Protein AF-0000000070297446 (afdb_homodimer)

Foldseek 3Di:
DDPVVVVVQQQPFDPQPPPPVPPPPPPPVPPPDPPPDDDDDCPDDDPPPPPPVVVQVVLLVQLLVLLVCLLPPDDDVCNLVSLVSNLVSLVVHDLVSLVVSLVCLLPVQFFDVVQLVVLVVVLVPQDPDDPDDDPPDPVSVVSVVVNVVSVVVNVVRNGTSCVSVLVSLLVHQVSLVSLLVSLLSLVVVCVVPPDPSSVVVNVVSLVVNLVCPPPVQKDKDKDAPPDDPLLLSLCQNFFDPDHQTGNVLSNVCRDAQKIKIFIDGPSHPSDGQKMWIKGFALDDDPDVCCRSVVPPHDHNVNGAEIETEGMTGRGSSNPPSLPLVVNVVVVVVVCCVVPVRHHYYYDVVSCVSNVVPDDPD/DDPVVVVVQQQPFDPQPPPPVPPPPPPPVDDPDDDDDDDDDPDDDDPPPPVVVVVQVVLLVQLLVLLVCLLPPDDDVCNLVSLVSNLVSLVVHDLVSLVVSLVCLLPVQFFDVVQLVVLVVVLVPQDPDDPDDDPVDPVSVVSVVVNVVSVVVNVVRNGTSCVSSLVSLLVHQVSLVSLLVSLLSLVVVCVVPPDPSSVVVNVVSLVVNLVCPPPVQKDKDKDAPPDDPLLLSLCQNFFDPDHQTGSVLSNQQRDFQKIKIFIDGPSGPSDGQKMWIKGFALDDDPDVCCRSVVPPHDHNVNGAEIETEGMTGRGSSNPPSLPVVVNVVVVVVVCCVVPVRHHYYYDVVSCVSNVVPDDPD

Organism: Medicago truncatula (NCBI:txid3880)

Sequence (722 aa):
MNKKALSILLRARMNKPNLSLSPLPLTNAASKMHQQNSQKSPEEGNSASNNHSGNSESEFKRVHASMQSAISLNKTEVLDDVLNNFSEGYFTLSHENRRKLLLVLARDYDLNRSQVRELIKQYLGLELPDDKAQVSGSKEEGLFSSFYRIEWNLRHAIQPVYEVLFDRLNTHPGGLRFLSILRANILDILAEENIASLRALDSYLKEKLSTWLSPAALELHQITWDDPASLLEKIVAYEAVHPISNLLDLKRRLGIGRRCFGYLHPAIPGEPLIFIEVALMKNVAHTIQEVLWDSPPIPESEATSALFYSISSTQPGLAGINLGKFLIKRVVKLVKREMPHISVSILPILLSSLNLKGGTKMNKKALSILLRARMNKPNLSLSPLPLTNAASKMHQQNSQKSPEEGNSASNNHSGNSESEFKRVHASMQSAISLNKTEVLDDVLNNFSEGYFTLSHENRRKLLLVLARDYDLNRSQVRELIKQYLGLELPDDKAQVSGSKEEGLFSSFYRIEWNLRHAIQPVYEVLFDRLNTHPGGLRFLSILRANILDILAEENIASLRALDSYLKEKLSTWLSPAALELHQITWDDPASLLEKIVAYEAVHPISNLLDLKRRLGIGRRCFGYLHPAIPGEPLIFIEVALMKNVAHTIQEVLWDSPPIPESEATSALFYSISSTQPGLAGINLGKFLIKRVVKLVKREMPHISVSILPILLSSLNLKGGTK

Nearest PDB structures (foldseek):
  4f0x-assembly1_C  TM=8.625E-01  e=1.040E-22  Homo sapiens
  4f0x-assembly2_H  TM=8.608E-01  e=1.415E-22  Homo sapiens
  4f0x-assembly1_A  TM=8.317E-01  e=4.572E-23  Homo sapiens
  2ygw-assembly1_B  TM=8.351E-01  e=1.415E-22  Homo sapiens
  2ygw-assembly1_A  TM=8.156E-01  e=7.640E-23  Homo sapiens

Structure (mmCIF, N/CA/C/O backbone):
data_AF-0000000070297446-model_v1
#
loop_
_entity.id
_entity.type
_entity.pdbx_description
1 polymer 'Malonyl-CoA decarboxylase'
#
loop_
_atom_site.group_PDB
_atom_site.id
_atom_site.type_symbol
_atom_site.label_atom_id
_atom_site.label_alt_id
_atom_site.label_comp_id
_atom_site.label_asym_id
_atom_site.label_entity_id
_atom_site.label_seq_id
_atom_site.pdbx_PDB_ins_code
_atom_site.Cartn_x
_atom_site.Cartn_y
_atom_site.Cartn_z
_atom_site.occupancy
_atom_site.B_iso_or_equiv
_atom_site.auth_seq_id
_atom_site.auth_comp_id
_atom_site.auth_asym_id
_atom_site.auth_atom_id
_atom_site.pdbx_PDB_model_num
ATOM 1 N N . MET A 1 1 ? 33.344 -31.25 -16.047 1 35.88 1 MET A N 1
ATOM 2 C CA . MET A 1 1 ? 33.938 -30.109 -15.344 1 35.88 1 MET A CA 1
ATOM 3 C C . MET A 1 1 ? 34.406 -30.531 -13.953 1 35.88 1 MET A C 1
ATOM 5 O O . MET A 1 1 ? 33.656 -31.141 -13.195 1 35.88 1 MET A O 1
ATOM 9 N N . ASN A 1 2 ? 35.656 -30.625 -13.68 1 40.19 2 ASN A N 1
ATOM 10 C CA . ASN A 1 2 ? 36.406 -31.25 -12.602 1 40.19 2 ASN A CA 1
ATOM 11 C C . ASN A 1 2 ? 36 -30.719 -11.242 1 40.19 2 ASN A C 1
ATOM 13 O O . ASN A 1 2 ? 35.875 -29.5 -11.047 1 40.19 2 ASN A O 1
ATOM 17 N N . LYS A 1 3 ? 35.438 -31.656 -10.477 1 51.94 3 LYS A N 1
ATOM 18 C CA . LYS A 1 3 ? 35.031 -31.453 -9.094 1 51.94 3 LYS A CA 1
ATOM 19 C C . LYS A 1 3 ? 36.031 -30.609 -8.328 1 51.94 3 LYS A C 1
ATOM 21 O O . LYS A 1 3 ? 35.656 -29.766 -7.512 1 51.94 3 LYS A O 1
ATOM 26 N N . LYS A 1 4 ? 37.25 -30.891 -8.586 1 50.28 4 LYS A N 1
ATOM 27 C CA . LYS A 1 4 ? 38.312 -30.203 -7.859 1 50.28 4 LYS A CA 1
ATOM 28 C C . LYS A 1 4 ? 38.344 -28.734 -8.234 1 50.28 4 LYS A C 1
ATOM 30 O O . LYS A 1 4 ? 38.5 -27.859 -7.359 1 50.28 4 LYS A O 1
ATOM 35 N N . ALA A 1 5 ? 38.25 -28.531 -9.484 1 46.72 5 ALA A N 1
ATOM 36 C CA . ALA A 1 5 ? 38.312 -27.156 -9.969 1 46.72 5 ALA A CA 1
ATOM 37 C C . ALA A 1 5 ? 37.094 -26.359 -9.477 1 46.72 5 ALA A C 1
ATOM 39 O O . ALA A 1 5 ? 37.219 -25.188 -9.102 1 46.72 5 ALA A O 1
ATOM 40 N N . LEU A 1 6 ? 36.031 -27.062 -9.375 1 50.22 6 LEU A N 1
ATOM 41 C CA . LEU A 1 6 ? 34.812 -26.422 -8.844 1 50.22 6 LEU A CA 1
ATOM 42 C C . LEU A 1 6 ? 35 -26.062 -7.371 1 50.22 6 LEU A C 1
ATOM 44 O O . LEU A 1 6 ? 34.562 -25 -6.926 1 50.22 6 LEU A O 1
ATOM 48 N N . SER A 1 7 ? 35.75 -26.906 -6.676 1 48.84 7 SER A N 1
ATOM 49 C CA . SER A 1 7 ? 36 -26.688 -5.254 1 48.84 7 SER A CA 1
ATOM 50 C C . SER A 1 7 ? 36.875 -25.469 -5.035 1 48.84 7 SER A C 1
ATOM 52 O O . SER A 1 7 ? 36.656 -24.688 -4.098 1 48.84 7 SER A O 1
ATOM 54 N N . ILE A 1 8 ? 37.906 -25.328 -5.77 1 50.03 8 ILE A N 1
ATOM 55 C CA . ILE A 1 8 ? 38.844 -24.203 -5.66 1 50.03 8 ILE A CA 1
ATOM 56 C C . ILE A 1 8 ? 38.094 -22.906 -5.988 1 50.03 8 ILE A C 1
ATOM 58 O O . ILE A 1 8 ? 38.281 -21.891 -5.309 1 50.03 8 ILE A O 1
ATOM 62 N N . LEU A 1 9 ? 37.219 -23.016 -6.973 1 48.44 9 LEU A N 1
ATOM 63 C CA . LEU A 1 9 ? 36.438 -21.844 -7.387 1 48.44 9 LEU A CA 1
ATOM 64 C C . LEU A 1 9 ? 35.469 -21.422 -6.293 1 48.44 9 LEU A C 1
ATOM 66 O O . LEU A 1 9 ? 35.281 -20.219 -6.047 1 48.44 9 LEU A O 1
ATOM 70 N N . LEU A 1 10 ? 35.094 -22.375 -5.664 1 53.91 10 LEU A N 1
ATOM 71 C CA . LEU A 1 10 ? 34.094 -22.094 -4.652 1 53.91 10 LEU A CA 1
ATOM 72 C C . LEU A 1 10 ? 34.719 -21.547 -3.385 1 53.91 10 LEU A C 1
ATOM 74 O O . LEU A 1 10 ? 34.062 -20.875 -2.59 1 53.91 10 LEU A O 1
ATOM 78 N N . ARG A 1 11 ? 36.062 -21.703 -3.189 1 51.28 11 ARG A N 1
ATOM 79 C CA . ARG A 1 11 ? 36.781 -21.297 -1.974 1 51.28 11 ARG A CA 1
ATOM 80 C C . ARG A 1 11 ? 37.438 -19.938 -2.154 1 51.28 11 ARG A C 1
ATOM 82 O O . ARG A 1 11 ? 38 -19.391 -1.203 1 51.28 11 ARG A O 1
ATOM 89 N N . ALA A 1 12 ? 37.406 -19.453 -3.332 1 52.97 12 ALA A N 1
ATOM 90 C CA . ALA A 1 12 ? 38.062 -18.172 -3.574 1 52.97 12 ALA A CA 1
ATOM 91 C C . ALA A 1 12 ? 37.406 -17.062 -2.775 1 52.97 12 ALA A C 1
ATOM 93 O O . ALA A 1 12 ? 36.156 -16.984 -2.693 1 52.97 12 ALA A O 1
ATOM 94 N N . ARG A 1 13 ? 38.25 -16.312 -2.064 1 55.22 13 ARG A N 1
ATOM 95 C CA . ARG A 1 13 ? 37.781 -15.219 -1.221 1 55.22 13 ARG A CA 1
ATOM 96 C C . ARG A 1 13 ? 36.906 -14.25 -2.016 1 55.22 13 ARG A C 1
ATOM 98 O O . ARG A 1 13 ? 37.281 -13.828 -3.109 1 55.22 13 ARG A O 1
ATOM 105 N N . MET A 1 14 ? 35.75 -14.25 -1.691 1 50.81 14 MET A N 1
ATOM 106 C CA . MET A 1 14 ? 34.844 -13.312 -2.354 1 50.81 14 MET A CA 1
ATOM 107 C C . MET A 1 14 ? 35.031 -11.906 -1.801 1 50.81 14 MET A C 1
ATOM 109 O O . MET A 1 14 ? 34.906 -11.688 -0.595 1 50.81 14 MET A O 1
ATOM 113 N N . ASN A 1 15 ? 35.969 -11.094 -2.336 1 48.81 15 ASN A N 1
ATOM 114 C CA . ASN A 1 15 ? 36.031 -9.688 -1.954 1 48.81 15 ASN A CA 1
ATOM 115 C C . ASN A 1 15 ? 34.688 -8.977 -2.16 1 48.81 15 ASN A C 1
ATOM 117 O O . ASN A 1 15 ? 33.938 -9.328 -3.059 1 48.81 15 ASN A O 1
ATOM 121 N N . LYS A 1 16 ? 34.375 -8.367 -1.185 1 49.81 16 LYS A N 1
ATOM 122 C CA . LYS A 1 16 ? 33.156 -7.586 -1.326 1 49.81 16 LYS A CA 1
ATOM 123 C C . LYS A 1 16 ? 33.156 -6.812 -2.641 1 49.81 16 LYS A C 1
ATOM 125 O O . LYS A 1 16 ? 34.031 -6.004 -2.898 1 49.81 16 LYS A O 1
ATOM 130 N N . PRO A 1 17 ? 32.531 -7.309 -3.709 1 41.22 17 PRO A N 1
ATOM 131 C CA . PRO A 1 17 ? 32.5 -6.438 -4.887 1 41.22 17 PRO A CA 1
ATOM 132 C C . PRO A 1 17 ? 32.062 -5.008 -4.551 1 41.22 17 PRO A C 1
ATOM 134 O O . PRO A 1 17 ? 31.266 -4.793 -3.641 1 41.22 17 PRO A O 1
ATOM 137 N N . ASN A 1 18 ? 33.031 -4.098 -4.578 1 36.56 18 ASN A N 1
ATOM 138 C CA . ASN A 1 18 ? 32.594 -2.715 -4.535 1 36.56 18 ASN A CA 1
ATOM 139 C C . ASN A 1 18 ? 31.344 -2.51 -5.402 1 36.56 18 ASN A C 1
ATOM 141 O O . ASN A 1 18 ? 31.438 -2.465 -6.633 1 36.56 18 ASN A O 1
ATOM 145 N N . LEU A 1 19 ? 30.344 -3.096 -4.988 1 41.12 19 LEU A N 1
ATOM 146 C CA . LEU A 1 19 ? 29.109 -2.861 -5.738 1 41.12 19 LEU A CA 1
ATOM 147 C C . LEU A 1 19 ? 28.906 -1.372 -5.992 1 41.12 19 LEU A C 1
ATOM 149 O O . LEU A 1 19 ? 28.375 -0.659 -5.137 1 41.12 19 LEU A O 1
ATOM 153 N N . SER A 1 20 ? 29.969 -0.614 -6.512 1 34.41 20 SER A N 1
ATOM 154 C CA . SER A 1 20 ? 29.641 0.701 -7.047 1 34.41 20 SER A CA 1
ATOM 155 C C . SER A 1 20 ? 28.312 0.667 -7.797 1 34.41 20 SER A C 1
ATOM 157 O O . SER A 1 20 ? 28.016 -0.295 -8.508 1 34.41 20 SER A O 1
ATOM 159 N N . LEU A 1 21 ? 27.375 1.22 -7.211 1 36.12 21 LEU A N 1
ATOM 160 C CA . LEU A 1 21 ? 26.094 1.444 -7.871 1 36.12 21 LEU A CA 1
ATOM 161 C C . LEU A 1 21 ? 26.297 1.66 -9.367 1 36.12 21 LEU A C 1
ATOM 163 O O . LEU A 1 21 ? 26.688 2.744 -9.797 1 36.12 21 LEU A O 1
ATOM 167 N N . SER A 1 22 ? 26.953 0.787 -10.086 1 32.56 22 SER A N 1
ATOM 168 C CA . SER A 1 22 ? 26.984 0.975 -11.531 1 32.56 22 SER A CA 1
ATOM 169 C C . SER A 1 22 ? 25.609 1.317 -12.078 1 32.56 22 SER A C 1
ATOM 171 O O . SER A 1 22 ? 24.594 0.778 -11.617 1 32.56 22 SER A O 1
ATOM 173 N N . PRO A 1 23 ? 25.453 2.436 -12.742 1 33.94 23 PRO A N 1
ATOM 174 C CA . PRO A 1 23 ? 24.203 2.846 -13.383 1 33.94 23 PRO A CA 1
ATOM 175 C C . PRO A 1 23 ? 23.578 1.729 -14.203 1 33.94 23 PRO A C 1
ATOM 177 O O . PRO A 1 23 ? 24.281 0.924 -14.812 1 33.94 23 PRO A O 1
ATOM 180 N N . LEU A 1 24 ? 22.609 1.133 -13.727 1 33.16 24 LEU A N 1
ATOM 181 C CA . LEU A 1 24 ? 21.875 0.175 -14.555 1 33.16 24 LEU A CA 1
ATOM 182 C C . LEU A 1 24 ? 21.938 0.568 -16.031 1 33.16 24 LEU A C 1
ATOM 184 O O . LEU A 1 24 ? 21.719 1.731 -16.375 1 33.16 24 LEU A O 1
ATOM 188 N N . PRO A 1 25 ? 22.719 -0.117 -16.906 1 31.55 25 PRO A N 1
ATOM 189 C CA . PRO A 1 25 ? 22.766 0.175 -18.344 1 31.55 25 PRO A CA 1
ATOM 190 C C . PRO A 1 25 ? 21.391 0.411 -18.938 1 31.55 25 PRO A C 1
ATOM 192 O O . PRO A 1 25 ? 20.469 -0.384 -18.719 1 31.55 25 PRO A O 1
ATOM 195 N N . LEU A 1 26 ? 20.906 1.622 -18.906 1 29.05 26 LEU A N 1
ATOM 196 C CA . LEU A 1 26 ? 19.828 1.85 -19.859 1 29.05 26 LEU A CA 1
ATOM 197 C C . LEU A 1 26 ? 20.172 1.259 -21.219 1 29.05 26 LEU A C 1
ATOM 199 O O . LEU A 1 26 ? 21.188 1.627 -21.828 1 29.05 26 LEU A O 1
ATOM 203 N N . THR A 1 27 ? 19.984 -0.002 -21.5 1 2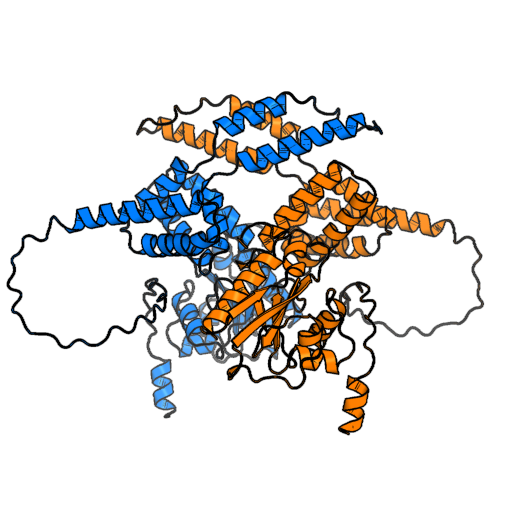6.08 27 THR A N 1
ATOM 204 C CA . THR A 1 27 ? 20.188 -0.713 -22.75 1 26.08 27 THR A CA 1
ATOM 205 C C . THR A 1 27 ? 19.797 0.156 -23.938 1 26.08 27 THR A C 1
ATOM 207 O O . THR A 1 27 ? 18.609 0.309 -24.234 1 26.08 27 THR A O 1
ATOM 210 N N . ASN A 1 28 ? 20.297 1.434 -24.062 1 22.25 28 ASN A N 1
ATOM 211 C CA . ASN A 1 28 ? 20.156 2.053 -25.375 1 22.25 28 ASN A CA 1
ATOM 212 C C . ASN A 1 28 ? 20.875 1.256 -26.453 1 22.25 28 ASN A C 1
ATOM 214 O O . ASN A 1 28 ? 22.094 1.062 -26.391 1 22.25 28 ASN A O 1
ATOM 218 N N . ALA A 1 29 ? 20.234 0.328 -27.156 1 21.08 29 ALA A N 1
ATOM 219 C CA . ALA A 1 29 ? 20.688 -0.44 -28.312 1 21.08 29 ALA A CA 1
ATOM 220 C C . ALA A 1 29 ? 21.234 0.479 -29.406 1 21.08 29 ALA A C 1
ATOM 222 O O . ALA A 1 29 ? 20.672 0.558 -30.5 1 21.08 29 ALA A O 1
ATOM 223 N N . ALA A 1 30 ? 21.609 1.776 -29.281 1 19.77 30 ALA A N 1
ATOM 224 C CA . ALA A 1 30 ? 22.031 2.389 -30.531 1 19.77 30 ALA A CA 1
ATOM 225 C C . ALA A 1 30 ? 23.297 1.74 -31.062 1 19.77 30 ALA A C 1
ATOM 227 O O . ALA A 1 30 ? 24.266 1.557 -30.328 1 19.77 30 ALA A O 1
ATOM 228 N N . SER A 1 31 ? 23.25 1.053 -32.219 1 18.77 31 SER A N 1
ATOM 229 C CA . SER A 1 31 ? 24.188 0.367 -33.125 1 18.77 31 SER A CA 1
ATOM 230 C C . SER A 1 31 ? 25.328 1.283 -33.531 1 18.77 31 SER A C 1
ATOM 232 O O . SER A 1 31 ? 25.125 2.229 -34.312 1 18.77 31 SER A O 1
ATOM 234 N N . LYS A 1 32 ? 26.219 1.728 -32.656 1 20.34 32 LYS A N 1
ATOM 235 C CA . LYS A 1 32 ? 27.375 2.484 -33.125 1 20.34 32 LYS A CA 1
ATOM 236 C C . LYS A 1 32 ? 28.203 1.668 -34.125 1 20.34 32 LYS A C 1
ATOM 238 O O . LYS A 1 32 ? 28.703 0.595 -33.781 1 20.34 32 LYS A O 1
ATOM 243 N N . MET A 1 33 ? 27.875 1.894 -35.438 1 19.41 33 MET A N 1
ATOM 244 C CA . MET A 1 33 ? 28.719 1.491 -36.562 1 19.41 33 MET A CA 1
ATOM 245 C C . MET A 1 33 ? 30.156 1.922 -36.344 1 19.41 33 MET A C 1
ATOM 247 O O . MET A 1 33 ? 30.422 3.014 -35.844 1 19.41 33 MET A O 1
ATOM 251 N N . HIS A 1 34 ? 31.141 1.018 -36.531 1 20.58 34 HIS A N 1
ATOM 252 C CA . HIS A 1 34 ? 32.562 0.853 -36.312 1 20.58 34 HIS A CA 1
ATOM 253 C C . HIS A 1 34 ? 33.375 1.807 -37.188 1 20.58 34 HIS A C 1
ATOM 255 O O . HIS A 1 34 ? 33.906 1.402 -38.219 1 20.58 34 HIS A O 1
ATOM 261 N N . GLN A 1 35 ? 32.844 3.127 -37.375 1 19.08 35 GLN A N 1
ATOM 262 C CA . GLN A 1 35 ? 33.719 3.713 -38.406 1 19.08 35 GLN A CA 1
ATOM 263 C C . GLN A 1 35 ? 35.156 3.775 -37.938 1 19.08 35 GLN A C 1
ATOM 265 O O . GLN A 1 35 ? 35.438 4.086 -36.781 1 19.08 35 GLN A O 1
ATOM 270 N N . GLN A 1 36 ? 36.156 3.289 -38.75 1 20.27 36 GLN A N 1
ATOM 271 C CA . GLN A 1 36 ? 37.562 2.947 -38.75 1 20.27 36 GLN A CA 1
ATOM 272 C C . GLN A 1 36 ? 38.438 4.191 -38.594 1 20.27 36 GLN A C 1
ATOM 274 O O . GLN A 1 36 ? 39.656 4.094 -38.5 1 20.27 36 GLN A O 1
ATOM 279 N N . ASN A 1 37 ? 37.812 5.473 -38.531 1 18.86 37 ASN A N 1
ATOM 280 C CA . ASN A 1 37 ? 38.75 6.363 -39.188 1 18.86 37 ASN A CA 1
ATOM 281 C C . ASN A 1 37 ? 40.031 6.52 -38.375 1 18.86 37 ASN A C 1
ATOM 283 O O . ASN A 1 37 ? 40.062 6.211 -37.188 1 18.86 37 ASN A O 1
ATOM 287 N N . SER A 1 38 ? 41 7.484 -38.812 1 21.53 38 SER A N 1
ATOM 288 C CA . SER A 1 38 ? 42.406 7.797 -39.031 1 21.53 38 SER A CA 1
ATOM 289 C C . SER A 1 38 ? 43.031 8.352 -37.75 1 21.53 38 SER A C 1
ATOM 291 O O . SER A 1 38 ? 42.344 8.844 -36.875 1 21.53 38 SER A O 1
ATOM 293 N N . GLN A 1 39 ? 44.406 8.219 -37.562 1 21.02 39 GLN A N 1
ATOM 294 C CA . GLN A 1 39 ? 45.5 8.195 -36.625 1 21.02 39 GLN A CA 1
ATOM 295 C C . GLN A 1 39 ? 45.781 9.594 -36.062 1 21.02 39 GLN A C 1
ATOM 297 O O . GLN A 1 39 ? 46.688 9.773 -35.281 1 21.02 39 GLN A O 1
ATOM 302 N N . LYS A 1 40 ? 44.938 10.664 -36.344 1 21.55 40 LYS A N 1
ATOM 303 C CA . LYS A 1 40 ? 45.812 11.828 -36.312 1 21.55 40 LYS A CA 1
ATOM 304 C C . LYS A 1 40 ? 46.281 12.109 -34.875 1 21.55 40 LYS A C 1
ATOM 306 O O . LYS A 1 40 ? 45.625 11.758 -33.906 1 21.55 40 LYS A O 1
ATOM 311 N N . SER A 1 41 ? 47.5 12.555 -34.75 1 24.42 41 SER A N 1
ATOM 312 C CA . SER A 1 41 ? 48.531 12.781 -33.75 1 24.42 41 SER A CA 1
ATOM 313 C C . SER A 1 41 ? 48.125 13.891 -32.781 1 24.42 41 SER A C 1
ATOM 315 O O . SER A 1 41 ? 48 15.047 -33.188 1 24.42 41 SER A O 1
ATOM 317 N N . PRO A 1 42 ? 47.062 13.656 -31.844 1 23.72 42 PRO A N 1
ATOM 318 C CA . PRO A 1 42 ? 46.5 14.844 -31.188 1 23.72 42 PRO A CA 1
ATOM 319 C C . PRO A 1 42 ? 47.5 15.539 -30.266 1 23.72 42 PRO A C 1
ATOM 321 O O . PRO A 1 42 ? 47.969 14.953 -29.297 1 23.72 42 PRO A O 1
ATOM 324 N N . GLU A 1 43 ? 48.406 16.297 -30.812 1 24.08 43 GLU A N 1
ATOM 325 C CA . GLU A 1 43 ? 49.375 16.938 -29.938 1 24.08 43 GLU A CA 1
ATOM 326 C C . GLU A 1 43 ? 48.688 17.859 -28.922 1 24.08 43 GLU A C 1
ATOM 328 O O . GLU A 1 43 ? 49.375 18.453 -28.078 1 24.08 43 GLU A O 1
ATOM 333 N N . GLU A 1 44 ? 47.281 18.156 -29.141 1 26.52 44 GLU A N 1
ATOM 334 C CA . GLU A 1 44 ? 47.062 19.531 -28.688 1 26.52 44 GLU A CA 1
ATOM 335 C C . GLU A 1 44 ? 47.219 19.641 -27.172 1 26.52 44 GLU A C 1
ATOM 337 O O . GLU A 1 44 ? 46.906 18.672 -26.453 1 26.52 44 GLU A O 1
ATOM 342 N N . GLY A 1 45 ? 47.75 20.766 -26.672 1 27.5 45 GLY A N 1
ATOM 343 C CA . GLY A 1 45 ? 48.312 21.375 -25.469 1 27.5 45 GLY A CA 1
ATOM 344 C C . GLY A 1 45 ? 47.312 21.406 -24.328 1 27.5 45 GLY A C 1
ATOM 345 O O . GLY A 1 45 ? 46.094 21.203 -24.531 1 27.5 45 GLY A O 1
ATOM 346 N N . ASN A 1 46 ? 47.719 21.75 -23.047 1 30.86 46 ASN A N 1
ATOM 347 C CA . ASN A 1 46 ? 47.5 21.641 -21.609 1 30.86 46 ASN A CA 1
ATOM 348 C C . ASN A 1 46 ? 46.25 22.438 -21.172 1 30.86 46 ASN A C 1
ATOM 350 O O . ASN A 1 46 ? 46.062 22.656 -19.969 1 30.86 46 ASN A O 1
ATOM 354 N N . SER A 1 47 ? 45.656 23.344 -22.062 1 34.22 47 SER A N 1
ATOM 355 C CA . SER A 1 47 ? 44.906 24.391 -21.375 1 34.22 47 SER A CA 1
ATOM 356 C C . SER A 1 47 ? 43.594 23.859 -20.812 1 34.22 47 SER A C 1
ATOM 358 O O . SER A 1 47 ? 42.594 24.547 -20.812 1 34.22 47 SER A O 1
ATOM 360 N N . ALA A 1 48 ? 43.375 22.609 -20.547 1 33.41 48 ALA A N 1
ATOM 361 C CA . ALA A 1 48 ? 42.031 22.062 -20.438 1 33.41 48 ALA A CA 1
ATOM 362 C C . ALA A 1 48 ? 41.406 22.422 -19.078 1 33.41 48 ALA A C 1
ATOM 364 O O . ALA A 1 48 ? 40.375 21.859 -18.703 1 33.41 48 ALA A O 1
ATOM 365 N N . SER A 1 49 ? 42.031 23.094 -18.219 1 38.97 49 SER A N 1
ATOM 366 C CA . SER A 1 49 ? 41.5 23.078 -16.859 1 38.97 49 SER A CA 1
ATOM 367 C C . SER A 1 49 ? 40.156 23.781 -16.812 1 38.97 49 SER A C 1
ATOM 369 O O . SER A 1 49 ? 39.344 23.547 -15.883 1 38.97 49 SER A O 1
ATOM 371 N N . ASN A 1 50 ? 39.844 24.922 -17.484 1 41.94 50 ASN A N 1
ATOM 372 C CA . ASN A 1 50 ? 38.719 25.828 -17.312 1 41.94 50 ASN A CA 1
ATOM 373 C C . ASN A 1 50 ? 37.438 25.234 -17.844 1 41.94 50 ASN A C 1
ATOM 375 O O . ASN A 1 50 ? 36.375 25.859 -17.781 1 41.94 50 ASN A O 1
ATOM 379 N N . ASN A 1 51 ? 37.281 24.172 -18.703 1 45.5 51 ASN A N 1
ATOM 380 C CA . ASN A 1 51 ? 36.156 23.625 -19.469 1 45.5 51 ASN A CA 1
ATOM 381 C C . ASN A 1 51 ? 35.312 22.672 -18.609 1 45.5 51 ASN A C 1
ATOM 383 O O . ASN A 1 51 ? 34.25 22.219 -19.047 1 45.5 51 ASN A O 1
ATOM 387 N N . HIS A 1 52 ? 35.781 22.172 -17.547 1 50.5 52 HIS A N 1
ATOM 388 C CA . HIS A 1 52 ? 35.094 21.188 -16.734 1 50.5 52 HIS A CA 1
ATOM 389 C C . HIS A 1 52 ? 34 21.828 -15.883 1 50.5 52 HIS A C 1
ATOM 391 O O . HIS A 1 52 ? 32.938 21.25 -15.664 1 50.5 52 HIS A O 1
ATOM 397 N N . SER A 1 53 ? 34.281 23.062 -15.336 1 53.47 53 SER A N 1
ATOM 398 C CA . SER A 1 53 ? 33.312 23.75 -14.492 1 53.47 53 SER A CA 1
ATOM 399 C C . SER A 1 53 ? 32.094 24.156 -15.289 1 53.47 53 SER A C 1
ATOM 401 O O . SER A 1 53 ? 30.969 24.047 -14.797 1 53.47 53 SER A O 1
ATOM 403 N N . GLY A 1 54 ? 32.219 24.672 -16.484 1 55.78 54 GLY A N 1
ATOM 404 C CA . GLY A 1 54 ? 31.125 25.062 -17.344 1 55.78 54 GLY A CA 1
ATOM 405 C C . GLY A 1 54 ? 30.203 23.906 -17.688 1 55.78 54 GLY A C 1
ATOM 406 O O . GLY A 1 54 ? 28.984 24.062 -17.719 1 55.78 54 GLY A O 1
ATOM 407 N N . ASN A 1 55 ? 30.797 22.781 -17.859 1 72.19 55 ASN A N 1
ATOM 408 C CA . ASN A 1 55 ? 30.047 21.578 -18.203 1 72.19 55 ASN A CA 1
ATOM 409 C C . ASN A 1 55 ? 29.219 21.078 -17.031 1 72.19 55 ASN A C 1
ATOM 411 O O . ASN A 1 55 ? 28.078 20.641 -17.203 1 72.19 55 ASN A O 1
ATOM 415 N N . SER A 1 56 ? 29.875 21.469 -15.906 1 82.81 56 SER A N 1
ATOM 416 C CA . SER A 1 56 ? 29.172 21.031 -14.703 1 82.81 56 SER A CA 1
ATOM 417 C C . SER A 1 56 ? 27.922 21.875 -14.445 1 82.81 56 SER A C 1
ATOM 419 O O . SER A 1 56 ? 26.875 21.344 -14.094 1 82.81 56 SER A O 1
ATOM 421 N N . GLU A 1 57 ? 28.094 23.203 -14.734 1 87.19 57 GLU A N 1
ATOM 422 C CA . GLU A 1 57 ? 26.953 24.094 -14.531 1 87.19 57 GLU A CA 1
ATOM 423 C C . GLU A 1 57 ? 25.859 23.844 -15.562 1 87.19 57 GLU A C 1
ATOM 425 O O . GLU A 1 57 ? 24.672 23.922 -15.242 1 87.19 57 GLU A O 1
ATOM 430 N N . SER A 1 58 ? 26.328 23.609 -16.703 1 89.31 58 SER A N 1
ATOM 431 C CA . SER A 1 58 ? 25.375 23.312 -17.75 1 89.31 58 SER A CA 1
ATOM 432 C C . SER A 1 58 ? 24.609 22.016 -17.469 1 89.31 58 SER A C 1
ATOM 434 O O . SER A 1 58 ? 23.406 21.938 -17.719 1 89.31 58 SER A O 1
ATOM 436 N N . GLU A 1 59 ? 25.344 21.109 -16.969 1 92.38 59 GLU A N 1
ATOM 437 C CA . GLU A 1 59 ? 24.703 19.844 -16.594 1 92.38 59 GLU A CA 1
ATOM 438 C C . GLU A 1 59 ? 23.688 20.047 -15.477 1 92.38 59 GLU A C 1
ATOM 440 O O . GLU A 1 59 ? 22.594 19.469 -15.516 1 92.38 59 GLU A O 1
ATOM 445 N N . PHE A 1 60 ? 24.078 20.859 -14.57 1 95.94 60 PHE A N 1
ATOM 446 C CA . PHE A 1 60 ? 23.172 21.156 -13.469 1 95.94 60 PHE A CA 1
ATOM 447 C C . PHE A 1 60 ? 21.891 21.797 -13.977 1 95.94 60 PHE A C 1
ATOM 449 O O . PHE A 1 60 ? 20.797 21.406 -13.562 1 95.94 60 PHE A O 1
ATOM 456 N N . LYS A 1 61 ? 22.031 22.766 -14.797 1 96 61 LYS A N 1
ATOM 457 C CA . LYS A 1 61 ? 20.875 23.5 -15.32 1 96 61 LYS A CA 1
ATOM 458 C C . LYS A 1 61 ? 19.938 22.562 -16.078 1 96 61 LYS A C 1
ATOM 460 O O . LYS A 1 61 ? 18.719 22.703 -16 1 96 61 LYS A O 1
ATOM 465 N N . ARG A 1 62 ? 20.531 21.672 -16.734 1 95.56 62 ARG A N 1
ATOM 466 C CA . ARG A 1 62 ? 19.734 20.703 -17.484 1 95.56 62 ARG A CA 1
ATOM 467 C C . ARG A 1 62 ? 18.938 19.797 -16.562 1 95.56 62 ARG A C 1
ATOM 469 O O . ARG A 1 62 ? 17.75 19.578 -16.781 1 95.56 62 ARG A O 1
ATOM 476 N N . VAL A 1 63 ? 19.578 19.25 -15.578 1 97.19 63 VAL A N 1
ATOM 477 C CA . VAL A 1 63 ? 18.922 18.344 -14.633 1 97.19 63 VAL A CA 1
ATOM 478 C C . VAL A 1 63 ? 17.875 19.125 -13.836 1 97.19 63 VAL A C 1
ATOM 480 O O . VAL A 1 63 ? 16.781 18.609 -13.57 1 97.19 63 VAL A O 1
ATOM 483 N N . HIS A 1 64 ? 18.25 20.359 -13.508 1 97.44 64 HIS A N 1
ATOM 484 C CA . HIS A 1 64 ? 17.297 21.219 -12.805 1 97.44 64 HIS A CA 1
ATOM 485 C C . HIS A 1 64 ? 16.047 21.469 -13.648 1 97.44 64 HIS A C 1
ATOM 487 O O . HIS A 1 64 ? 14.938 21.453 -13.125 1 97.44 64 HIS A O 1
ATOM 493 N N . ALA A 1 65 ? 16.266 21.719 -14.891 1 96.31 65 ALA A N 1
ATOM 494 C CA . ALA A 1 65 ? 15.148 21.953 -15.805 1 96.31 65 ALA A CA 1
ATOM 495 C C . ALA A 1 65 ? 14.266 20.719 -15.922 1 96.31 65 ALA A C 1
ATOM 497 O O . ALA A 1 65 ? 13.039 20.828 -15.984 1 96.31 65 ALA A O 1
ATOM 498 N N . SER A 1 66 ? 14.891 19.578 -15.992 1 96 66 SER A N 1
ATOM 499 C CA . SER A 1 66 ? 14.141 18.328 -16.062 1 96 66 SER A CA 1
ATOM 500 C C . SER A 1 66 ? 13.344 18.094 -14.781 1 96 66 SER A C 1
ATOM 502 O O . SER A 1 66 ? 12.219 17.578 -14.828 1 96 66 SER A O 1
ATOM 504 N N . MET A 1 67 ? 13.93 18.406 -13.648 1 96.88 67 MET A N 1
ATOM 505 C CA . MET A 1 67 ? 13.227 18.281 -12.367 1 96.88 67 MET A CA 1
ATOM 506 C C . MET A 1 67 ? 11.992 19.188 -12.344 1 96.88 67 MET A C 1
ATOM 508 O O . MET A 1 67 ? 10.914 18.75 -11.953 1 96.88 67 MET A O 1
ATOM 512 N N . GLN A 1 68 ? 12.188 20.422 -12.781 1 96.25 68 GLN A N 1
ATOM 513 C CA . GLN A 1 68 ? 11.086 21.375 -12.836 1 96.25 68 GLN A CA 1
ATOM 514 C C . GLN A 1 68 ? 9.969 20.891 -13.758 1 96.25 68 GLN A C 1
ATOM 516 O O . GLN A 1 68 ? 8.789 20.969 -13.414 1 96.25 68 GLN A O 1
ATOM 521 N N . SER A 1 69 ? 10.383 20.391 -14.875 1 95.12 69 SER A N 1
ATOM 522 C CA . SER A 1 69 ? 9.406 19.875 -15.828 1 95.12 69 SER A CA 1
ATOM 523 C C . SER A 1 69 ? 8.664 18.656 -15.266 1 95.12 69 SER A C 1
ATOM 525 O O . SER A 1 69 ? 7.457 18.516 -15.477 1 95.12 69 SER A O 1
ATOM 527 N N . ALA A 1 70 ? 9.383 17.781 -14.594 1 95.38 70 ALA A N 1
ATOM 528 C CA . ALA A 1 70 ? 8.781 16.578 -14.016 1 95.38 70 ALA A CA 1
ATOM 529 C C . ALA A 1 70 ? 7.707 16.953 -12.992 1 95.38 70 ALA A C 1
ATOM 531 O O . ALA A 1 70 ? 6.715 16.234 -12.836 1 95.38 70 ALA A O 1
ATOM 532 N N . ILE A 1 71 ? 7.871 18.078 -12.344 1 95.56 71 ILE A N 1
ATOM 533 C CA . ILE A 1 71 ? 6.953 18.5 -11.289 1 95.56 71 ILE A CA 1
ATOM 534 C C . ILE A 1 71 ? 5.793 19.281 -11.906 1 95.56 71 ILE A C 1
ATOM 536 O O . ILE A 1 71 ? 4.633 19.078 -11.523 1 95.56 71 ILE A O 1
ATOM 540 N N . SER A 1 72 ? 6.035 20.047 -12.93 1 92.25 72 SER A N 1
ATOM 541 C CA . SER A 1 72 ? 5.059 21.031 -13.391 1 92.25 72 SER A CA 1
ATOM 542 C C . SER A 1 72 ? 4.254 20.5 -14.562 1 92.25 72 SER A C 1
ATOM 544 O O . SER A 1 72 ? 3.137 20.953 -14.82 1 92.25 72 SER A O 1
ATOM 546 N N . LEU A 1 73 ? 4.797 19.578 -15.297 1 83.81 73 LEU A N 1
ATOM 547 C CA . LEU A 1 73 ? 4.156 19.156 -16.531 1 83.81 73 LEU A CA 1
ATOM 548 C C . LEU A 1 73 ? 2.873 18.375 -16.25 1 83.81 73 LEU A C 1
ATOM 550 O O . LEU A 1 73 ? 2.818 17.594 -15.305 1 83.81 73 LEU A O 1
ATOM 554 N N . ASN A 1 74 ? 1.948 18.656 -17 1 77.5 74 ASN A N 1
ATOM 555 C CA . ASN A 1 74 ? 0.679 17.953 -16.875 1 77.5 74 ASN A CA 1
ATOM 556 C C . ASN A 1 74 ? 0.515 16.906 -17.969 1 77.5 74 ASN A C 1
ATOM 558 O O . ASN A 1 74 ? -0.285 15.977 -17.828 1 77.5 74 ASN A O 1
ATOM 562 N N . LYS A 1 75 ? 1.283 17.078 -19.016 1 69.44 75 LYS A N 1
ATOM 563 C CA . LYS A 1 75 ? 1.106 16.125 -20.109 1 69.44 75 LYS A CA 1
ATOM 564 C C . LYS A 1 75 ? 1.853 14.82 -19.828 1 69.44 75 LYS A C 1
ATOM 566 O O . LYS A 1 75 ? 3.076 14.82 -19.688 1 69.44 75 LYS A O 1
ATOM 571 N N . THR A 1 76 ? 1.173 13.75 -19.938 1 65.19 76 THR A N 1
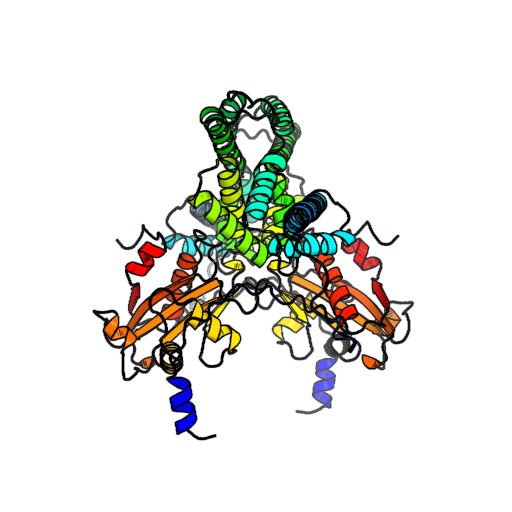ATOM 572 C CA . THR A 1 76 ? 1.655 12.438 -19.516 1 65.19 76 THR A CA 1
ATOM 573 C C . THR A 1 76 ? 2.646 11.883 -20.547 1 65.19 76 THR A C 1
ATOM 575 O O . THR A 1 76 ? 3.645 11.258 -20.172 1 65.19 76 THR A O 1
ATOM 578 N N . GLU A 1 77 ? 2.447 12.18 -21.781 1 66.81 77 GLU A N 1
ATOM 579 C CA . GLU A 1 77 ? 3.248 11.539 -22.828 1 66.81 77 GLU A CA 1
ATOM 580 C C . GLU A 1 77 ? 4.707 11.984 -22.75 1 66.81 77 GLU A C 1
ATOM 582 O O . GLU A 1 77 ? 5.617 11.164 -22.922 1 66.81 77 GLU A O 1
ATOM 587 N N . VAL A 1 78 ? 4.82 13.07 -22.344 1 83 78 VAL A N 1
ATOM 588 C CA . VAL A 1 78 ? 6.176 13.617 -22.312 1 83 78 VAL A CA 1
ATOM 589 C C . VAL A 1 78 ? 6.801 13.375 -20.953 1 83 78 VAL A C 1
ATOM 591 O O . VAL A 1 78 ? 8.023 13.43 -20.797 1 83 78 VAL A O 1
ATOM 594 N N . LEU A 1 79 ? 5.992 12.938 -20.125 1 88.25 79 LEU A N 1
ATOM 595 C CA . LEU A 1 79 ? 6.43 12.836 -18.734 1 88.25 79 LEU A CA 1
ATOM 596 C C . LEU A 1 79 ? 7.449 11.719 -18.562 1 88.25 79 LEU A C 1
ATOM 598 O O . LEU A 1 79 ? 8.422 11.867 -17.828 1 88.25 79 LEU A O 1
ATOM 602 N N . ASP A 1 80 ? 7.309 10.648 -19.25 1 88.56 80 ASP A N 1
ATOM 603 C CA . ASP A 1 80 ? 8.227 9.523 -19.125 1 88.56 80 ASP A CA 1
ATOM 604 C C . ASP A 1 80 ? 9.648 9.922 -19.516 1 88.56 80 ASP A C 1
ATOM 606 O O . ASP A 1 80 ? 10.609 9.609 -18.812 1 88.56 80 ASP A O 1
ATOM 610 N N . ASP A 1 81 ? 9.633 10.625 -20.609 1 92.12 81 ASP A N 1
ATOM 611 C CA . ASP A 1 81 ? 10.938 11.062 -21.094 1 92.12 81 ASP A CA 1
ATOM 612 C C . ASP A 1 81 ? 11.578 12.047 -20.125 1 92.12 81 ASP A C 1
ATOM 614 O O . ASP A 1 81 ? 12.789 11.992 -19.875 1 92.12 81 ASP A O 1
ATOM 618 N N . VAL A 1 82 ? 10.812 12.883 -19.609 1 95.25 82 VAL A N 1
ATOM 619 C CA . VAL A 1 82 ? 11.297 13.891 -18.672 1 95.25 82 VAL A CA 1
ATOM 620 C C . VAL A 1 82 ? 11.82 13.211 -17.406 1 95.25 82 VAL A C 1
ATOM 622 O O . VAL A 1 82 ? 12.875 13.586 -16.891 1 95.25 82 VAL A O 1
ATOM 625 N N . LEU A 1 83 ? 11.094 12.219 -16.969 1 95.94 83 LEU A N 1
ATOM 626 C CA . LEU A 1 83 ? 11.492 11.5 -15.758 1 95.94 83 LEU A CA 1
ATOM 627 C C . LEU A 1 83 ? 12.766 10.695 -16 1 95.94 83 LEU A C 1
ATOM 629 O O . LEU A 1 83 ? 13.641 10.625 -15.133 1 95.94 83 LEU A O 1
ATOM 633 N N . ASN A 1 84 ? 12.883 10.148 -17.172 1 95.38 84 ASN A N 1
ATOM 634 C CA . ASN A 1 84 ? 14.125 9.469 -17.547 1 95.38 84 ASN A CA 1
ATOM 635 C C . ASN A 1 84 ? 15.305 10.43 -17.562 1 95.38 84 ASN A C 1
ATOM 637 O O . ASN A 1 84 ? 16.375 10.117 -17.016 1 95.38 84 ASN A O 1
ATOM 641 N N . ASN A 1 85 ? 15.078 11.508 -18.188 1 95.31 85 ASN A N 1
ATOM 642 C CA . ASN A 1 85 ? 16.125 12.516 -18.281 1 95.31 85 ASN A CA 1
ATOM 643 C C . ASN A 1 85 ? 16.547 13.008 -16.891 1 95.31 85 ASN A C 1
ATOM 645 O O . ASN A 1 85 ? 17.734 13.211 -16.641 1 95.31 85 ASN A O 1
ATOM 649 N N . PHE A 1 86 ? 15.664 13.242 -16.047 1 97.44 86 PHE A N 1
ATOM 650 C CA . PHE A 1 86 ? 15.969 13.711 -14.703 1 97.44 86 PHE A CA 1
ATOM 651 C C . PHE A 1 86 ? 16.797 12.68 -13.953 1 97.44 86 PHE A C 1
ATOM 653 O O . PHE A 1 86 ? 17.844 13.008 -13.398 1 97.44 86 PHE A O 1
ATOM 660 N N . SER A 1 87 ? 16.281 11.383 -13.977 1 97.06 87 SER A N 1
ATOM 661 C CA . SER A 1 87 ? 16.953 10.328 -13.227 1 97.06 87 SER A CA 1
ATOM 662 C C . SER A 1 87 ? 18.359 10.078 -13.758 1 97.06 87 SER A C 1
ATOM 664 O O . SER A 1 87 ? 19.312 9.992 -12.984 1 97.06 87 SER A O 1
ATOM 666 N N . GLU A 1 88 ? 18.484 10.008 -15.055 1 96.56 88 GLU A N 1
ATOM 667 C CA . GLU A 1 88 ? 19.797 9.797 -15.672 1 96.56 88 GLU A CA 1
ATOM 668 C C . GLU A 1 88 ? 20.719 10.984 -15.422 1 96.56 88 GLU A C 1
ATOM 670 O O . GLU A 1 88 ? 21.891 10.805 -15.117 1 96.56 88 GLU A O 1
ATOM 675 N N . GLY A 1 89 ? 20.141 12.102 -15.57 1 97.06 89 GLY A N 1
ATOM 676 C CA . GLY A 1 89 ? 20.922 13.305 -15.328 1 97.06 89 GLY A CA 1
ATOM 677 C C . GLY A 1 89 ? 21.391 13.43 -13.891 1 97.06 89 GLY A C 1
ATOM 678 O O . GLY A 1 89 ? 22.531 13.859 -13.648 1 97.06 89 GLY A O 1
ATOM 679 N N . TYR A 1 90 ? 20.578 13.156 -12.953 1 97.75 90 TYR A N 1
ATOM 680 C CA . TYR A 1 90 ? 20.938 13.234 -11.547 1 97.75 90 TYR A CA 1
ATOM 681 C C . TYR A 1 90 ? 22.188 12.422 -11.258 1 97.75 90 TYR A C 1
ATOM 683 O O . TYR A 1 90 ? 23.062 12.859 -10.508 1 97.75 90 TYR A O 1
ATOM 691 N N . PHE A 1 91 ? 22.344 11.266 -11.898 1 95.69 91 PHE A N 1
ATOM 692 C CA . PHE A 1 91 ? 23.453 10.359 -11.633 1 95.69 91 PHE A CA 1
ATOM 693 C C . PHE A 1 91 ? 24.75 10.898 -12.227 1 95.69 91 PHE A C 1
ATOM 695 O O . PHE A 1 91 ? 25.828 10.508 -11.805 1 95.69 91 PHE A O 1
ATOM 702 N N . THR A 1 92 ? 24.625 11.75 -13.148 1 95.5 92 THR A N 1
ATOM 703 C CA . THR A 1 92 ? 25.812 12.305 -13.781 1 95.5 92 THR A CA 1
ATOM 704 C C . THR A 1 92 ? 26.312 13.531 -13.031 1 95.5 92 THR A C 1
ATOM 706 O O . THR A 1 92 ? 27.438 13.992 -13.25 1 95.5 92 THR A O 1
ATOM 709 N N . LEU A 1 93 ? 25.516 13.984 -12.109 1 96.62 93 LEU A N 1
ATOM 710 C CA . LEU A 1 93 ? 25.891 15.188 -11.367 1 96.62 93 LEU A CA 1
ATOM 711 C C . LEU A 1 93 ? 27 14.891 -10.367 1 96.62 93 LEU A C 1
ATOM 713 O O . LEU A 1 93 ? 27.062 13.789 -9.82 1 96.62 93 LEU A O 1
ATOM 717 N N . SER A 1 94 ? 27.797 15.922 -10.18 1 95.5 94 SER A N 1
ATOM 718 C CA . SER A 1 94 ? 28.766 15.852 -9.094 1 95.5 94 SER A CA 1
ATOM 719 C C . SER A 1 94 ? 28.078 15.859 -7.73 1 95.5 94 SER A C 1
ATOM 721 O O . SER A 1 94 ? 26.906 16.203 -7.625 1 95.5 94 SER A O 1
ATOM 723 N N . HIS A 1 95 ? 28.812 15.516 -6.711 1 94.88 95 HIS A N 1
ATOM 724 C CA . HIS A 1 95 ? 28.297 15.516 -5.348 1 94.88 95 HIS A CA 1
ATOM 725 C C . HIS A 1 95 ? 27.797 16.906 -4.949 1 94.88 95 HIS A C 1
ATOM 727 O O . HIS A 1 95 ? 26.75 17.031 -4.309 1 94.88 95 HIS A O 1
ATOM 733 N N . GLU A 1 96 ? 28.547 17.828 -5.336 1 95.69 96 GLU A N 1
ATOM 734 C CA . GLU A 1 96 ? 28.188 19.203 -5.004 1 95.69 96 GLU A CA 1
ATOM 735 C C . GLU A 1 96 ? 26.906 19.625 -5.699 1 95.69 96 GLU A C 1
ATOM 737 O O . GLU A 1 96 ? 26.047 20.281 -5.098 1 95.69 96 GLU A O 1
ATOM 742 N N . ASN A 1 97 ? 26.812 19.234 -6.918 1 96.81 97 ASN A N 1
ATOM 743 C CA . ASN A 1 97 ? 25.625 19.609 -7.684 1 96.81 97 ASN A CA 1
ATOM 744 C C . ASN A 1 97 ? 24.391 18.828 -7.23 1 96.81 97 ASN A C 1
ATOM 746 O O . ASN A 1 97 ? 23.266 19.344 -7.281 1 96.81 97 ASN A O 1
ATOM 750 N N . ARG A 1 98 ? 24.531 17.609 -6.805 1 97.75 98 ARG A N 1
ATOM 751 C CA . ARG A 1 98 ? 23.438 16.859 -6.215 1 97.75 98 ARG A CA 1
ATOM 752 C C . ARG A 1 98 ? 22.922 17.547 -4.949 1 97.75 98 ARG A C 1
ATOM 754 O O . ARG A 1 98 ? 21.719 17.672 -4.75 1 97.75 98 ARG A O 1
ATOM 761 N N . ARG A 1 99 ? 23.906 17.906 -4.16 1 97.62 99 ARG A N 1
ATOM 762 C CA . ARG A 1 99 ? 23.531 18.625 -2.943 1 97.62 99 ARG A CA 1
ATOM 763 C C . ARG A 1 99 ? 22.75 19.891 -3.27 1 97.62 99 ARG A C 1
ATOM 765 O O . ARG A 1 99 ? 21.703 20.156 -2.658 1 97.62 99 ARG A O 1
ATOM 772 N N . LYS A 1 100 ? 23.25 20.656 -4.203 1 97.56 100 LYS A N 1
ATOM 773 C CA . LYS A 1 100 ? 22.578 21.875 -4.621 1 97.56 100 LYS A CA 1
ATOM 774 C C . LYS A 1 100 ? 21.172 21.578 -5.117 1 97.56 100 LYS A C 1
ATOM 776 O O . LYS A 1 100 ? 20.219 22.297 -4.77 1 97.56 100 LYS A O 1
ATOM 781 N N . LEU A 1 101 ? 21.031 20.594 -5.918 1 98.38 101 LEU A N 1
ATOM 782 C CA . LEU A 1 101 ? 19.734 20.234 -6.496 1 98.38 101 LEU A CA 1
ATOM 783 C C . LEU A 1 101 ? 18.75 19.844 -5.406 1 98.38 101 LEU A C 1
ATOM 785 O O . LEU A 1 101 ? 17.578 20.234 -5.449 1 98.38 101 LEU A O 1
ATOM 789 N N . LEU A 1 102 ? 19.188 19.031 -4.488 1 98.56 102 LEU A N 1
ATOM 790 C CA . LEU A 1 102 ? 18.328 18.562 -3.408 1 98.56 102 LEU A CA 1
ATOM 791 C C . LEU A 1 102 ? 17.891 19.703 -2.508 1 98.56 102 LEU A C 1
ATOM 793 O O . LEU A 1 102 ? 16.781 19.719 -1.99 1 98.56 102 LEU A O 1
ATOM 797 N N . LEU A 1 103 ? 18.75 20.688 -2.314 1 97.62 103 LEU A N 1
ATOM 798 C CA . LEU A 1 103 ? 18.391 21.875 -1.548 1 97.62 103 LEU A CA 1
ATOM 799 C C . LEU A 1 103 ? 17.328 22.703 -2.281 1 97.62 103 LEU A C 1
ATOM 801 O O . LEU A 1 103 ? 16.391 23.203 -1.663 1 97.62 103 LEU A O 1
ATOM 805 N N . VAL A 1 104 ? 17.547 22.797 -3.586 1 97.75 104 VAL A N 1
ATOM 806 C CA . VAL A 1 104 ? 16.562 23.484 -4.395 1 97.75 104 VAL A CA 1
ATOM 807 C C . VAL A 1 104 ? 15.211 22.766 -4.285 1 97.75 104 VAL A C 1
ATOM 809 O O . VAL A 1 104 ? 14.172 23.406 -4.113 1 97.75 104 VAL A O 1
ATOM 812 N N . LEU A 1 105 ? 15.242 21.438 -4.406 1 98.19 105 LEU A N 1
ATOM 813 C CA . LEU A 1 105 ? 14.023 20.641 -4.289 1 98.19 105 LEU A CA 1
ATOM 814 C C . LEU A 1 105 ? 13.344 20.891 -2.943 1 98.19 105 LEU A C 1
ATOM 816 O O . LEU A 1 105 ? 12.133 21.094 -2.887 1 98.19 105 LEU A O 1
ATOM 820 N N . ALA A 1 106 ? 14.133 20.906 -1.877 1 97.5 106 ALA A N 1
ATOM 821 C CA . ALA A 1 106 ? 13.625 21.031 -0.514 1 97.5 106 ALA A CA 1
ATOM 822 C C . ALA A 1 106 ? 13.047 22.422 -0.271 1 97.5 106 ALA A C 1
ATOM 824 O O . ALA A 1 106 ? 12.039 22.578 0.413 1 97.5 106 ALA A O 1
ATOM 825 N N . ARG A 1 107 ? 13.641 23.422 -0.836 1 94.81 107 ARG A N 1
ATOM 826 C CA . ARG A 1 107 ? 13.312 24.797 -0.496 1 94.81 107 ARG A CA 1
ATOM 827 C C . ARG A 1 107 ? 12.32 25.391 -1.493 1 94.81 107 ARG A C 1
ATOM 829 O O . ARG A 1 107 ? 11.336 26.016 -1.101 1 94.81 107 ARG A O 1
ATOM 836 N N . ASP A 1 108 ? 12.562 25.125 -2.762 1 95.5 108 ASP A N 1
ATOM 837 C CA . ASP A 1 108 ? 11.797 25.812 -3.793 1 95.5 108 ASP A CA 1
ATOM 838 C C . ASP A 1 108 ? 10.508 25.047 -4.109 1 95.5 108 ASP A C 1
ATOM 840 O O . ASP A 1 108 ? 9.57 25.625 -4.68 1 95.5 108 ASP A O 1
ATOM 844 N N . TYR A 1 109 ? 10.461 23.828 -3.809 1 96.81 109 TYR A N 1
ATOM 845 C CA . TYR A 1 109 ? 9.273 23.031 -4.125 1 96.81 109 TYR A CA 1
ATOM 846 C C . TYR A 1 109 ? 8.578 22.562 -2.857 1 96.81 109 TYR A C 1
ATOM 848 O O . TYR A 1 109 ? 8.055 21.453 -2.805 1 96.81 109 TYR A O 1
ATOM 856 N N . ASP A 1 110 ? 8.695 23.375 -1.891 1 93.31 110 ASP A N 1
ATOM 857 C CA . ASP A 1 110 ? 7.973 23.188 -0.634 1 93.31 110 ASP A CA 1
ATOM 858 C C . ASP A 1 110 ? 6.504 23.578 -0.783 1 93.31 110 ASP A C 1
ATOM 860 O O . ASP A 1 110 ? 6.039 23.859 -1.889 1 93.31 110 ASP A O 1
ATOM 864 N N . LEU A 1 111 ? 5.734 23.5 0.307 1 92.62 111 LEU A N 1
ATOM 865 C CA . LEU A 1 111 ? 4.305 23.781 0.222 1 92.62 111 LEU A CA 1
ATOM 866 C C . LEU A 1 111 ? 4.062 25.281 0.058 1 92.62 111 LEU A C 1
ATOM 868 O O . LEU A 1 111 ? 4.934 26.094 0.373 1 92.62 111 LEU A O 1
ATOM 872 N N . ASN A 1 112 ? 2.969 25.641 -0.584 1 92.06 112 ASN A N 1
ATOM 873 C CA . ASN A 1 112 ? 2.523 27.016 -0.743 1 92.06 112 ASN A CA 1
ATOM 874 C C . ASN A 1 112 ? 1.838 27.531 0.519 1 92.06 112 ASN A C 1
ATOM 876 O O . ASN A 1 112 ? 0.622 27.406 0.668 1 92.06 112 ASN A O 1
ATOM 880 N N . ARG A 1 113 ? 2.57 28.203 1.33 1 92 113 ARG A N 1
ATOM 881 C CA . ARG A 1 113 ? 2.086 28.609 2.646 1 92 113 ARG A CA 1
ATOM 882 C C . ARG A 1 113 ? 0.988 29.656 2.529 1 92 113 ARG A C 1
ATOM 884 O O . ARG A 1 113 ? 0.088 29.719 3.369 1 92 113 ARG A O 1
ATOM 891 N N . SER A 1 114 ? 1.036 30.438 1.45 1 92.31 114 SER A N 1
ATOM 892 C CA . SER A 1 114 ? -0.032 31.406 1.232 1 92.31 114 SER A CA 1
ATOM 893 C C . SER A 1 114 ? -1.369 30.719 0.994 1 92.31 114 SER A C 1
ATOM 895 O O . SER A 1 114 ? -2.395 31.125 1.538 1 92.31 114 SER A O 1
ATOM 897 N N . GLN A 1 115 ? -1.312 29.719 0.234 1 95.19 115 GLN A N 1
ATOM 898 C CA . GLN A 1 115 ? -2.52 28.938 -0.034 1 95.19 115 GLN A CA 1
ATOM 899 C C . GLN A 1 115 ? -3.023 28.25 1.229 1 95.19 115 GLN A C 1
ATOM 901 O O . GLN A 1 115 ? -4.227 28.219 1.484 1 95.19 115 GLN A O 1
ATOM 906 N N . VAL A 1 116 ? -2.141 27.703 2.014 1 95.31 116 VAL A N 1
ATOM 907 C CA . VAL A 1 116 ? -2.492 27.031 3.256 1 95.31 116 VAL A CA 1
ATOM 908 C C . VAL A 1 116 ? -3.166 28.016 4.211 1 95.31 116 VAL A C 1
ATOM 910 O O . VAL A 1 116 ? -4.199 27.688 4.805 1 95.31 116 VAL A O 1
ATOM 913 N N . ARG A 1 117 ? -2.668 29.219 4.332 1 94.12 117 ARG A N 1
ATOM 914 C CA . ARG A 1 117 ? -3.221 30.219 5.234 1 94.12 117 ARG A CA 1
ATOM 915 C C . ARG A 1 117 ? -4.613 30.656 4.785 1 94.12 117 ARG A C 1
ATOM 917 O O . ARG A 1 117 ? -5.492 30.891 5.617 1 94.12 117 ARG A O 1
ATOM 924 N N . GLU A 1 118 ? -4.762 30.75 3.461 1 95.88 118 GLU A N 1
ATOM 925 C CA . GLU A 1 118 ? -6.078 31.109 2.938 1 95.88 118 GLU A CA 1
ATOM 926 C C . GLU A 1 118 ? -7.109 30.031 3.289 1 95.88 118 GLU A C 1
ATOM 928 O O . GLU A 1 118 ? -8.227 30.359 3.689 1 95.88 118 GLU A O 1
ATOM 933 N N . LEU A 1 119 ? -6.734 28.812 3.152 1 96.38 119 LEU A N 1
ATOM 934 C CA . LEU A 1 119 ? -7.645 27.719 3.453 1 96.38 119 LEU A CA 1
ATOM 935 C C . LEU A 1 119 ? -7.91 27.625 4.953 1 96.38 119 LEU A C 1
ATOM 937 O O . LEU A 1 119 ? -9.016 27.281 5.367 1 96.38 119 LEU A O 1
ATOM 941 N N . ILE A 1 120 ? -6.918 27.938 5.734 1 95.5 120 ILE A N 1
ATOM 942 C CA . ILE A 1 120 ? -7.062 27.938 7.184 1 95.5 120 ILE A CA 1
ATOM 943 C C . ILE A 1 120 ? -8.094 28.984 7.594 1 95.5 120 ILE A C 1
ATOM 945 O O . ILE A 1 120 ? -8.945 28.734 8.445 1 95.5 120 ILE A O 1
ATOM 949 N N . LYS A 1 121 ? -8.008 30.125 6.996 1 94.19 121 LYS A N 1
ATOM 950 C CA . LYS A 1 121 ? -8.977 31.188 7.289 1 94.19 121 LYS A CA 1
ATOM 951 C C . LYS A 1 121 ? -10.391 30.75 6.949 1 94.19 121 LYS A C 1
ATOM 953 O O . LYS A 1 121 ? -11.328 30.984 7.715 1 94.19 121 LYS A O 1
ATOM 958 N N . GLN A 1 122 ? -10.492 30.125 5.828 1 94.38 122 GLN A N 1
ATOM 959 C CA . GLN A 1 122 ? -11.797 29.609 5.441 1 94.38 122 GLN A CA 1
ATOM 960 C C . GLN A 1 122 ? -12.289 28.562 6.441 1 94.38 122 GLN A C 1
ATOM 962 O O . GLN A 1 122 ? -13.469 28.547 6.801 1 94.38 122 GLN A O 1
ATOM 967 N N . TYR A 1 123 ? -11.398 27.734 6.852 1 94.25 123 TYR A N 1
ATOM 968 C CA . TYR A 1 123 ? -11.719 26.672 7.781 1 94.25 123 TYR A CA 1
ATOM 969 C C . TYR A 1 123 ? -12.188 27.234 9.117 1 94.25 123 TYR A C 1
ATOM 971 O O . TYR A 1 123 ? -13.18 26.766 9.68 1 94.25 123 TYR A O 1
ATOM 979 N N . LEU A 1 124 ? -11.492 28.203 9.617 1 92.19 124 LEU A N 1
ATOM 980 C CA . LEU A 1 124 ? -11.812 28.812 10.906 1 92.19 124 LEU A CA 1
ATOM 981 C C . LEU A 1 124 ? -13.117 29.594 10.828 1 92.19 124 LEU A C 1
ATOM 983 O O . LEU A 1 124 ? -13.766 29.828 11.852 1 92.19 124 LEU A O 1
ATOM 987 N N . GLY A 1 125 ? -13.461 29.922 9.633 1 89.5 125 GLY A N 1
ATOM 988 C CA . GLY A 1 125 ? -14.695 30.672 9.445 1 89.5 125 GLY A CA 1
ATOM 989 C C . GLY A 1 125 ? -15.93 29.781 9.477 1 89.5 125 GLY A C 1
ATOM 990 O O . GLY A 1 125 ? -17.047 30.281 9.625 1 89.5 125 GLY A O 1
ATOM 991 N N . LEU A 1 126 ? -15.68 28.531 9.32 1 86.31 126 LEU A N 1
ATOM 992 C CA . LEU A 1 126 ? -16.797 27.609 9.359 1 86.31 126 LEU A CA 1
ATOM 993 C C . LEU A 1 126 ? -17.25 27.359 10.797 1 86.31 126 LEU A C 1
ATOM 995 O O . LEU A 1 126 ? -16.422 27.266 11.703 1 86.31 126 LEU A O 1
ATOM 999 N N . GLU A 1 127 ? -18.531 27.438 11.039 1 77.12 127 GLU A N 1
ATOM 1000 C CA . GLU A 1 127 ? -19.094 27.156 12.359 1 77.12 127 GLU A CA 1
ATOM 1001 C C . GLU A 1 127 ? -19.031 25.656 12.664 1 77.12 127 GLU A C 1
ATOM 1003 O O . GLU A 1 127 ? -19.406 24.828 11.828 1 77.12 127 GLU A O 1
ATOM 1008 N N . LEU A 1 128 ? -18.25 25.297 13.703 1 69.44 128 LEU A N 1
ATOM 1009 C CA . LEU A 1 128 ? -18.172 23.891 14.109 1 69.44 128 LEU A CA 1
ATOM 1010 C C . LEU A 1 128 ? -19.562 23.328 14.367 1 69.44 128 LEU A C 1
ATOM 1012 O O . LEU A 1 128 ? -20.391 23.969 15.031 1 69.44 128 LEU A O 1
ATOM 1016 N N . PRO A 1 129 ? -19.812 22.359 13.469 1 59.22 129 PRO A N 1
ATOM 1017 C CA . PRO A 1 129 ? -21.109 21.766 13.805 1 59.22 129 PRO A CA 1
ATOM 1018 C C . PRO A 1 129 ? -21.203 21.344 15.273 1 59.22 129 PRO A C 1
ATOM 1020 O O . PRO A 1 129 ? -20.203 20.953 15.867 1 59.22 129 PRO A O 1
ATOM 1023 N N . ASP A 1 130 ? -21.891 21.797 16.156 1 53.72 130 ASP A N 1
ATOM 1024 C CA . ASP A 1 130 ? -22.125 21.328 17.516 1 53.72 130 ASP A CA 1
ATOM 1025 C C . ASP A 1 130 ? -21.953 19.812 17.609 1 53.72 130 ASP A C 1
ATOM 1027 O O . ASP A 1 130 ? -22.25 19.094 16.656 1 53.72 130 ASP A O 1
ATOM 1031 N N . ASP A 1 131 ? -20.938 19.281 18.438 1 49.81 131 ASP A N 1
ATOM 1032 C CA . ASP A 1 131 ? -20.531 17.891 18.594 1 49.81 131 ASP A CA 1
ATOM 1033 C C . ASP A 1 131 ? -21.578 16.938 18.047 1 49.81 131 ASP A C 1
ATOM 1035 O O . ASP A 1 131 ? -21.312 16.188 17.109 1 49.81 131 ASP A O 1
ATOM 1039 N N . LYS A 1 132 ? -22.172 16.125 19.172 1 43.22 132 LYS A N 1
ATOM 1040 C CA . LYS A 1 132 ? -22.859 14.852 19.109 1 43.22 132 LYS A CA 1
ATOM 1041 C C . LYS A 1 132 ? -24.047 14.922 18.156 1 43.22 132 LYS A C 1
ATOM 1043 O O . LYS A 1 132 ? -24.625 13.891 17.797 1 43.22 132 LYS A O 1
ATOM 1048 N N . ALA A 1 133 ? -25.172 15.609 18.75 1 37.03 133 ALA A N 1
ATOM 1049 C CA . ALA A 1 133 ? -26.578 15.211 18.688 1 37.03 133 ALA A CA 1
ATOM 1050 C C . ALA A 1 133 ? -27.078 15.211 17.25 1 37.03 133 ALA A C 1
ATOM 1052 O O . ALA A 1 133 ? -26.484 15.852 16.375 1 37.03 133 ALA A O 1
ATOM 1053 N N . GLN A 1 134 ? -28.359 14.82 17.078 1 39.78 134 GLN A N 1
ATOM 1054 C CA . GLN A 1 134 ? -29.469 14.32 16.281 1 39.78 134 GLN A CA 1
ATOM 1055 C C . GLN A 1 134 ? -29.781 15.273 15.125 1 39.78 134 GLN A C 1
ATOM 1057 O O . GLN A 1 134 ? -30.938 15.391 14.711 1 39.78 134 GLN A O 1
ATOM 1062 N N . VAL A 1 135 ? -29.078 16.391 14.945 1 39.72 135 VAL A N 1
ATOM 1063 C CA . VAL A 1 135 ? -29.953 17.125 14.031 1 39.72 135 VAL A CA 1
ATOM 1064 C C . VAL A 1 135 ? -30.047 16.375 12.703 1 39.72 135 VAL A C 1
ATOM 1066 O O . VAL A 1 1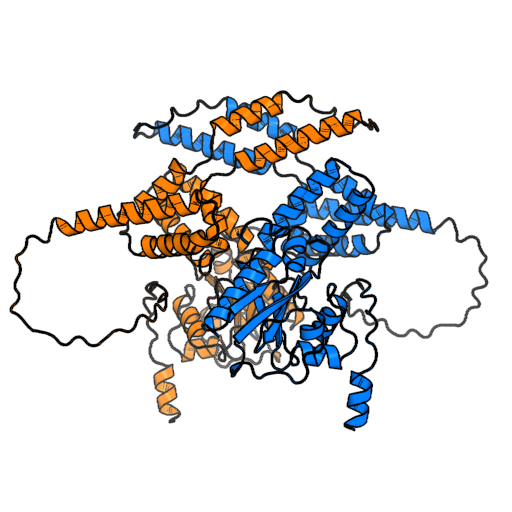35 ? -29.047 16.234 11.984 1 39.72 135 VAL A O 1
ATOM 1069 N N . SER A 1 136 ? -30.641 15.469 12.57 1 45.09 136 SER A N 1
ATOM 1070 C CA . SER A 1 136 ? -31.438 14.742 11.586 1 45.09 136 SER A CA 1
ATOM 1071 C C . SER A 1 136 ? -32.094 15.695 10.586 1 45.09 136 SER A C 1
ATOM 1073 O O . SER A 1 136 ? -33 16.438 10.938 1 45.09 136 SER A O 1
ATOM 1075 N N . GLY A 1 137 ? -31.219 16.594 9.797 1 55.25 137 GLY A N 1
ATOM 1076 C CA . GLY A 1 137 ? -31.875 17.312 8.711 1 55.25 137 GLY A CA 1
ATOM 1077 C C . GLY A 1 137 ? -30.906 17.766 7.633 1 55.25 137 GLY A C 1
ATOM 1078 O O . GLY A 1 137 ? -29.703 17.531 7.742 1 55.25 137 GLY A O 1
ATOM 1079 N N . SER A 1 138 ? -31.359 18.156 6.543 1 61.44 138 SER A N 1
ATOM 1080 C CA . SER A 1 138 ? -30.75 18.609 5.293 1 61.44 138 SER A CA 1
ATOM 1081 C C . SER A 1 138 ? -29.703 19.688 5.547 1 61.44 138 SER A C 1
ATOM 1083 O O . SER A 1 138 ? -28.641 19.688 4.91 1 61.44 138 SER A O 1
ATOM 1085 N N . LYS A 1 139 ? -29.906 20.438 6.648 1 61.31 139 LYS A N 1
ATOM 1086 C CA . LYS A 1 139 ? -28.984 21.562 6.871 1 61.31 139 LYS A CA 1
ATOM 1087 C C . LYS A 1 139 ? -27.688 21.078 7.508 1 61.31 139 LYS A C 1
ATOM 1089 O O . LYS A 1 139 ? -26.594 21.547 7.148 1 61.31 139 LYS A O 1
ATOM 1094 N N . GLU A 1 140 ? -27.703 20.156 8.391 1 65.25 140 GLU A N 1
ATOM 1095 C CA . GLU A 1 140 ? -26.531 19.625 9.062 1 65.25 140 GLU A CA 1
ATOM 1096 C C . GLU A 1 140 ? -25.641 18.859 8.078 1 65.25 140 GLU A C 1
ATOM 1098 O O . GLU A 1 140 ? -24.406 18.969 8.133 1 65.25 140 GLU A O 1
ATOM 1103 N N . GLU A 1 141 ? -26.312 18.281 7.168 1 75.44 141 GLU A N 1
ATOM 1104 C CA . GLU A 1 141 ? -25.562 17.562 6.133 1 75.44 141 GLU A CA 1
ATOM 1105 C C . GLU A 1 141 ? -24.75 18.531 5.273 1 75.44 141 GLU A C 1
ATOM 1107 O O . GLU A 1 141 ? -23.625 18.234 4.883 1 75.44 141 GLU A O 1
ATOM 1112 N N . GLY A 1 142 ? -25.359 19.688 5.105 1 75.25 142 GLY A N 1
ATOM 1113 C CA . GLY A 1 142 ? -24.672 20.703 4.32 1 75.25 142 GLY A CA 1
ATOM 1114 C C . GLY A 1 142 ? -23.453 21.266 5.012 1 75.25 142 GLY A C 1
ATOM 1115 O O . GLY A 1 142 ? -22.406 21.453 4.379 1 75.25 142 GLY A O 1
ATOM 1116 N N . LEU A 1 143 ? -23.641 21.5 6.301 1 76.94 143 LEU A N 1
ATOM 1117 C CA . LEU A 1 143 ? -22.531 22.031 7.082 1 76.94 143 LEU A CA 1
ATOM 1118 C C . LEU A 1 143 ? -21.391 21.031 7.129 1 76.94 143 LEU A C 1
ATOM 1120 O O . LEU A 1 143 ? -20.219 21.391 6.938 1 76.94 143 LEU A O 1
ATOM 1124 N N . PHE A 1 144 ? -21.672 19.828 7.27 1 83.31 144 PHE A N 1
ATOM 1125 C CA . PHE A 1 144 ? -20.641 18.797 7.34 1 83.31 144 PHE A CA 1
ATOM 1126 C C . PHE A 1 144 ? -19.953 18.625 5.992 1 83.31 144 PHE A C 1
ATOM 1128 O O . PHE A 1 144 ? -18.75 18.422 5.934 1 83.31 144 PHE A O 1
ATOM 1135 N N . SER A 1 145 ? -20.719 18.844 4.992 1 88.94 145 SER A N 1
ATOM 1136 C CA . SER A 1 145 ? -20.156 18.734 3.654 1 88.94 145 SER A CA 1
ATOM 1137 C C . SER A 1 145 ? -19.094 19.797 3.402 1 88.94 145 SER A C 1
ATOM 1139 O O . SER A 1 145 ? -18.062 19.531 2.77 1 88.94 145 SER A O 1
ATOM 1141 N N . SER A 1 146 ? -19.391 20.984 3.875 1 89.75 146 SER A N 1
ATOM 1142 C CA . SER A 1 146 ? -18.438 22.078 3.717 1 89.75 146 SER A CA 1
ATOM 1143 C C . SER A 1 146 ? -17.156 21.812 4.504 1 89.75 146 SER A C 1
ATOM 1145 O O . SER A 1 146 ? -16.062 22.109 4.027 1 89.75 146 SER A O 1
ATOM 1147 N N . PHE A 1 147 ? -17.312 21.234 5.73 1 90.12 147 PHE A N 1
ATOM 1148 C CA . PHE A 1 147 ? -16.156 20.875 6.551 1 90.12 147 PHE A CA 1
ATOM 1149 C C . PHE A 1 147 ? -15.305 19.828 5.844 1 90.12 147 PHE A C 1
ATOM 1151 O O . PHE A 1 147 ? -14.078 19.984 5.77 1 90.12 147 PHE A O 1
ATOM 1158 N N . TYR A 1 148 ? -15.961 18.828 5.352 1 93.56 148 TYR A N 1
ATOM 1159 C CA . TYR A 1 148 ? -15.227 17.766 4.688 1 93.56 148 TYR A CA 1
ATOM 1160 C C . TYR A 1 148 ? -14.484 18.281 3.463 1 93.56 148 TYR A C 1
ATOM 1162 O O . TYR A 1 148 ? -13.344 17.891 3.209 1 93.56 148 TYR A O 1
ATOM 1170 N N . ARG A 1 149 ? -15.078 19.203 2.801 1 94.25 149 ARG A N 1
ATOM 1171 C CA . ARG A 1 149 ? -14.477 19.75 1.59 1 94.25 149 ARG A CA 1
ATOM 1172 C C . ARG A 1 149 ? -13.242 20.578 1.921 1 94.25 149 ARG A C 1
ATOM 1174 O O . ARG A 1 149 ? -12.188 20.406 1.301 1 94.25 149 ARG A O 1
ATOM 1181 N N . ILE A 1 150 ? -13.391 21.453 2.811 1 95 150 ILE A N 1
ATOM 1182 C CA . ILE A 1 150 ? -12.273 22.328 3.15 1 95 150 ILE A CA 1
ATOM 1183 C C . ILE A 1 150 ? -11.148 21.516 3.783 1 95 150 ILE A C 1
ATOM 1185 O O . ILE A 1 150 ? -9.969 21.812 3.584 1 95 150 ILE A O 1
ATOM 1189 N N . GLU A 1 151 ? -11.547 20.531 4.617 1 95.5 151 GLU A N 1
ATOM 1190 C CA . GLU A 1 151 ? -10.547 19.641 5.219 1 95.5 151 GLU A CA 1
ATOM 1191 C C . GLU A 1 151 ? -9.797 18.859 4.148 1 95.5 151 GLU A C 1
ATOM 1193 O O . GLU A 1 151 ? -8.586 18.656 4.25 1 95.5 151 GLU A O 1
ATOM 1198 N N . TRP A 1 152 ? -10.492 18.406 3.172 1 95.94 152 TRP A N 1
ATOM 1199 C CA . TRP A 1 152 ? -9.859 17.75 2.029 1 95.94 152 TRP A CA 1
ATOM 1200 C C . TRP A 1 152 ? -8.883 18.703 1.336 1 95.94 152 TRP A C 1
ATOM 1202 O O . TRP A 1 152 ? -7.754 18.312 1.027 1 95.94 152 TRP A O 1
ATOM 1212 N N . ASN A 1 153 ? -9.305 19.906 1.103 1 96.56 153 ASN A N 1
ATOM 1213 C CA . ASN A 1 153 ? -8.461 20.906 0.455 1 96.56 153 ASN A CA 1
ATOM 1214 C C . ASN A 1 153 ? -7.215 21.203 1.283 1 96.56 153 ASN A C 1
ATOM 1216 O O . ASN A 1 153 ? -6.117 21.344 0.737 1 96.56 153 ASN A O 1
ATOM 1220 N N . LEU A 1 154 ? -7.434 21.344 2.592 1 96.38 154 LEU A N 1
ATOM 1221 C CA . LEU A 1 154 ? -6.32 21.625 3.494 1 96.38 154 LEU A CA 1
ATOM 1222 C C . LEU A 1 154 ? -5.32 20.484 3.496 1 96.38 154 LEU A C 1
ATOM 1224 O O . LEU A 1 154 ? -4.105 20.703 3.486 1 96.38 154 LEU A O 1
ATOM 1228 N N . ARG A 1 155 ? -5.766 19.234 3.498 1 96.12 155 ARG A N 1
ATOM 1229 C CA . ARG A 1 155 ? -4.906 18.047 3.482 1 96.12 155 ARG A CA 1
ATOM 1230 C C . ARG A 1 155 ? -4.02 18.031 2.242 1 96.12 155 ARG A C 1
ATOM 1232 O O . ARG A 1 155 ? -2.85 17.656 2.312 1 96.12 155 ARG A O 1
ATOM 1239 N N . HIS A 1 156 ? -4.559 18.5 1.157 1 95.94 156 HIS A N 1
ATOM 1240 C CA . HIS A 1 156 ? -3.805 18.484 -0.092 1 95.94 156 HIS A CA 1
ATOM 1241 C C . HIS A 1 156 ? -2.887 19.703 -0.199 1 95.94 156 HIS A C 1
ATOM 1243 O O . HIS A 1 156 ? -1.767 19.594 -0.705 1 95.94 156 HIS A O 1
ATOM 1249 N N . ALA A 1 157 ? -3.334 20.812 0.291 1 96.38 157 ALA A N 1
ATOM 1250 C CA . ALA A 1 157 ? -2.561 22.047 0.202 1 96.38 157 ALA A CA 1
ATOM 1251 C C . ALA A 1 157 ? -1.333 22 1.106 1 96.38 157 ALA A C 1
ATOM 1253 O O . ALA A 1 157 ? -0.312 22.625 0.815 1 96.38 157 ALA A O 1
ATOM 1254 N N . ILE A 1 158 ? -1.397 21.25 2.229 1 96.38 158 ILE A N 1
ATOM 1255 C CA . ILE A 1 158 ? -0.312 21.25 3.203 1 96.38 158 ILE A CA 1
ATOM 1256 C C . ILE A 1 158 ? 0.756 20.234 2.779 1 96.38 158 ILE A C 1
ATOM 1258 O O . ILE A 1 158 ? 1.814 20.141 3.404 1 96.38 158 ILE A O 1
ATOM 1262 N N . GLN A 1 159 ? 0.532 19.516 1.656 1 96.31 159 GLN A N 1
ATOM 1263 C CA . GLN A 1 159 ? 1.562 18.641 1.092 1 96.31 159 GLN A CA 1
ATOM 1264 C C . GLN A 1 159 ? 2.59 19.453 0.304 1 96.31 159 GLN A C 1
ATOM 1266 O O . GLN A 1 159 ? 2.232 20.406 -0.405 1 96.31 159 GLN A O 1
ATOM 1271 N N . PRO A 1 160 ? 3.854 19.094 0.52 1 97.12 160 PRO A N 1
ATOM 1272 C CA . PRO A 1 160 ? 4.859 19.797 -0.278 1 97.12 160 PRO A CA 1
ATOM 1273 C C . PRO A 1 160 ? 4.719 19.531 -1.774 1 97.12 160 PRO A C 1
ATOM 1275 O O . PRO A 1 160 ? 4.273 18.453 -2.172 1 97.12 160 PRO A O 1
ATOM 1278 N N . VAL A 1 161 ? 5.133 20.438 -2.541 1 96.94 161 VAL A N 1
ATOM 1279 C CA . VAL A 1 161 ? 5.02 20.359 -3.994 1 96.94 161 VAL A CA 1
ATOM 1280 C C . VAL A 1 161 ? 5.91 19.234 -4.52 1 96.94 161 VAL A C 1
ATOM 1282 O O . VAL A 1 161 ? 5.57 18.562 -5.504 1 96.94 161 VAL A O 1
ATOM 1285 N N . TYR A 1 162 ? 7.043 18.969 -3.865 1 97.94 162 TYR A N 1
ATOM 1286 C CA . TYR A 1 162 ? 7.965 17.938 -4.352 1 97.94 162 TYR A CA 1
ATOM 1287 C C . TYR A 1 162 ? 7.344 16.562 -4.238 1 97.94 162 TYR A C 1
ATOM 1289 O O . TYR A 1 162 ? 7.891 15.586 -4.766 1 97.94 162 TYR A O 1
ATOM 1297 N N . GLU A 1 163 ? 6.211 16.391 -3.547 1 97.62 163 GLU A N 1
ATOM 1298 C CA . GLU A 1 163 ? 5.504 15.109 -3.521 1 97.62 163 GLU A CA 1
ATOM 1299 C C . GLU A 1 163 ? 5.133 14.656 -4.93 1 97.62 163 GLU A C 1
ATOM 1301 O O . GLU A 1 163 ? 5.137 13.461 -5.223 1 97.62 163 GLU A O 1
ATOM 1306 N N . VAL A 1 164 ? 4.781 15.602 -5.773 1 96.62 164 VAL A N 1
ATOM 1307 C CA . VAL A 1 164 ? 4.41 15.305 -7.152 1 96.62 164 VAL A CA 1
ATOM 1308 C C . VAL A 1 164 ? 5.543 14.555 -7.844 1 96.62 164 VAL A C 1
ATOM 1310 O O . VAL A 1 164 ? 5.305 13.555 -8.531 1 96.62 164 VAL A O 1
ATOM 1313 N N . LEU A 1 165 ? 6.723 15.062 -7.645 1 97.75 165 LEU A N 1
ATOM 1314 C CA . LEU A 1 165 ? 7.887 14.398 -8.219 1 97.75 165 LEU A CA 1
ATOM 1315 C C . LEU A 1 165 ? 8.031 12.977 -7.676 1 97.75 165 LEU A C 1
ATOM 1317 O O . LEU A 1 165 ? 8.289 12.039 -8.438 1 97.75 165 LEU A O 1
ATOM 1321 N N . PHE A 1 166 ? 7.848 12.82 -6.359 1 98.19 166 PHE A N 1
ATOM 1322 C CA . PHE A 1 166 ? 7.984 11.516 -5.727 1 98.19 166 PHE A CA 1
ATOM 1323 C C . PHE A 1 166 ? 6.957 10.531 -6.277 1 98.19 166 PHE A C 1
ATOM 1325 O O . PHE A 1 166 ? 7.297 9.406 -6.637 1 98.19 166 PHE A O 1
ATOM 1332 N N . ASP A 1 167 ? 5.742 10.992 -6.348 1 96.12 167 ASP A N 1
ATOM 1333 C CA . ASP A 1 167 ? 4.664 10.133 -6.824 1 96.12 167 ASP A CA 1
ATOM 1334 C C . ASP A 1 167 ? 4.891 9.719 -8.281 1 96.12 167 ASP A C 1
ATOM 1336 O O . ASP A 1 167 ? 4.656 8.57 -8.641 1 96.12 167 ASP A O 1
ATOM 1340 N N . ARG A 1 168 ? 5.277 10.609 -9.07 1 95.5 168 ARG A N 1
ATOM 1341 C CA . ARG A 1 168 ? 5.527 10.328 -10.484 1 95.5 168 ARG A CA 1
ATOM 1342 C C . ARG A 1 168 ? 6.699 9.367 -10.656 1 95.5 168 ARG A C 1
ATOM 1344 O O . ARG A 1 168 ? 6.641 8.453 -11.477 1 95.5 168 ARG A O 1
ATOM 1351 N N . LEU A 1 169 ? 7.723 9.578 -9.906 1 96.81 169 LEU A N 1
ATOM 1352 C CA . LEU A 1 169 ? 8.867 8.68 -9.961 1 96.81 169 LEU A CA 1
ATOM 1353 C C . LEU A 1 169 ? 8.477 7.277 -9.5 1 96.81 169 LEU A C 1
ATOM 1355 O O . LEU A 1 169 ? 8.914 6.281 -10.078 1 96.81 169 LEU A O 1
ATOM 1359 N N . ASN A 1 170 ? 7.645 7.191 -8.469 1 95.75 170 ASN A N 1
ATOM 1360 C CA . ASN A 1 170 ? 7.211 5.895 -7.965 1 95.75 170 ASN A CA 1
ATOM 1361 C C . ASN A 1 170 ? 6.48 5.094 -9.039 1 95.75 170 ASN A C 1
ATOM 1363 O O . ASN A 1 170 ? 6.531 3.861 -9.039 1 95.75 170 ASN A O 1
ATOM 1367 N N . THR A 1 171 ? 5.797 5.762 -9.914 1 90.44 171 THR A N 1
ATOM 1368 C CA . THR A 1 171 ? 5.02 5.09 -10.953 1 90.44 171 THR A CA 1
ATOM 1369 C C . THR A 1 171 ? 5.875 4.832 -12.188 1 90.44 171 THR A C 1
ATOM 1371 O O . THR A 1 171 ? 5.473 4.086 -13.086 1 90.44 171 THR A O 1
ATOM 1374 N N . HIS A 1 172 ? 7.012 5.441 -12.234 1 92 172 HIS A N 1
ATOM 1375 C CA . HIS A 1 172 ? 7.922 5.324 -13.367 1 92 172 HIS A CA 1
ATOM 1376 C C . HIS A 1 172 ? 8.844 4.121 -13.211 1 92 172 HIS A C 1
ATOM 1378 O O . HIS A 1 172 ? 9.297 3.818 -12.102 1 92 172 HIS A O 1
ATOM 1384 N N . PRO A 1 173 ? 9.102 3.373 -14.344 1 90.06 173 PRO A N 1
ATOM 1385 C CA . PRO A 1 173 ? 10.031 2.248 -14.25 1 90.06 173 PRO A CA 1
ATOM 1386 C C . PRO A 1 173 ? 11.367 2.639 -13.617 1 90.06 173 PRO A C 1
ATOM 1388 O O . PRO A 1 173 ? 12 3.604 -14.055 1 90.06 173 PRO A O 1
ATOM 1391 N N . GLY A 1 174 ? 11.711 1.94 -12.641 1 93.69 174 GLY A N 1
ATOM 1392 C CA . GLY A 1 174 ? 12.969 2.188 -11.961 1 93.69 174 GLY A CA 1
ATOM 1393 C C . GLY A 1 174 ? 12.898 3.34 -10.977 1 93.69 174 GLY A C 1
ATOM 1394 O O . GLY A 1 174 ? 13.875 3.621 -10.273 1 93.69 174 GLY A O 1
ATOM 1395 N N . GLY A 1 175 ? 11.812 3.969 -10.914 1 96.88 175 GLY A N 1
ATOM 1396 C CA . GLY A 1 175 ? 11.68 5.188 -10.133 1 96.88 175 GLY A CA 1
ATOM 1397 C C . GLY A 1 175 ? 11.742 4.945 -8.641 1 96.88 175 GLY A C 1
ATOM 1398 O O . GLY A 1 175 ? 12.289 5.762 -7.891 1 96.88 175 GLY A O 1
ATOM 1399 N N . LEU A 1 176 ? 11.156 3.863 -8.172 1 97.12 176 LEU A N 1
ATOM 1400 C CA . LEU A 1 176 ? 11.18 3.564 -6.742 1 97.12 176 LEU A CA 1
ATOM 1401 C C . LEU A 1 176 ? 12.609 3.359 -6.254 1 97.12 176 LEU A C 1
ATOM 1403 O O . LEU A 1 176 ? 12.984 3.857 -5.188 1 97.12 176 LEU A O 1
ATOM 1407 N N . ARG A 1 177 ? 13.43 2.629 -6.969 1 96.31 177 ARG A N 1
ATOM 1408 C CA . ARG A 1 177 ? 14.836 2.455 -6.637 1 96.31 177 ARG A CA 1
ATOM 1409 C C . ARG A 1 177 ? 15.57 3.795 -6.621 1 96.31 177 ARG A C 1
ATOM 1411 O O . ARG A 1 177 ? 16.375 4.055 -5.727 1 96.31 177 ARG A O 1
ATOM 1418 N N . PHE A 1 178 ? 15.32 4.582 -7.621 1 97.88 178 PHE A N 1
ATOM 1419 C CA . PHE A 1 178 ? 15.914 5.91 -7.703 1 97.88 178 PHE A CA 1
ATOM 1420 C C . PHE A 1 178 ? 15.594 6.727 -6.453 1 97.88 178 PHE A C 1
ATOM 1422 O O . PHE A 1 178 ? 16.469 7.398 -5.906 1 97.88 178 PHE A O 1
ATOM 1429 N N . LEU A 1 179 ? 14.328 6.676 -6.027 1 98.5 179 LEU A N 1
ATOM 1430 C CA . LEU A 1 179 ? 13.906 7.41 -4.84 1 98.5 179 LEU A CA 1
ATOM 1431 C C . LEU A 1 179 ? 14.672 6.941 -3.609 1 98.5 179 LEU A C 1
ATOM 1433 O O . LEU A 1 179 ? 15.016 7.75 -2.74 1 98.5 179 LEU A O 1
ATOM 1437 N N . SER A 1 180 ? 14.914 5.66 -3.523 1 97.56 180 SER A N 1
ATOM 1438 C CA . SER A 1 180 ? 15.711 5.137 -2.422 1 97.56 180 SER A CA 1
ATOM 1439 C C . SER A 1 180 ? 17.141 5.688 -2.459 1 97.56 180 SER A C 1
ATOM 1441 O O . SER A 1 180 ? 17.703 6.035 -1.42 1 97.56 180 SER A O 1
ATOM 1443 N N . ILE A 1 181 ? 17.688 5.766 -3.607 1 97.75 181 ILE A N 1
ATOM 1444 C CA . ILE A 1 181 ? 19.031 6.309 -3.777 1 97.75 181 ILE A CA 1
ATOM 1445 C C . ILE A 1 181 ? 19.031 7.797 -3.434 1 97.75 181 ILE A C 1
ATOM 1447 O O . ILE A 1 181 ? 19.953 8.289 -2.77 1 97.75 181 ILE A O 1
ATOM 1451 N N . LEU A 1 182 ? 18.016 8.445 -3.904 1 98.44 182 LEU A N 1
ATOM 1452 C CA . LEU A 1 182 ? 17.859 9.867 -3.617 1 98.44 182 LEU A CA 1
ATOM 1453 C C . LEU A 1 182 ? 17.844 10.125 -2.115 1 98.44 182 LEU A C 1
ATOM 1455 O O . LEU A 1 182 ? 18.516 11.039 -1.63 1 98.44 182 LEU A O 1
ATOM 1459 N N . ARG A 1 183 ? 17.094 9.328 -1.395 1 98.56 183 ARG A N 1
ATOM 1460 C CA . ARG A 1 183 ? 17.016 9.516 0.051 1 98.56 183 ARG A CA 1
ATOM 1461 C C . ARG A 1 183 ? 18.359 9.234 0.712 1 98.56 183 ARG A C 1
ATOM 1463 O O . ARG A 1 183 ? 18.734 9.906 1.671 1 98.56 183 ARG A O 1
ATOM 1470 N N . ALA A 1 184 ? 19.078 8.234 0.237 1 98 184 ALA A N 1
ATOM 1471 C CA . ALA A 1 184 ? 20.406 7.961 0.763 1 98 184 ALA A CA 1
ATOM 1472 C C . ALA A 1 184 ? 21.312 9.195 0.655 1 98 184 ALA A C 1
ATOM 1474 O O . ALA A 1 184 ? 22.047 9.508 1.584 1 98 184 ALA A O 1
ATOM 1475 N N . ASN A 1 185 ? 21.234 9.836 -0.491 1 98.44 185 ASN A N 1
ATOM 1476 C CA . ASN A 1 185 ? 22.016 11.055 -0.682 1 98.44 185 ASN A CA 1
ATOM 1477 C C . ASN A 1 185 ? 21.594 12.156 0.286 1 98.44 185 ASN A C 1
ATOM 1479 O O . ASN A 1 185 ? 22.422 12.883 0.815 1 98.44 185 ASN A O 1
ATOM 1483 N N . ILE A 1 186 ? 20.312 12.273 0.495 1 98.62 186 ILE A N 1
ATOM 1484 C CA . ILE A 1 186 ? 19.797 13.25 1.446 1 98.62 186 ILE A CA 1
ATOM 1485 C C . ILE A 1 186 ? 20.359 12.969 2.836 1 98.62 186 ILE A C 1
ATOM 1487 O O . ILE A 1 186 ? 20.844 13.875 3.52 1 98.62 186 ILE A O 1
ATOM 1491 N N . LEU A 1 187 ? 20.312 11.742 3.201 1 98 187 LEU A N 1
ATOM 1492 C CA . LEU A 1 187 ? 20.812 11.344 4.512 1 98 187 LEU A CA 1
ATOM 1493 C C . LEU A 1 187 ? 22.297 11.641 4.645 1 98 187 LEU A C 1
ATOM 1495 O O . LEU A 1 187 ? 22.766 12.062 5.707 1 98 187 LEU A O 1
ATOM 1499 N N . ASP A 1 188 ? 23.031 11.43 3.613 1 97.56 188 ASP A N 1
ATOM 1500 C CA . ASP A 1 188 ? 24.469 11.727 3.617 1 97.56 188 ASP A CA 1
ATOM 1501 C C . ASP A 1 188 ? 24.719 13.211 3.869 1 97.56 188 ASP A C 1
ATOM 1503 O O . ASP A 1 188 ? 25.609 13.57 4.645 1 97.56 188 ASP A O 1
ATOM 1507 N N . ILE A 1 189 ? 24.016 14.016 3.236 1 97.75 189 ILE A N 1
ATOM 1508 C CA . ILE A 1 189 ? 24.172 15.453 3.385 1 97.75 189 ILE A CA 1
ATOM 1509 C C . ILE A 1 189 ? 23.812 15.867 4.809 1 97.75 189 ILE A C 1
ATOM 1511 O O . ILE A 1 189 ? 24.5 16.688 5.422 1 97.75 189 ILE A O 1
ATOM 1515 N N . LEU A 1 190 ? 22.766 15.289 5.309 1 97.25 190 LEU A N 1
ATOM 1516 C CA . LEU A 1 190 ? 22.297 15.625 6.648 1 97.25 190 LEU A CA 1
ATOM 1517 C C . LEU A 1 190 ? 23.297 15.195 7.703 1 97.25 190 LEU A C 1
ATOM 1519 O O . LEU A 1 190 ? 23.406 15.812 8.766 1 97.25 190 LEU A O 1
ATOM 1523 N N . ALA A 1 191 ? 23.969 14.156 7.398 1 96.5 191 ALA A N 1
ATOM 1524 C CA . ALA A 1 191 ? 25.016 13.703 8.312 1 96.5 191 ALA A CA 1
ATOM 1525 C C . ALA A 1 191 ? 26.141 14.734 8.406 1 96.5 191 ALA A C 1
ATOM 1527 O O . ALA A 1 191 ? 26.781 14.875 9.453 1 96.5 191 ALA A O 1
ATOM 1528 N N . GLU A 1 192 ? 26.312 15.445 7.363 1 96.19 192 GLU A N 1
ATOM 1529 C CA . GLU A 1 192 ? 27.344 16.469 7.32 1 96.19 192 GLU A CA 1
ATOM 1530 C C . GLU A 1 192 ? 26.828 17.797 7.906 1 96.19 192 GLU A C 1
ATOM 1532 O O . GLU A 1 192 ? 27.547 18.469 8.656 1 96.19 192 GLU A O 1
ATOM 1537 N N . GLU A 1 193 ? 25.688 18.141 7.531 1 94.88 193 GLU A N 1
ATOM 1538 C CA . GLU A 1 193 ? 25.078 19.391 7.953 1 94.88 193 GLU A CA 1
ATOM 1539 C C . GLU A 1 193 ? 23.578 19.234 8.18 1 94.88 193 GLU A C 1
ATOM 1541 O O . GLU A 1 193 ? 22.859 18.812 7.273 1 94.88 193 GLU A O 1
ATOM 1546 N N . ASN A 1 194 ? 23.156 19.609 9.383 1 93.38 194 ASN A N 1
ATOM 1547 C CA . ASN A 1 194 ? 21.75 19.5 9.734 1 93.38 194 ASN A CA 1
ATOM 1548 C C . ASN A 1 194 ? 20.953 20.688 9.188 1 93.38 194 ASN A C 1
ATOM 1550 O O . ASN A 1 194 ? 20.844 21.719 9.844 1 93.38 194 ASN A O 1
ATOM 1554 N N . ILE A 1 195 ? 20.375 20.578 8.062 1 94.19 195 ILE A N 1
ATOM 1555 C CA . ILE A 1 195 ? 19.625 21.625 7.387 1 94.19 195 ILE A CA 1
ATOM 1556 C C . ILE A 1 195 ? 18.125 21.359 7.535 1 94.19 195 ILE A C 1
ATOM 1558 O O . ILE A 1 195 ? 17.625 20.312 7.113 1 94.19 195 ILE A O 1
ATOM 1562 N N . ALA A 1 196 ? 17.359 22.266 8.031 1 94.38 196 ALA A N 1
ATOM 1563 C CA . ALA A 1 196 ? 15.961 22.078 8.398 1 94.38 196 ALA A CA 1
ATOM 1564 C C . ALA A 1 196 ? 15.125 21.688 7.188 1 94.38 196 ALA A C 1
ATOM 1566 O O . ALA A 1 196 ? 14.297 20.766 7.273 1 94.38 196 ALA A O 1
ATOM 1567 N N . SER A 1 197 ? 15.297 22.391 6.059 1 95.62 197 SER A N 1
ATOM 1568 C CA . SER A 1 197 ? 14.516 22.094 4.855 1 95.62 197 SER A CA 1
ATOM 1569 C C . SER A 1 197 ? 14.797 20.688 4.34 1 95.62 197 SER A C 1
ATOM 1571 O O . SER A 1 197 ? 13.883 20 3.895 1 95.62 197 SER A O 1
ATOM 1573 N N . LEU A 1 198 ? 16.016 20.219 4.406 1 97.25 198 LEU A N 1
ATOM 1574 C CA . LEU A 1 198 ? 16.391 18.875 3.955 1 97.25 198 LEU A CA 1
ATOM 1575 C C . LEU A 1 198 ? 15.852 17.812 4.906 1 97.25 198 LEU A C 1
ATOM 1577 O O . LEU A 1 198 ? 15.5 16.719 4.477 1 97.25 198 LEU A O 1
ATOM 1581 N N . ARG A 1 199 ? 15.812 18.141 6.16 1 97.25 199 ARG A N 1
ATOM 1582 C CA . ARG A 1 199 ? 15.234 17.234 7.133 1 97.25 199 ARG A CA 1
ATOM 1583 C C . ARG A 1 199 ? 13.75 17.016 6.855 1 97.25 199 ARG A C 1
ATOM 1585 O O . ARG A 1 199 ? 13.25 15.883 6.965 1 97.25 199 ARG A O 1
ATOM 1592 N N . ALA A 1 200 ? 13.109 18.125 6.578 1 96.94 200 ALA A N 1
ATOM 1593 C CA . ALA A 1 200 ? 11.695 18.016 6.23 1 96.94 200 ALA A CA 1
ATOM 1594 C C . ALA A 1 200 ? 11.5 17.156 4.98 1 96.94 200 ALA A C 1
ATOM 1596 O O . ALA A 1 200 ? 10.594 16.312 4.926 1 96.94 200 ALA A O 1
ATOM 1597 N N . LEU A 1 201 ? 12.391 17.391 3.99 1 98.19 201 LEU A N 1
ATOM 1598 C CA . LEU A 1 201 ? 12.359 16.594 2.76 1 98.19 201 LEU A CA 1
ATOM 1599 C C . LEU A 1 201 ? 12.594 15.125 3.051 1 98.19 201 LEU A C 1
ATOM 1601 O O . LEU A 1 201 ? 11.891 14.258 2.521 1 98.19 201 LEU A O 1
ATOM 1605 N N . ASP A 1 202 ? 13.523 14.828 3.873 1 98.25 202 ASP A N 1
ATOM 1606 C CA . ASP A 1 202 ? 13.836 13.461 4.262 1 98.25 202 ASP A CA 1
ATOM 1607 C C . ASP A 1 202 ? 12.641 12.797 4.945 1 98.25 202 ASP A C 1
ATOM 1609 O O . ASP A 1 202 ? 12.281 11.664 4.613 1 98.25 202 ASP A O 1
ATOM 1613 N N . SER A 1 203 ? 12.109 13.508 5.898 1 97.62 203 SER A N 1
ATOM 1614 C CA . SER A 1 203 ? 10.984 12.977 6.664 1 97.62 203 SER A CA 1
ATOM 1615 C C . SER A 1 203 ? 9.805 12.641 5.758 1 97.62 203 SER A C 1
ATOM 1617 O O . SER A 1 203 ? 9.164 11.602 5.926 1 97.62 203 SER A O 1
ATOM 1619 N N . TYR A 1 204 ? 9.578 13.555 4.848 1 98 204 TYR A N 1
ATOM 1620 C CA . TYR A 1 204 ? 8.453 13.344 3.938 1 98 204 TYR A CA 1
ATOM 1621 C C . TYR A 1 204 ? 8.711 12.156 3.016 1 98 204 TYR A C 1
ATOM 1623 O O . TYR A 1 204 ? 7.832 11.32 2.805 1 98 204 TYR A O 1
ATOM 1631 N N . LEU A 1 205 ? 9.883 12.07 2.445 1 98.5 205 LEU A N 1
ATOM 1632 C CA . LEU A 1 205 ? 10.227 10.961 1.565 1 98.5 205 LEU A CA 1
ATOM 1633 C C . LEU A 1 205 ? 10.219 9.633 2.326 1 98.5 205 LEU A C 1
ATOM 1635 O O . LEU A 1 205 ? 9.789 8.609 1.79 1 98.5 205 LEU A O 1
ATOM 1639 N N . LYS A 1 206 ? 10.68 9.695 3.553 1 98 206 LYS A N 1
ATOM 1640 C CA . LYS A 1 206 ? 10.633 8.5 4.395 1 98 206 LYS A CA 1
ATOM 1641 C C . LYS A 1 206 ? 9.203 8 4.559 1 98 206 LYS A C 1
ATOM 1643 O O . LYS A 1 206 ? 8.945 6.797 4.465 1 98 206 LYS A O 1
ATOM 1648 N N . GLU A 1 207 ? 8.297 8.859 4.766 1 96.94 207 GLU A N 1
ATOM 1649 C CA . GLU A 1 207 ? 6.891 8.492 4.926 1 96.94 207 GLU A CA 1
ATOM 1650 C C . GLU A 1 207 ? 6.332 7.875 3.646 1 96.94 207 GLU A C 1
ATOM 1652 O O . GLU A 1 207 ? 5.609 6.875 3.695 1 96.94 207 GLU A O 1
ATOM 1657 N N . LYS A 1 208 ? 6.648 8.492 2.549 1 97.5 208 LYS A N 1
ATOM 1658 C CA . LYS A 1 208 ? 6.195 7.965 1.264 1 97.5 208 LYS A CA 1
ATOM 1659 C C . LYS A 1 208 ? 6.754 6.566 1.017 1 97.5 208 LYS A C 1
ATOM 1661 O O . LYS A 1 208 ? 6.016 5.656 0.636 1 97.5 208 LYS A O 1
ATOM 1666 N N . LEU A 1 209 ? 8.023 6.391 1.271 1 97.44 209 LEU A N 1
ATOM 1667 C CA . LEU A 1 209 ? 8.664 5.094 1.072 1 97.44 209 LEU A CA 1
ATOM 1668 C C . LEU A 1 209 ? 8.07 4.047 2.012 1 97.44 209 LEU A C 1
ATOM 1670 O O . LEU A 1 209 ? 7.879 2.893 1.623 1 97.44 209 LEU A O 1
ATOM 1674 N N . SER A 1 210 ? 7.777 4.477 3.213 1 95.94 210 SER A N 1
ATOM 1675 C CA . SER A 1 210 ? 7.164 3.562 4.172 1 95.94 210 SER A CA 1
ATOM 1676 C C . SER A 1 210 ? 5.812 3.062 3.668 1 95.94 210 SER A C 1
ATOM 1678 O O . SER A 1 210 ? 5.445 1.91 3.906 1 95.94 210 SER A O 1
ATOM 1680 N N . THR A 1 211 ? 5.141 3.898 3.016 1 94.81 211 THR A N 1
ATOM 1681 C CA . THR A 1 211 ? 3.842 3.527 2.465 1 94.81 211 THR A CA 1
ATOM 1682 C C . THR A 1 211 ? 4.012 2.613 1.253 1 94.81 211 THR A C 1
ATOM 1684 O O . THR A 1 211 ? 3.328 1.594 1.139 1 94.81 211 THR A O 1
ATOM 1687 N N . TRP A 1 212 ? 4.887 2.977 0.343 1 95.81 212 TRP A N 1
ATOM 1688 C CA . TRP A 1 212 ? 5.086 2.242 -0.902 1 95.81 212 TRP A CA 1
ATOM 1689 C C . TRP A 1 212 ? 5.711 0.877 -0.634 1 95.81 212 TRP A C 1
ATOM 1691 O O . TRP A 1 212 ? 5.512 -0.067 -1.401 1 95.81 212 TRP A O 1
ATOM 1701 N N . LEU A 1 213 ? 6.445 0.8 0.464 1 95.25 213 LEU A N 1
ATOM 1702 C CA . LEU A 1 213 ? 7.137 -0.438 0.804 1 95.25 213 LEU A CA 1
ATOM 1703 C C . LEU A 1 213 ? 6.484 -1.111 2.008 1 95.25 213 LEU A C 1
ATOM 1705 O O . LEU A 1 213 ? 7.172 -1.702 2.842 1 95.25 213 LEU A O 1
ATOM 1709 N N . SER A 1 214 ? 5.223 -0.908 2.098 1 92.5 214 SER A N 1
ATOM 1710 C CA . SER A 1 214 ? 4.484 -1.611 3.141 1 92.5 214 SER A CA 1
ATOM 1711 C C . SER A 1 214 ? 4.52 -3.121 2.924 1 92.5 214 SER A C 1
ATOM 1713 O O . SER A 1 214 ? 4.699 -3.586 1.796 1 92.5 214 SER A O 1
ATOM 1715 N N . PRO A 1 215 ? 4.328 -3.908 3.939 1 89.81 215 PRO A N 1
ATOM 1716 C CA . PRO A 1 215 ? 4.43 -5.367 3.846 1 89.81 215 PRO A CA 1
ATOM 1717 C C . PRO A 1 215 ? 3.49 -5.957 2.797 1 89.81 215 PRO A C 1
ATOM 1719 O O . PRO A 1 215 ? 3.809 -6.98 2.184 1 89.81 215 PRO A O 1
ATOM 1722 N N . ALA A 1 216 ? 2.414 -5.281 2.604 1 91.38 216 ALA A N 1
ATOM 1723 C CA . ALA A 1 216 ? 1.446 -5.777 1.628 1 91.38 216 ALA A CA 1
ATOM 1724 C C . ALA A 1 216 ? 2.041 -5.789 0.223 1 91.38 216 ALA A C 1
ATOM 1726 O O . ALA A 1 216 ? 1.666 -6.617 -0.609 1 91.38 216 ALA A O 1
ATOM 1727 N N . ALA A 1 217 ? 2.945 -4.914 0.001 1 93.62 217 ALA A N 1
ATOM 1728 C CA . ALA A 1 217 ? 3.5 -4.746 -1.34 1 93.62 217 ALA A CA 1
ATOM 1729 C C . ALA A 1 217 ? 4.758 -5.594 -1.522 1 93.62 217 ALA A C 1
ATOM 1731 O O . ALA A 1 217 ? 5.32 -5.652 -2.619 1 93.62 217 ALA A O 1
ATOM 1732 N N . LEU A 1 218 ? 5.172 -6.219 -0.479 1 94.44 218 LEU A N 1
ATOM 1733 C CA . LEU A 1 218 ? 6.441 -6.941 -0.51 1 94.44 218 LEU A CA 1
ATOM 1734 C C . LEU A 1 218 ? 6.211 -8.438 -0.687 1 94.44 218 LEU A C 1
ATOM 1736 O O . LEU A 1 218 ? 5.211 -8.977 -0.211 1 94.44 218 LEU A O 1
ATOM 1740 N N . GLU A 1 219 ? 7.094 -9.023 -1.378 1 93.31 219 GLU A N 1
ATOM 1741 C CA . GLU A 1 219 ? 7.082 -10.469 -1.568 1 93.31 219 GLU A CA 1
ATOM 1742 C C . GLU A 1 219 ? 8.148 -11.148 -0.715 1 93.31 219 GLU A C 1
ATOM 1744 O O . GLU A 1 219 ? 9.328 -10.812 -0.81 1 93.31 219 GLU A O 1
ATOM 1749 N N . LEU A 1 220 ? 7.707 -12.062 0.154 1 94.88 220 LEU A N 1
ATOM 1750 C CA . LEU A 1 220 ? 8.648 -12.875 0.919 1 94.88 220 LEU A CA 1
ATOM 1751 C C . LEU A 1 220 ? 9.227 -13.992 0.057 1 94.88 220 LEU A C 1
ATOM 1753 O O . LEU A 1 220 ? 8.484 -14.812 -0.489 1 94.88 220 LEU A O 1
ATOM 1757 N N . HIS A 1 221 ? 10.5 -13.961 -0.09 1 96.19 221 HIS A N 1
ATOM 1758 C CA . HIS A 1 221 ? 11.188 -14.945 -0.927 1 96.19 221 HIS A CA 1
ATOM 1759 C C . HIS A 1 221 ? 12.234 -15.711 -0.127 1 96.19 221 HIS A C 1
ATOM 1761 O O . HIS A 1 221 ? 13.102 -15.117 0.51 1 96.19 221 HIS A O 1
ATOM 1767 N N . GLN A 1 222 ? 12.047 -17.062 -0.094 1 97.25 222 GLN A N 1
ATOM 1768 C CA . GLN A 1 222 ? 13.117 -17.875 0.47 1 97.25 222 GLN A CA 1
ATOM 1769 C C . GLN A 1 222 ? 14.281 -18 -0.508 1 97.25 222 GLN A C 1
ATOM 1771 O O . GLN A 1 222 ? 14.141 -18.609 -1.569 1 97.25 222 GLN A O 1
ATOM 1776 N N . ILE A 1 223 ? 15.367 -17.469 -0.152 1 97.38 223 ILE A N 1
ATOM 1777 C CA . ILE A 1 223 ? 16.547 -17.453 -1.005 1 97.38 223 ILE A CA 1
ATOM 1778 C C . ILE A 1 223 ? 17.297 -18.781 -0.849 1 97.38 223 ILE A C 1
ATOM 1780 O O . ILE A 1 223 ? 17.641 -19.172 0.268 1 97.38 223 ILE A O 1
ATOM 1784 N N . THR A 1 224 ? 17.484 -19.438 -1.958 1 96.56 224 THR A N 1
ATOM 1785 C CA . THR A 1 224 ? 18.188 -20.719 -1.958 1 96.56 224 THR A CA 1
ATOM 1786 C C . THR A 1 224 ? 19.359 -20.688 -2.941 1 96.56 224 THR A C 1
ATOM 1788 O O . THR A 1 224 ? 19.547 -19.719 -3.664 1 96.56 224 THR A O 1
ATOM 1791 N N . TRP A 1 225 ? 20.125 -21.828 -2.887 1 93.69 225 TRP A N 1
ATOM 1792 C CA . TRP A 1 225 ? 21.281 -21.969 -3.77 1 93.69 225 TRP A CA 1
ATOM 1793 C C . TRP A 1 225 ? 20.844 -22 -5.23 1 93.69 225 TRP A C 1
ATOM 1795 O O . TRP A 1 225 ? 21.656 -21.766 -6.133 1 93.69 225 TRP A O 1
ATOM 1805 N N . ASP A 1 226 ? 19.609 -22.203 -5.543 1 94.38 226 ASP A N 1
ATOM 1806 C CA . ASP A 1 226 ? 19.094 -22.344 -6.906 1 94.38 226 ASP A CA 1
ATOM 1807 C C . ASP A 1 226 ? 18.656 -20.984 -7.457 1 94.38 226 ASP A C 1
ATOM 1809 O O . ASP A 1 226 ? 18.281 -20.875 -8.625 1 94.38 226 ASP A O 1
ATOM 1813 N N . ASP A 1 227 ? 18.641 -19.969 -6.633 1 95.12 227 ASP A N 1
ATOM 1814 C CA . ASP A 1 227 ? 18.297 -18.641 -7.113 1 95.12 227 ASP A CA 1
ATOM 1815 C C . ASP A 1 227 ? 19.344 -18.125 -8.094 1 95.12 227 ASP A C 1
ATOM 1817 O O . ASP A 1 227 ? 20.484 -18.594 -8.109 1 95.12 227 ASP A O 1
ATOM 1821 N N . PRO A 1 228 ? 18.984 -17.172 -8.969 1 93.44 228 PRO A N 1
ATOM 1822 C CA . PRO A 1 228 ? 19.922 -16.625 -9.938 1 93.44 228 PRO A CA 1
ATOM 1823 C C . PRO A 1 228 ? 21.203 -16.094 -9.289 1 93.44 228 PRO A C 1
ATOM 1825 O O . PRO A 1 228 ? 21.141 -15.5 -8.203 1 93.44 228 PRO A O 1
ATOM 1828 N N . ALA A 1 229 ? 22.297 -16.188 -9.961 1 92.81 229 ALA A N 1
ATOM 1829 C CA . ALA A 1 229 ? 23.594 -15.734 -9.477 1 92.81 229 ALA A CA 1
ATOM 1830 C C . ALA A 1 229 ? 23.562 -14.25 -9.141 1 92.81 229 ALA A C 1
ATOM 1832 O O . ALA A 1 229 ? 24.234 -13.805 -8.203 1 92.81 229 ALA A O 1
ATOM 1833 N N . SER A 1 230 ? 22.781 -13.586 -9.906 1 93.56 230 SER A N 1
ATOM 1834 C CA . SER A 1 230 ? 22.688 -12.148 -9.68 1 93.56 230 SER A CA 1
ATOM 1835 C C . SER A 1 230 ? 22.125 -11.844 -8.289 1 93.56 230 SER A C 1
ATOM 1837 O O . SER A 1 230 ? 22.562 -10.891 -7.641 1 93.56 230 SER A O 1
ATOM 1839 N N . LEU A 1 231 ? 21.203 -12.594 -7.863 1 94.56 231 LEU A N 1
ATOM 1840 C CA . LEU A 1 231 ? 20.641 -12.422 -6.523 1 94.56 231 LEU A CA 1
ATOM 1841 C C . LEU A 1 231 ? 21.641 -12.875 -5.461 1 94.56 231 LEU A C 1
ATOM 1843 O O . LEU A 1 231 ? 21.812 -12.195 -4.449 1 94.56 231 LEU A O 1
ATOM 1847 N N . LEU A 1 232 ? 22.281 -13.992 -5.656 1 94.19 232 LEU A N 1
ATOM 1848 C CA . LEU A 1 232 ? 23.25 -14.531 -4.699 1 94.19 232 LEU A CA 1
ATOM 1849 C C . LEU A 1 232 ? 24.422 -13.578 -4.512 1 94.19 232 LEU A C 1
ATOM 1851 O O . LEU A 1 232 ? 24.938 -13.422 -3.4 1 94.19 232 LEU A O 1
ATOM 1855 N N . GLU A 1 233 ? 24.797 -12.969 -5.578 1 93 233 GLU A N 1
ATOM 1856 C CA . GLU A 1 233 ? 25.859 -11.961 -5.508 1 93 233 GLU A CA 1
ATOM 1857 C C . GLU A 1 233 ? 25.469 -10.82 -4.57 1 93 233 GLU A C 1
ATOM 1859 O O . GLU A 1 233 ? 26.312 -10.305 -3.832 1 93 233 GLU A O 1
ATOM 1864 N N . LYS A 1 234 ? 24.297 -10.445 -4.609 1 92.81 234 LYS A N 1
ATOM 1865 C CA . LYS A 1 234 ? 23.812 -9.367 -3.752 1 92.81 234 LYS A CA 1
ATOM 1866 C C . LYS A 1 234 ? 23.812 -9.781 -2.285 1 92.81 234 LYS A C 1
ATOM 1868 O O . LYS A 1 234 ? 24.125 -8.977 -1.404 1 92.81 234 LYS A O 1
ATOM 1873 N N . ILE A 1 235 ? 23.438 -10.992 -1.996 1 94 235 ILE A N 1
ATOM 1874 C CA . ILE A 1 235 ? 23.469 -11.508 -0.633 1 94 235 ILE A CA 1
ATOM 1875 C C . ILE A 1 235 ? 24.891 -11.43 -0.087 1 94 235 ILE A C 1
ATOM 1877 O O . ILE A 1 235 ? 25.109 -10.992 1.05 1 94 235 ILE A O 1
ATOM 1881 N N . VAL A 1 236 ? 25.828 -11.805 -0.914 1 92.56 236 VAL A N 1
ATOM 1882 C CA . VAL A 1 236 ? 27.234 -11.766 -0.512 1 92.56 236 VAL A CA 1
ATOM 1883 C C . VAL A 1 236 ? 27.656 -10.32 -0.268 1 92.56 236 VAL A C 1
ATOM 1885 O O . VAL A 1 236 ? 28.297 -10.016 0.742 1 92.56 236 VAL A O 1
ATOM 1888 N N . ALA A 1 237 ? 27.266 -9.477 -1.145 1 90.94 237 ALA A N 1
ATOM 1889 C CA . ALA A 1 237 ? 27.703 -8.078 -1.106 1 90.94 237 ALA A CA 1
ATOM 1890 C C . ALA A 1 237 ? 27.109 -7.348 0.088 1 90.94 237 ALA A C 1
ATOM 1892 O O . ALA A 1 237 ? 27.766 -6.5 0.7 1 90.94 237 ALA A O 1
ATOM 1893 N N . TYR A 1 238 ? 25.859 -7.684 0.422 1 90.44 238 TYR A N 1
ATOM 1894 C CA . TYR A 1 238 ? 25.141 -6.84 1.371 1 90.44 238 TYR A CA 1
ATOM 1895 C C . TYR A 1 238 ? 25.188 -7.441 2.771 1 90.44 238 TYR A C 1
ATOM 1897 O O . TYR A 1 238 ? 24.812 -6.781 3.746 1 90.44 238 TYR A O 1
ATOM 1905 N N . GLU A 1 239 ? 25.641 -8.633 2.871 1 90.38 239 GLU A N 1
ATOM 1906 C CA . GLU A 1 239 ? 25.719 -9.195 4.215 1 90.38 239 GLU A CA 1
ATOM 1907 C C . GLU A 1 239 ? 26.703 -8.406 5.082 1 90.38 239 GLU A C 1
ATOM 1909 O O . GLU A 1 239 ? 27.922 -8.539 4.934 1 90.38 239 GLU A O 1
ATOM 1914 N N . ALA A 1 240 ? 26.156 -7.707 6.027 1 81.06 240 ALA A N 1
ATOM 1915 C CA . ALA A 1 240 ? 26.953 -6.746 6.785 1 81.06 240 ALA A CA 1
ATOM 1916 C C . ALA A 1 240 ? 27.281 -7.281 8.18 1 81.06 240 ALA A C 1
ATOM 1918 O O . ALA A 1 240 ? 28.281 -6.891 8.789 1 81.06 240 ALA A O 1
ATOM 1919 N N . VAL A 1 241 ? 26.5 -8.102 8.641 1 82 241 VAL A N 1
ATOM 1920 C CA . VAL A 1 241 ? 26.656 -8.547 10.023 1 82 241 VAL A CA 1
ATOM 1921 C C . VAL A 1 241 ? 27.766 -9.594 10.109 1 82 241 VAL A C 1
ATOM 1923 O O . VAL A 1 241 ? 28.703 -9.461 10.906 1 82 241 VAL A O 1
ATOM 1926 N N . HIS A 1 242 ? 27.578 -10.594 9.281 1 83.5 242 HIS A N 1
ATOM 1927 C CA . HIS A 1 242 ? 28.578 -11.656 9.148 1 83.5 242 HIS A CA 1
ATOM 1928 C C . HIS A 1 242 ? 29 -11.836 7.699 1 83.5 242 HIS A C 1
ATOM 1930 O O . HIS A 1 242 ? 28.453 -12.68 6.988 1 83.5 242 HIS A O 1
ATOM 1936 N N . PRO A 1 243 ? 30.016 -11.164 7.32 1 86.75 243 PRO A N 1
ATOM 1937 C CA . PRO A 1 243 ? 30.422 -11.188 5.914 1 86.75 243 PRO A CA 1
ATOM 1938 C C . PRO A 1 243 ? 30.703 -12.594 5.398 1 86.75 243 PRO A C 1
ATOM 1940 O O . PRO A 1 243 ? 31.25 -13.422 6.129 1 86.75 243 PRO A O 1
ATOM 1943 N N . ILE A 1 244 ? 30.266 -12.797 4.223 1 87.31 244 ILE A N 1
ATOM 1944 C CA . ILE A 1 244 ? 30.453 -14.086 3.57 1 87.31 244 ILE A CA 1
ATOM 1945 C C . ILE A 1 244 ? 31.844 -14.148 2.93 1 87.31 244 ILE A C 1
ATOM 1947 O O . ILE A 1 244 ? 32.188 -13.281 2.137 1 87.31 244 ILE A O 1
ATOM 1951 N N . SER A 1 245 ? 32.562 -15.195 3.221 1 82.62 245 SER A N 1
ATOM 1952 C CA . SER A 1 245 ? 34 -15.258 2.883 1 82.62 245 SER A CA 1
ATOM 1953 C C . SER A 1 245 ? 34.188 -15.789 1.469 1 82.62 245 SER A C 1
ATOM 1955 O O . SER A 1 245 ? 35.094 -15.352 0.761 1 82.62 245 SER A O 1
ATOM 1957 N N . ASN A 1 246 ? 33.469 -16.734 1.108 1 83.25 246 ASN A N 1
ATOM 1958 C CA . ASN A 1 246 ? 33.625 -17.375 -0.194 1 83.25 246 ASN A CA 1
ATOM 1959 C C . ASN A 1 246 ? 32.344 -18.109 -0.591 1 83.25 246 ASN A C 1
ATOM 1961 O O . ASN A 1 246 ? 31.344 -18.062 0.132 1 83.25 246 ASN A O 1
ATOM 1965 N N . LEU A 1 247 ? 32.344 -18.703 -1.711 1 85.31 247 LEU A N 1
ATOM 1966 C CA . LEU A 1 247 ? 31.141 -19.328 -2.279 1 85.31 247 LEU A CA 1
ATOM 1967 C C . LEU A 1 247 ? 30.703 -20.516 -1.435 1 85.31 247 LEU A C 1
ATOM 1969 O O . LEU A 1 247 ? 29.5 -20.797 -1.329 1 85.31 247 LEU A O 1
ATOM 1973 N N . LEU A 1 248 ? 31.703 -21.219 -0.912 1 84.06 248 LEU A N 1
ATOM 1974 C CA . LEU A 1 248 ? 31.375 -22.344 -0.052 1 84.06 248 LEU A CA 1
ATOM 1975 C C . LEU A 1 248 ? 30.625 -21.875 1.19 1 84.06 248 LEU A C 1
ATOM 1977 O O . LEU A 1 248 ? 29.703 -22.547 1.653 1 84.06 248 LEU A O 1
ATOM 1981 N N . ASP A 1 249 ? 31.094 -20.797 1.676 1 88.31 249 ASP A N 1
ATOM 1982 C CA . ASP A 1 249 ? 30.422 -20.188 2.822 1 88.31 249 ASP A CA 1
ATOM 1983 C C . ASP A 1 249 ? 28.969 -19.828 2.482 1 88.31 249 ASP A C 1
ATOM 1985 O O . ASP A 1 249 ? 28.062 -20.109 3.258 1 88.31 249 ASP A O 1
ATOM 1989 N N . LEU A 1 250 ? 28.812 -19.219 1.346 1 91.44 250 LEU A N 1
ATOM 1990 C CA . LEU A 1 250 ? 27.469 -18.859 0.892 1 91.44 250 LEU A CA 1
ATOM 1991 C C . LEU A 1 250 ? 26.594 -20.109 0.738 1 91.44 250 LEU A C 1
ATOM 1993 O O . LEU A 1 250 ? 25.453 -20.109 1.171 1 91.44 250 LEU A O 1
ATOM 1997 N N . LYS A 1 251 ? 27.156 -21.125 0.111 1 89.62 251 LYS A N 1
ATOM 1998 C CA . LYS A 1 251 ? 26.406 -22.359 -0.104 1 89.62 251 LYS A CA 1
ATOM 1999 C C . LYS A 1 251 ? 25.984 -22.984 1.223 1 89.62 251 LYS A C 1
ATOM 2001 O O . LYS A 1 251 ? 24.875 -23.5 1.335 1 89.62 251 LYS A O 1
ATOM 2006 N N . ARG A 1 252 ? 26.812 -22.969 2.172 1 88.81 252 ARG A N 1
ATOM 2007 C CA . ARG A 1 252 ? 26.484 -23.484 3.494 1 88.81 252 ARG A CA 1
ATOM 2008 C C . ARG A 1 252 ? 25.344 -22.719 4.129 1 88.81 252 ARG A C 1
ATOM 2010 O O . ARG A 1 252 ? 24.453 -23.297 4.746 1 88.81 252 ARG A O 1
ATOM 2017 N N . ARG A 1 253 ? 25.359 -21.406 4 1 91.12 253 ARG A N 1
ATOM 2018 C CA . ARG A 1 253 ? 24.375 -20.531 4.629 1 91.12 253 ARG A CA 1
ATOM 2019 C C . ARG A 1 253 ? 23.016 -20.656 3.945 1 91.12 253 ARG A C 1
ATOM 2021 O O . ARG A 1 253 ? 22 -20.25 4.5 1 91.12 253 ARG A O 1
ATOM 2028 N N . LEU A 1 254 ? 23.031 -21.188 2.715 1 93.5 254 LEU A N 1
ATOM 2029 C CA . LEU A 1 254 ? 21.797 -21.375 1.976 1 93.5 254 LEU A CA 1
ATOM 2030 C C . LEU A 1 254 ? 21.422 -22.844 1.89 1 93.5 254 LEU A C 1
ATOM 2032 O O . LEU A 1 254 ? 20.484 -23.219 1.178 1 93.5 254 LEU A O 1
ATOM 2036 N N . GLY A 1 255 ? 22.188 -23.719 2.568 1 89.56 255 GLY A N 1
ATOM 2037 C CA . GLY A 1 255 ? 22.062 -25.156 2.436 1 89.56 255 GLY A CA 1
ATOM 2038 C C . GLY A 1 255 ? 21.312 -25.797 3.59 1 89.56 255 GLY A C 1
ATOM 2039 O O . GLY A 1 255 ? 20.375 -25.203 4.129 1 89.56 255 GLY A O 1
ATOM 2040 N N . ILE A 1 256 ? 21.688 -26.969 3.914 1 89.44 256 ILE A N 1
ATOM 2041 C CA . ILE A 1 256 ? 21 -27.781 4.906 1 89.44 256 ILE A CA 1
ATOM 2042 C C . ILE A 1 256 ? 21.078 -27.109 6.273 1 89.44 256 ILE A C 1
ATOM 2044 O O . ILE A 1 256 ? 22.141 -26.656 6.699 1 89.44 256 ILE A O 1
ATOM 2048 N N . GLY A 1 257 ? 19.953 -27.078 6.98 1 90.56 257 GLY A N 1
ATOM 2049 C CA . GLY A 1 257 ? 19.875 -26.531 8.32 1 90.56 257 GLY A CA 1
ATOM 2050 C C . GLY A 1 257 ? 19.906 -25.016 8.352 1 90.56 257 GLY A C 1
ATOM 2051 O O . GLY A 1 257 ? 20.047 -24.406 9.414 1 90.56 257 GLY A O 1
ATOM 2052 N N . ARG A 1 258 ? 19.891 -24.406 7.145 1 93.62 258 ARG A N 1
ATOM 2053 C CA . ARG A 1 258 ? 19.906 -22.953 7.031 1 93.62 258 ARG A CA 1
ATOM 2054 C C . ARG A 1 258 ? 18.766 -22.469 6.137 1 93.62 258 ARG A C 1
ATOM 2056 O O . ARG A 1 258 ? 18.328 -23.188 5.23 1 93.62 258 ARG A O 1
ATOM 2063 N N . ARG A 1 259 ? 18.25 -21.312 6.504 1 95.5 259 ARG A N 1
ATOM 2064 C 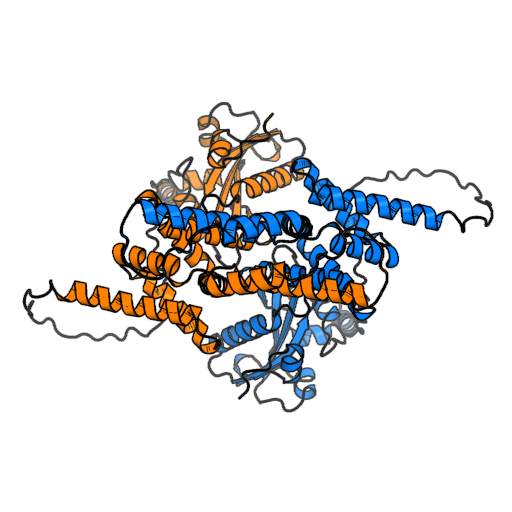CA . ARG A 1 259 ? 17.266 -20.656 5.664 1 95.5 259 ARG A CA 1
ATOM 2065 C C . ARG A 1 259 ? 17.562 -19.156 5.555 1 95.5 259 ARG A C 1
ATOM 2067 O O . ARG A 1 259 ? 18.094 -18.547 6.492 1 95.5 259 ARG A O 1
ATOM 2074 N N . CYS A 1 260 ? 17.391 -18.688 4.453 1 97.06 260 CYS A N 1
ATOM 2075 C CA . CYS A 1 260 ? 17.531 -17.25 4.188 1 97.06 260 CYS A CA 1
ATOM 2076 C C . CYS A 1 260 ? 16.281 -16.703 3.518 1 97.06 260 CYS A C 1
ATOM 2078 O O . CYS A 1 260 ? 15.797 -17.266 2.533 1 97.06 260 CYS A O 1
ATOM 2080 N N . PHE A 1 261 ? 15.711 -15.672 4.133 1 97.62 261 PHE A N 1
ATOM 2081 C CA . PHE A 1 261 ? 14.508 -15.055 3.586 1 97.62 261 PHE A CA 1
ATOM 2082 C C . PHE A 1 261 ? 14.75 -13.578 3.27 1 97.62 261 PHE A C 1
ATOM 2084 O O . PHE A 1 261 ? 15.484 -12.898 3.988 1 97.62 261 PHE A O 1
ATOM 2091 N N . GLY A 1 262 ? 14.172 -13.086 2.197 1 96.94 262 GLY A N 1
ATOM 2092 C CA . GLY A 1 262 ? 14.266 -11.68 1.836 1 96.94 262 GLY A CA 1
ATOM 2093 C C . GLY A 1 262 ? 12.953 -11.102 1.345 1 96.94 262 GLY A C 1
ATOM 2094 O O . GLY A 1 262 ? 12.086 -11.836 0.868 1 96.94 262 GLY A O 1
ATOM 2095 N N . TYR A 1 263 ? 12.805 -9.82 1.532 1 96.62 263 TYR A N 1
ATOM 2096 C CA . TYR A 1 263 ? 11.695 -9.078 0.935 1 96.62 263 TYR A CA 1
ATOM 2097 C C . TYR A 1 263 ? 12.102 -8.492 -0.411 1 96.62 263 TYR A C 1
ATOM 2099 O O . TYR A 1 263 ? 13.125 -7.809 -0.515 1 96.62 263 TYR A O 1
ATOM 2107 N N . LEU A 1 264 ? 11.336 -8.789 -1.383 1 95.62 264 LEU A N 1
ATOM 2108 C CA . LEU A 1 264 ? 11.492 -8.195 -2.707 1 95.62 264 LEU A CA 1
ATOM 2109 C C . LEU A 1 264 ? 10.273 -7.352 -3.072 1 95.62 264 LEU A C 1
ATOM 2111 O O . LEU A 1 264 ? 9.188 -7.543 -2.516 1 95.62 264 LEU A O 1
ATOM 2115 N N . HIS A 1 265 ? 10.438 -6.363 -3.846 1 95.5 265 HIS A N 1
ATOM 2116 C CA . HIS A 1 265 ? 9.375 -5.516 -4.367 1 95.5 265 HIS A CA 1
ATOM 2117 C C . HIS A 1 265 ? 9.281 -5.617 -5.883 1 95.5 265 HIS A C 1
ATOM 2119 O O . HIS A 1 265 ? 10.305 -5.652 -6.574 1 95.5 265 HIS A O 1
ATOM 2125 N N . PRO A 1 266 ? 8.109 -5.641 -6.48 1 92.5 266 PRO A N 1
ATOM 2126 C CA . PRO A 1 266 ? 7.945 -5.816 -7.926 1 92.5 266 PRO A CA 1
ATOM 2127 C C . PRO A 1 266 ? 8.617 -4.707 -8.734 1 92.5 266 PRO A C 1
ATOM 2129 O O . PRO A 1 266 ? 9.086 -4.953 -9.852 1 92.5 266 PRO A O 1
ATOM 2132 N N . ALA A 1 267 ? 8.672 -3.572 -8.164 1 94.12 267 ALA A N 1
ATOM 2133 C CA . ALA A 1 267 ? 9.234 -2.436 -8.891 1 94.12 267 ALA A CA 1
ATOM 2134 C C . ALA A 1 267 ? 10.758 -2.436 -8.812 1 94.12 267 ALA A C 1
ATOM 2136 O O . ALA A 1 267 ? 11.422 -1.641 -9.484 1 94.12 267 ALA A O 1
ATOM 2137 N N . ILE A 1 268 ? 11.281 -3.258 -8.016 1 94.25 268 ILE A N 1
ATOM 2138 C CA . ILE A 1 268 ? 12.727 -3.42 -7.887 1 94.25 268 ILE A CA 1
ATOM 2139 C C . ILE A 1 268 ? 13.094 -4.898 -8.023 1 94.25 268 ILE A C 1
ATOM 2141 O O . ILE A 1 268 ? 13.562 -5.516 -7.062 1 94.25 268 ILE A O 1
ATOM 2145 N N . PRO A 1 269 ? 12.93 -5.395 -9.172 1 90.44 269 PRO A N 1
ATOM 2146 C CA . PRO A 1 269 ? 13.078 -6.84 -9.359 1 90.44 269 PRO A CA 1
ATOM 2147 C C . PRO A 1 269 ? 14.508 -7.32 -9.141 1 90.44 269 PRO A C 1
ATOM 2149 O O . PRO A 1 269 ? 15.461 -6.629 -9.508 1 90.44 269 PRO A O 1
ATOM 2152 N N . GLY A 1 270 ? 14.641 -8.453 -8.578 1 90.94 270 GLY A N 1
ATOM 2153 C CA . GLY A 1 270 ? 15.93 -9.117 -8.43 1 90.94 270 GLY A CA 1
ATOM 2154 C C . GLY A 1 270 ? 16.766 -8.531 -7.309 1 90.94 270 GLY A C 1
ATOM 2155 O O . GLY A 1 270 ? 17.922 -8.938 -7.113 1 90.94 270 GLY A O 1
ATOM 2156 N N . GLU A 1 271 ? 16.219 -7.566 -6.586 1 93.38 271 GLU A N 1
ATOM 2157 C CA . GLU A 1 271 ? 16.953 -6.91 -5.508 1 93.38 271 GLU A CA 1
ATOM 2158 C C . GLU A 1 271 ? 16.266 -7.117 -4.164 1 93.38 271 GLU A C 1
ATOM 2160 O O . GLU A 1 271 ? 15.172 -6.582 -3.932 1 93.38 271 GLU A O 1
ATOM 2165 N N . PRO A 1 272 ? 16.906 -7.953 -3.332 1 95.94 272 PRO A N 1
ATOM 2166 C CA . PRO A 1 272 ? 16.312 -8.016 -1.989 1 95.94 272 PRO A CA 1
ATOM 2167 C C . PRO A 1 272 ? 16.484 -6.707 -1.216 1 95.94 272 PRO A C 1
ATOM 2169 O O . PRO A 1 272 ? 17.578 -6.168 -1.134 1 95.94 272 PRO A O 1
ATOM 2172 N N . LEU A 1 273 ? 15.422 -6.18 -0.688 1 96.81 273 LEU A N 1
ATOM 2173 C CA . LEU A 1 273 ? 15.477 -4.934 0.066 1 96.81 273 LEU A CA 1
ATOM 2174 C C . LEU A 1 273 ? 16.062 -5.16 1.458 1 96.81 273 LEU A C 1
ATOM 2176 O O . LEU A 1 273 ? 16.672 -4.262 2.035 1 96.81 273 LEU A O 1
ATOM 2180 N N . ILE A 1 274 ? 15.828 -6.25 2.008 1 94.81 274 ILE A N 1
ATOM 2181 C CA . ILE A 1 274 ? 16.297 -6.734 3.301 1 94.81 274 ILE A CA 1
ATOM 2182 C C . ILE A 1 274 ? 16.266 -8.258 3.324 1 94.81 274 ILE A C 1
ATOM 2184 O O . ILE A 1 274 ? 15.453 -8.875 2.627 1 94.81 274 ILE A O 1
ATOM 2188 N N . PHE A 1 275 ? 17.156 -8.891 4.047 1 95.62 275 PHE A N 1
ATOM 2189 C CA . PHE A 1 275 ? 17.094 -10.344 4.176 1 95.62 275 PHE A CA 1
ATOM 2190 C C . PHE A 1 275 ? 17.594 -10.789 5.547 1 95.62 275 PHE A C 1
ATOM 2192 O O . PHE A 1 275 ? 18.297 -10.039 6.23 1 95.62 275 PHE A O 1
ATOM 2199 N N . ILE A 1 276 ? 17.172 -11.898 5.926 1 95.19 276 ILE A N 1
ATOM 2200 C CA . ILE A 1 276 ? 17.453 -12.438 7.25 1 95.19 276 ILE A CA 1
ATOM 2201 C C . ILE A 1 276 ? 17.938 -13.883 7.125 1 95.19 276 ILE A C 1
ATOM 2203 O O . ILE A 1 276 ? 17.469 -14.633 6.266 1 95.19 276 ILE A O 1
ATOM 2207 N N . GLU A 1 277 ? 18.922 -14.234 7.875 1 94.56 277 GLU A N 1
ATOM 2208 C CA . GLU A 1 277 ? 19.469 -15.586 7.918 1 94.56 277 GLU A CA 1
ATOM 2209 C C . GLU A 1 277 ? 19.062 -16.312 9.195 1 94.56 277 GLU A C 1
ATOM 2211 O O . GLU A 1 277 ? 19.141 -15.742 10.289 1 94.56 277 GLU A O 1
ATOM 2216 N N . VAL A 1 278 ? 18.625 -17.547 9.031 1 94 278 VAL A N 1
ATOM 2217 C CA . VAL A 1 278 ? 18.125 -18.359 10.133 1 94 278 VAL A CA 1
ATOM 2218 C C . VAL A 1 278 ? 18.891 -19.672 10.188 1 94 278 VAL A C 1
ATOM 2220 O O . VAL A 1 278 ? 19.031 -20.359 9.172 1 94 278 VAL A O 1
ATOM 2223 N N . ALA A 1 279 ? 19.359 -19.984 11.344 1 93.12 279 ALA A N 1
ATOM 2224 C CA . ALA A 1 279 ? 20 -21.281 11.57 1 93.12 279 ALA A CA 1
ATOM 2225 C C . ALA A 1 279 ? 19.078 -22.219 12.352 1 93.12 279 ALA A C 1
ATOM 2227 O O . ALA A 1 279 ? 18.578 -21.859 13.414 1 93.12 279 ALA A O 1
ATOM 2228 N N . LEU A 1 280 ? 18.812 -23.344 11.789 1 93.38 280 LEU A N 1
ATOM 2229 C CA . LEU A 1 280 ? 18.062 -24.406 12.469 1 93.38 280 LEU A CA 1
ATOM 2230 C C . LEU A 1 280 ? 19.016 -25.375 13.172 1 93.38 280 LEU A C 1
ATOM 2232 O O . LEU A 1 280 ? 19.797 -26.062 12.516 1 93.38 280 LEU A O 1
ATOM 2236 N N . MET A 1 281 ? 18.844 -25.422 14.453 1 90.88 281 MET A N 1
ATOM 2237 C CA . MET A 1 281 ? 19.844 -26.156 15.242 1 90.88 281 MET A CA 1
ATOM 2238 C C . MET A 1 281 ? 19.172 -27.141 16.188 1 90.88 281 MET A C 1
ATOM 2240 O O . MET A 1 281 ? 18 -26.969 16.547 1 90.88 281 MET A O 1
ATOM 2244 N N . LYS A 1 282 ? 19.922 -28.156 16.516 1 88.25 282 LYS A N 1
ATOM 2245 C CA . LYS A 1 282 ? 19.438 -29.141 17.469 1 88.25 282 LYS A CA 1
ATOM 2246 C C . LYS A 1 282 ? 19.453 -28.562 18.891 1 88.25 282 LYS A C 1
ATOM 2248 O O . LYS A 1 282 ? 18.578 -28.875 19.703 1 88.25 282 LYS A O 1
ATOM 2253 N N . ASN A 1 283 ? 20.469 -27.781 19.172 1 82.94 283 ASN A N 1
ATOM 2254 C CA . ASN A 1 283 ? 20.609 -27.156 20.469 1 82.94 283 ASN A CA 1
ATOM 2255 C C . ASN A 1 283 ? 20.766 -25.641 20.344 1 82.94 283 ASN A C 1
ATOM 2257 O O . ASN A 1 283 ? 21.141 -25.141 19.281 1 82.94 283 ASN A O 1
ATOM 2261 N N . VAL A 1 284 ? 20.453 -24.938 21.422 1 80.69 284 VAL A N 1
ATOM 2262 C CA . VAL A 1 284 ? 20.609 -23.484 21.438 1 80.69 284 VAL A CA 1
ATOM 2263 C C . VAL A 1 284 ? 22.094 -23.125 21.359 1 80.69 284 VAL A C 1
ATOM 2265 O O . VAL A 1 284 ? 22.922 -23.656 22.094 1 80.69 284 VAL A O 1
ATOM 2268 N N . ALA A 1 285 ? 22.344 -22.344 20.375 1 78.81 285 ALA A N 1
ATOM 2269 C CA . ALA A 1 285 ? 23.734 -21.875 20.234 1 78.81 285 ALA A CA 1
ATOM 2270 C C . ALA A 1 285 ? 24.062 -20.828 21.297 1 78.81 285 ALA A C 1
ATOM 2272 O O . ALA A 1 285 ? 23.234 -19.969 21.609 1 78.81 285 ALA A O 1
ATOM 2273 N N . HIS A 1 286 ? 25.297 -20.859 21.781 1 75.25 286 HIS A N 1
ATOM 2274 C CA . HIS A 1 286 ? 25.734 -19.922 22.797 1 75.25 286 HIS A CA 1
ATOM 2275 C C . HIS A 1 286 ? 26.594 -18.812 22.188 1 75.25 286 HIS A C 1
ATOM 2277 O O . HIS A 1 286 ? 26.75 -17.734 22.781 1 75.25 286 HIS A O 1
ATOM 2283 N N . THR A 1 287 ? 27.219 -19.156 21.062 1 77.88 287 THR A N 1
ATOM 2284 C CA . THR A 1 287 ? 28.047 -18.172 20.375 1 77.88 287 THR A CA 1
ATOM 2285 C C . THR A 1 287 ? 27.734 -18.141 18.891 1 77.88 287 THR A C 1
ATOM 2287 O O . THR A 1 287 ? 27.203 -19.109 18.344 1 77.88 287 THR A O 1
ATOM 2290 N N . ILE A 1 288 ? 28.031 -16.984 18.281 1 82.19 288 ILE A N 1
ATOM 2291 C CA . ILE A 1 288 ? 27.797 -16.828 16.859 1 82.19 288 ILE A CA 1
ATOM 2292 C C . ILE A 1 288 ? 28.703 -17.766 16.078 1 82.19 288 ILE A C 1
ATOM 2294 O O . ILE A 1 288 ? 28.359 -18.219 14.984 1 82.19 288 ILE A O 1
ATOM 2298 N N . GLN A 1 289 ? 29.875 -18.109 16.562 1 80.06 289 GLN A N 1
ATOM 2299 C CA . GLN A 1 289 ? 30.812 -19.016 15.906 1 80.06 289 GLN A CA 1
ATOM 2300 C C . GLN A 1 289 ? 30.219 -20.422 15.766 1 80.06 289 GLN A C 1
ATOM 2302 O O . GLN A 1 289 ? 30.453 -21.094 14.766 1 80.06 289 GLN A O 1
ATOM 2307 N N . GLU A 1 290 ? 29.453 -20.797 16.797 1 80.12 290 GLU A N 1
ATOM 2308 C CA . GLU A 1 290 ? 28.781 -22.094 16.734 1 80.12 290 GLU A CA 1
ATOM 2309 C C . GLU A 1 290 ? 27.797 -22.141 15.57 1 80.12 290 GLU A C 1
ATOM 2311 O O . GLU A 1 290 ? 27.594 -23.203 14.969 1 80.12 290 GLU A O 1
ATOM 2316 N N . VAL A 1 291 ? 27.281 -21 15.305 1 81.19 291 VAL A N 1
ATOM 2317 C CA . VAL A 1 291 ? 26.281 -20.906 14.242 1 81.19 291 VAL A CA 1
ATOM 2318 C C . VAL A 1 291 ? 26.984 -20.891 12.883 1 81.19 291 VAL A C 1
ATOM 2320 O O . VAL A 1 291 ? 26.578 -21.609 11.961 1 81.19 291 VAL A O 1
ATOM 2323 N N . LEU A 1 292 ? 28.078 -20.141 12.773 1 80.06 292 LEU A N 1
ATOM 2324 C CA . LEU A 1 292 ? 28.734 -19.922 11.484 1 80.06 292 LEU A CA 1
ATOM 2325 C C . LEU A 1 292 ? 29.547 -21.156 11.078 1 80.06 292 LEU A C 1
ATOM 2327 O O . LEU A 1 292 ? 29.703 -21.422 9.883 1 80.06 292 LEU A O 1
ATOM 2331 N N . TRP A 1 293 ? 29.969 -21.922 12.141 1 69.31 293 TRP A N 1
ATOM 2332 C CA . TRP A 1 293 ? 30.844 -23.062 11.844 1 69.31 293 TRP A CA 1
ATOM 2333 C C . TRP A 1 293 ? 30.125 -24.375 12.094 1 69.31 293 TRP A C 1
ATOM 2335 O O . TRP A 1 293 ? 30.766 -25.422 12.266 1 69.31 293 TRP A O 1
ATOM 2345 N N . ASP A 1 294 ? 28.844 -24.203 12.047 1 62.31 294 ASP A N 1
ATOM 2346 C CA . ASP A 1 294 ? 28.078 -25.422 12.32 1 62.31 294 ASP A CA 1
ATOM 2347 C C . ASP A 1 294 ? 28.359 -26.5 11.273 1 62.31 294 ASP A C 1
ATOM 2349 O O . ASP A 1 294 ? 27.922 -26.375 10.125 1 62.31 294 ASP A O 1
ATOM 2353 N N . SER A 1 295 ? 29.203 -27.406 11.484 1 65.25 295 SER A N 1
ATOM 2354 C CA . SER A 1 295 ? 29.578 -28.562 10.688 1 65.25 295 SER A CA 1
ATOM 2355 C C . SER A 1 295 ? 29.625 -29.828 11.539 1 65.25 295 SER A C 1
ATOM 2357 O O . SER A 1 295 ? 30.281 -29.875 12.57 1 65.25 295 SER A O 1
ATOM 2359 N N . PRO A 1 296 ? 28.797 -30.734 11.109 1 65.94 296 PRO A N 1
ATOM 2360 C CA . PRO A 1 296 ? 27.922 -30.891 9.938 1 65.94 296 PRO A CA 1
ATOM 2361 C C . PRO A 1 296 ? 26.547 -30.266 10.133 1 65.94 296 PRO A C 1
ATOM 2363 O O . PRO A 1 296 ? 26.078 -30.141 11.273 1 65.94 296 PRO A O 1
ATOM 2366 N N . PRO A 1 297 ? 25.938 -30.016 9.008 1 74.94 297 PRO A N 1
ATOM 2367 C CA . PRO A 1 297 ? 24.609 -29.422 9.133 1 74.94 297 PRO A CA 1
ATOM 2368 C C . PRO A 1 297 ? 23.562 -30.438 9.609 1 74.94 297 PRO A C 1
ATOM 2370 O O . PRO A 1 297 ? 23.719 -31.641 9.414 1 74.94 297 PRO A O 1
ATOM 2373 N N . ILE A 1 298 ? 22.734 -30.062 10.359 1 80.69 298 ILE A N 1
ATOM 2374 C CA . ILE A 1 298 ? 21.656 -30.906 10.883 1 80.69 298 ILE A CA 1
ATOM 2375 C C . ILE A 1 298 ? 20.422 -30.797 9.977 1 80.69 298 ILE A C 1
ATOM 2377 O O . ILE A 1 298 ? 20.094 -29.703 9.508 1 80.69 298 ILE A O 1
ATOM 2381 N N . PRO A 1 299 ? 19.906 -32.031 9.68 1 86.69 299 PRO A N 1
ATOM 2382 C CA . PRO A 1 299 ? 18.656 -31.969 8.906 1 86.69 299 PRO A CA 1
ATOM 2383 C C . PRO A 1 299 ? 17.547 -31.188 9.625 1 86.69 299 PRO A C 1
ATOM 2385 O O . PRO A 1 299 ? 17.484 -31.188 10.859 1 86.69 299 PRO A O 1
ATOM 2388 N N . GLU A 1 300 ? 16.672 -30.484 8.93 1 88.94 300 GLU A N 1
ATOM 2389 C CA . GLU A 1 300 ? 15.609 -29.641 9.461 1 88.94 300 GLU A CA 1
ATOM 2390 C C . GLU A 1 300 ? 14.672 -30.438 10.375 1 88.94 300 GLU A C 1
ATOM 2392 O O . GLU A 1 300 ? 14.117 -29.891 11.328 1 88.94 300 GLU A O 1
ATOM 2397 N N . SER A 1 301 ? 14.539 -31.719 10.078 1 89.38 301 SER A N 1
ATOM 2398 C CA . SER A 1 301 ? 13.641 -32.562 10.852 1 89.38 301 SER A CA 1
ATOM 2399 C C . SER A 1 301 ? 14.133 -32.75 12.281 1 89.38 301 SER A C 1
ATOM 2401 O O . SER A 1 301 ? 13.344 -33.031 13.188 1 89.38 301 SER A O 1
ATOM 2403 N N . GLU A 1 302 ? 15.359 -32.531 12.523 1 91 302 GLU A N 1
ATOM 2404 C CA . GLU A 1 302 ? 15.945 -32.75 13.844 1 91 302 GLU A CA 1
ATOM 2405 C C . GLU A 1 302 ? 16.109 -31.422 14.586 1 91 302 GLU A C 1
ATOM 2407 O O . GLU A 1 302 ? 16.516 -31.406 15.75 1 91 302 GLU A O 1
ATOM 2412 N N . ALA A 1 303 ? 15.781 -30.406 13.93 1 92.38 303 ALA A N 1
ATOM 2413 C CA . ALA A 1 303 ? 15.992 -29.094 14.523 1 92.38 303 ALA A CA 1
ATOM 2414 C C . ALA A 1 303 ? 15.016 -28.844 15.672 1 92.38 303 ALA A C 1
ATOM 2416 O O . ALA A 1 303 ? 13.844 -29.203 15.578 1 92.38 303 ALA A O 1
ATOM 2417 N N . THR A 1 304 ? 15.5 -28.25 16.766 1 92.88 304 THR A N 1
ATOM 2418 C CA . THR A 1 304 ? 14.648 -27.922 17.906 1 92.88 304 THR A CA 1
ATOM 2419 C C . THR A 1 304 ? 14.672 -26.406 18.156 1 92.88 304 THR A C 1
ATOM 2421 O O . THR A 1 304 ? 13.859 -25.906 18.938 1 92.88 304 THR A O 1
ATOM 2424 N N . SER A 1 305 ? 15.57 -25.797 17.516 1 92.31 305 SER A N 1
ATOM 2425 C CA . SER A 1 305 ? 15.68 -24.359 17.703 1 92.31 305 SER A CA 1
ATOM 2426 C C . SER A 1 305 ? 15.969 -23.641 16.391 1 92.31 305 SER A C 1
ATOM 2428 O O . SER A 1 305 ? 16.688 -24.172 15.539 1 92.31 305 SER A O 1
ATOM 2430 N N . ALA A 1 306 ? 15.344 -22.469 16.219 1 93.44 306 ALA A N 1
ATOM 2431 C CA . ALA A 1 306 ? 15.633 -21.578 15.102 1 93.44 306 ALA A CA 1
ATOM 2432 C C . ALA A 1 306 ? 16.25 -20.281 15.586 1 93.44 306 ALA A C 1
ATOM 2434 O O . ALA A 1 306 ? 15.641 -19.547 16.359 1 93.44 306 ALA A O 1
ATOM 2435 N N . LEU A 1 307 ? 17.5 -20.047 15.164 1 92.31 307 LEU A N 1
ATOM 2436 C CA . LEU A 1 307 ? 18.203 -18.844 15.57 1 92.31 307 LEU A CA 1
ATOM 2437 C C . LEU A 1 307 ? 18.297 -17.844 14.414 1 92.31 307 LEU A C 1
ATOM 2439 O O . LEU A 1 307 ? 18.891 -18.156 13.375 1 92.31 307 LEU A O 1
ATOM 2443 N N . PHE A 1 308 ? 17.656 -16.672 14.617 1 93.44 308 PHE A N 1
ATOM 2444 C CA . PHE A 1 308 ? 17.797 -15.562 13.688 1 93.44 308 PHE A CA 1
ATOM 2445 C C . PHE A 1 308 ? 19.094 -14.797 13.953 1 93.44 308 PHE A C 1
ATOM 2447 O O . PHE A 1 308 ? 19.172 -14.008 14.891 1 93.44 308 PHE A O 1
ATOM 2454 N N . TYR A 1 309 ? 20.109 -15.016 13.055 1 90.25 309 TYR A N 1
ATOM 2455 C CA . TYR A 1 309 ? 21.438 -14.586 13.492 1 90.25 309 TYR A CA 1
ATOM 2456 C C . TYR A 1 309 ? 21.969 -13.453 12.617 1 90.25 309 TYR A C 1
ATOM 2458 O O . TYR A 1 309 ? 22.984 -12.852 12.93 1 90.25 309 TYR A O 1
ATOM 2466 N N . SER A 1 310 ? 21.281 -13.141 11.547 1 91.44 310 SER A N 1
ATOM 2467 C CA . SER A 1 310 ? 21.719 -12.047 10.688 1 91.44 310 SER A CA 1
ATOM 2468 C C . SER A 1 310 ? 20.547 -11.406 9.953 1 91.44 310 SER A C 1
ATOM 2470 O O . SER A 1 310 ? 19.641 -12.109 9.492 1 91.44 310 SER A O 1
ATOM 2472 N N . ILE A 1 311 ? 20.469 -10.086 9.969 1 92 311 ILE A N 1
ATOM 2473 C CA . ILE A 1 311 ? 19.5 -9.312 9.188 1 92 311 ILE A CA 1
ATOM 2474 C C . ILE A 1 311 ? 20.203 -8.133 8.531 1 92 311 ILE A C 1
ATOM 2476 O O . ILE A 1 311 ? 20.891 -7.355 9.203 1 92 311 ILE A O 1
ATOM 2480 N N . SER A 1 312 ? 20.172 -8.023 7.227 1 91.38 312 SER A N 1
ATOM 2481 C CA . SER A 1 312 ? 20.906 -6.984 6.508 1 91.38 312 SER A CA 1
ATOM 2482 C C . SER A 1 312 ? 19.984 -6.242 5.535 1 91.38 312 SER A C 1
ATOM 2484 O O . SER A 1 312 ? 19.219 -6.863 4.809 1 91.38 312 SER A O 1
ATOM 2486 N N . SER A 1 313 ? 20.031 -4.957 5.664 1 89.25 313 SER A N 1
ATOM 2487 C CA . SER A 1 313 ? 19.359 -4.113 4.676 1 89.25 313 SER A CA 1
ATOM 2488 C C . SER A 1 313 ? 20.266 -3.84 3.48 1 89.25 313 SER A C 1
ATOM 2490 O O . SER A 1 313 ? 21.469 -3.641 3.643 1 89.25 313 SER A O 1
ATOM 2492 N N . THR A 1 314 ? 19.703 -3.771 2.322 1 90.31 314 THR A N 1
ATOM 2493 C CA . THR A 1 314 ? 20.516 -3.65 1.122 1 90.31 314 THR A CA 1
ATOM 2494 C C . THR A 1 314 ? 20.484 -2.223 0.585 1 90.31 314 THR A C 1
ATOM 2496 O O . THR A 1 314 ? 21.312 -1.849 -0.255 1 90.31 314 THR A O 1
ATOM 2499 N N . GLN A 1 315 ? 19.578 -1.44 1.059 1 91.56 315 GLN A N 1
ATOM 2500 C CA . GLN A 1 315 ? 19.406 -0.087 0.544 1 91.56 315 GLN A CA 1
ATOM 2501 C C . GLN A 1 315 ? 19.531 0.947 1.659 1 91.56 315 GLN A C 1
ATOM 2503 O O . GLN A 1 315 ? 18.609 1.126 2.455 1 91.56 315 GLN A O 1
ATOM 2508 N N . PRO A 1 316 ? 20.672 1.765 1.638 1 92.88 316 PRO A N 1
ATOM 2509 C CA . PRO A 1 316 ? 20.859 2.764 2.691 1 92.88 316 PRO A CA 1
ATOM 2510 C C . PRO A 1 316 ? 19.703 3.754 2.783 1 92.88 316 PRO A C 1
ATOM 2512 O O . PRO A 1 316 ? 19.391 4.25 3.871 1 92.88 316 PRO A O 1
ATOM 2515 N N . GLY A 1 317 ? 19.109 3.986 1.689 1 96.19 317 GLY A N 1
ATOM 2516 C CA . GLY A 1 317 ? 18 4.941 1.664 1 96.19 317 GLY A CA 1
ATOM 2517 C C . GLY A 1 317 ? 16.766 4.438 2.373 1 96.19 317 GLY A C 1
ATOM 2518 O O . GLY A 1 317 ? 15.836 5.207 2.631 1 96.19 317 GLY A O 1
ATOM 2519 N N . LEU A 1 318 ? 16.766 3.186 2.723 1 95.06 318 LEU A N 1
ATOM 2520 C CA . LEU A 1 318 ? 15.594 2.611 3.381 1 95.06 318 LEU A CA 1
ATOM 2521 C C . LEU A 1 318 ? 15.82 2.486 4.883 1 95.06 318 LEU A C 1
ATOM 2523 O O . LEU A 1 318 ? 15.039 1.837 5.582 1 95.06 318 LEU A O 1
ATOM 2527 N N . ALA A 1 319 ? 16.828 3.174 5.359 1 90.88 319 ALA A N 1
ATOM 2528 C CA . ALA A 1 319 ? 17.094 3.219 6.797 1 90.88 319 ALA A CA 1
ATOM 2529 C C . ALA A 1 319 ? 15.906 3.814 7.551 1 90.88 319 ALA A C 1
ATOM 2531 O O . ALA A 1 319 ? 15.344 4.832 7.137 1 90.88 319 ALA A O 1
ATOM 2532 N N . GLY A 1 320 ? 15.516 3.104 8.562 1 90.56 320 GLY A N 1
ATOM 2533 C CA . GLY A 1 320 ? 14.445 3.609 9.398 1 90.56 320 GLY A CA 1
ATOM 2534 C C . GLY A 1 320 ? 13.07 3.172 8.93 1 90.56 320 GLY A C 1
ATOM 2535 O O . GLY A 1 320 ? 12.062 3.447 9.594 1 90.56 320 GLY A O 1
ATOM 2536 N N . ILE A 1 321 ? 13.031 2.574 7.742 1 91.69 321 ILE A N 1
ATOM 2537 C CA . ILE A 1 321 ? 11.773 2.021 7.262 1 91.69 321 ILE A CA 1
ATOM 2538 C C . ILE A 1 321 ? 11.57 0.624 7.84 1 91.69 321 ILE A C 1
ATOM 2540 O O . ILE A 1 321 ? 12.414 -0.255 7.676 1 91.69 321 ILE A O 1
ATOM 2544 N N . ASN A 1 322 ? 10.969 0.299 8.773 1 87.38 322 ASN A N 1
ATOM 2545 C CA . ASN A 1 322 ? 10.664 -0.857 9.617 1 87.38 322 ASN A CA 1
ATOM 2546 C C . ASN A 1 322 ? 10.5 -2.125 8.781 1 87.38 322 ASN A C 1
ATOM 2548 O O . ASN A 1 322 ? 9.602 -2.932 9.039 1 87.38 322 ASN A O 1
ATOM 2552 N N . LEU A 1 323 ? 11.297 -2.328 7.75 1 91.69 323 LEU A N 1
ATOM 2553 C CA . LEU A 1 323 ? 11.234 -3.543 6.945 1 91.69 323 LEU A CA 1
ATOM 2554 C C . LEU A 1 323 ? 11.664 -4.758 7.758 1 91.69 323 LEU A C 1
ATOM 2556 O O . LEU A 1 323 ? 11.086 -5.84 7.625 1 91.69 323 LEU A O 1
ATOM 2560 N N . GLY A 1 324 ? 12.688 -4.535 8.586 1 90.5 324 GLY A N 1
ATOM 2561 C CA . GLY A 1 324 ? 13.227 -5.621 9.391 1 90.5 324 GLY A CA 1
ATOM 2562 C C . GLY A 1 324 ? 12.227 -6.184 10.375 1 90.5 324 GLY A C 1
ATOM 2563 O O . GLY A 1 324 ? 12.109 -7.398 10.531 1 90.5 324 GLY A O 1
ATOM 2564 N N . LYS A 1 325 ? 11.484 -5.344 11.047 1 88.06 325 LYS A N 1
ATOM 2565 C CA . LYS A 1 325 ? 10.484 -5.77 12.016 1 88.06 325 LYS A CA 1
ATOM 2566 C C . LYS A 1 325 ? 9.422 -6.645 11.352 1 88.06 325 LYS A C 1
ATOM 2568 O O . LYS A 1 325 ? 9.055 -7.695 11.883 1 88.06 325 LYS A O 1
ATOM 2573 N N . PHE A 1 326 ? 9.031 -6.246 10.234 1 89.88 326 PHE A N 1
ATOM 2574 C CA . PHE A 1 326 ? 7.992 -6.988 9.523 1 89.88 326 PHE A CA 1
ATOM 2575 C C . PHE A 1 326 ? 8.539 -8.312 9.008 1 89.88 326 PHE A C 1
ATOM 2577 O O . PHE A 1 326 ? 7.832 -9.328 9.016 1 89.88 326 PHE A O 1
ATOM 2584 N N . LEU A 1 327 ? 9.75 -8.25 8.555 1 93.06 327 LEU A N 1
ATOM 2585 C CA . LEU A 1 327 ? 10.359 -9.469 8.031 1 93.06 327 LEU A CA 1
ATOM 2586 C C . LEU A 1 327 ? 10.516 -10.516 9.125 1 93.06 327 LEU A C 1
ATOM 2588 O O . LEU A 1 327 ? 10.164 -11.688 8.938 1 93.06 327 LEU A O 1
ATOM 2592 N N . ILE A 1 328 ? 10.992 -10.102 10.25 1 91.75 328 ILE A N 1
ATOM 2593 C CA . ILE A 1 328 ? 11.188 -11.016 11.375 1 91.75 328 ILE A CA 1
ATOM 2594 C C . ILE A 1 328 ? 9.844 -11.625 11.789 1 91.75 328 ILE A C 1
ATOM 2596 O O . ILE A 1 328 ? 9.734 -12.844 11.938 1 91.75 328 ILE A O 1
ATOM 2600 N N . LYS A 1 329 ? 8.93 -10.773 11.945 1 88.75 329 LYS A N 1
ATOM 2601 C CA . LYS A 1 329 ? 7.605 -11.242 12.352 1 88.75 329 LYS A CA 1
ATOM 2602 C C . LYS A 1 329 ? 7.066 -12.273 11.367 1 88.75 329 LYS A C 1
ATOM 2604 O O . LYS A 1 329 ? 6.547 -13.312 11.773 1 88.75 329 LYS A O 1
ATOM 2609 N N . ARG A 1 330 ? 7.191 -11.984 10.148 1 92.25 330 ARG A N 1
ATOM 2610 C CA . ARG A 1 330 ? 6.664 -12.867 9.117 1 92.25 330 ARG A CA 1
ATOM 2611 C C . ARG A 1 330 ? 7.43 -14.188 9.078 1 92.25 330 ARG A C 1
ATOM 2613 O O . ARG A 1 330 ? 6.832 -15.25 8.922 1 92.25 330 ARG A O 1
ATOM 2620 N N . VAL A 1 331 ? 8.711 -14.164 9.188 1 95 331 VAL A N 1
ATOM 2621 C CA . VAL A 1 331 ? 9.531 -15.367 9.109 1 95 331 VAL A CA 1
ATOM 2622 C C . VAL A 1 331 ? 9.312 -16.219 10.359 1 95 331 VAL A C 1
ATOM 2624 O O . VAL A 1 331 ? 9.258 -17.453 10.273 1 95 331 VAL A O 1
ATOM 2627 N N . VAL A 1 332 ? 9.148 -15.586 11.516 1 93.06 332 VAL A N 1
ATOM 2628 C CA . VAL A 1 332 ? 8.859 -16.328 12.742 1 93.06 332 VAL A CA 1
ATOM 2629 C C . VAL A 1 332 ? 7.543 -17.078 12.586 1 93.06 332 VAL A C 1
ATOM 2631 O O . VAL A 1 332 ? 7.461 -18.266 12.93 1 93.06 332 VAL A O 1
ATOM 2634 N N . LYS A 1 333 ? 6.586 -16.406 12.109 1 91 333 LYS A N 1
ATOM 2635 C CA . LYS A 1 333 ? 5.289 -17.031 11.898 1 91 333 LYS A CA 1
ATOM 2636 C C . LYS A 1 333 ? 5.402 -18.203 10.93 1 91 333 LYS A C 1
ATOM 2638 O O . LYS A 1 333 ? 4.805 -19.266 11.148 1 91 333 LYS A O 1
ATOM 2643 N N . LEU A 1 334 ? 6.102 -18 9.891 1 93.81 334 LEU A N 1
ATOM 2644 C CA . LEU A 1 334 ? 6.281 -19.031 8.883 1 93.81 334 LEU A CA 1
ATOM 2645 C C . LEU A 1 334 ? 7 -20.25 9.469 1 93.81 334 LEU A C 1
ATOM 2647 O O . LEU A 1 334 ? 6.57 -21.391 9.273 1 93.81 334 LEU A O 1
ATOM 2651 N N . VAL A 1 335 ? 8.086 -20.031 10.203 1 93.62 335 VAL A N 1
ATOM 2652 C CA . VAL A 1 335 ? 8.883 -21.109 10.789 1 93.62 335 VAL A CA 1
ATOM 2653 C C . VAL A 1 335 ? 8.055 -21.859 11.82 1 93.62 335 VAL A C 1
ATOM 2655 O O . VAL A 1 335 ? 8.078 -23.094 11.859 1 93.62 335 VAL A O 1
ATOM 2658 N N . LYS A 1 336 ? 7.281 -21.125 12.578 1 92.81 336 LYS A N 1
ATOM 2659 C CA . LYS A 1 336 ? 6.457 -21.75 13.609 1 92.81 336 LYS A CA 1
ATOM 2660 C C . LYS A 1 336 ? 5.328 -22.562 12.984 1 92.81 336 LYS A C 1
ATOM 2662 O O . LYS A 1 336 ? 4.918 -23.594 13.539 1 92.81 336 LYS A O 1
ATOM 2667 N N . ARG A 1 337 ? 4.871 -22.109 11.953 1 93.56 337 ARG A N 1
ATOM 2668 C CA . ARG A 1 337 ? 3.832 -22.859 11.25 1 93.56 337 ARG A CA 1
ATOM 2669 C C . ARG A 1 337 ? 4.383 -24.156 10.664 1 93.56 337 ARG A C 1
ATOM 2671 O O . ARG A 1 337 ? 3.746 -25.203 10.758 1 93.56 337 ARG A O 1
ATOM 2678 N N . GLU A 1 338 ? 5.551 -24.125 10.117 1 93.5 338 GLU A N 1
ATOM 2679 C CA . GLU A 1 338 ? 6.168 -25.281 9.477 1 93.5 338 GLU A CA 1
ATOM 2680 C C . GLU A 1 338 ? 6.758 -26.234 10.508 1 93.5 338 GLU A C 1
ATOM 2682 O O . GLU A 1 338 ? 6.805 -27.438 10.281 1 93.5 338 GLU A O 1
ATOM 2687 N N . MET A 1 339 ? 7.223 -25.641 11.547 1 93.38 339 MET A N 1
ATOM 2688 C CA . MET A 1 339 ? 7.852 -26.406 12.617 1 93.38 339 MET A CA 1
ATOM 2689 C C . MET A 1 339 ? 7.344 -25.953 13.984 1 93.38 339 MET A C 1
ATOM 2691 O O . MET A 1 339 ? 8.086 -25.344 14.75 1 93.38 339 MET A O 1
ATOM 2695 N N . PRO A 1 340 ? 6.203 -26.438 14.383 1 92.56 340 PRO A N 1
ATOM 2696 C CA . PRO A 1 340 ? 5.543 -25.953 15.594 1 92.56 340 PRO A CA 1
ATOM 2697 C C . PRO A 1 340 ? 6.344 -26.25 16.859 1 92.56 340 PRO A C 1
ATOM 2699 O O . PRO A 1 340 ? 6.207 -25.531 17.859 1 92.56 340 PRO A O 1
ATOM 2702 N N . HIS A 1 341 ? 7.137 -27.203 16.875 1 92.44 341 HIS A N 1
ATOM 2703 C CA . HIS A 1 341 ? 7.859 -27.609 18.078 1 92.44 341 HIS A CA 1
ATOM 2704 C C . HIS A 1 341 ? 9.133 -26.797 18.25 1 92.44 341 HIS A C 1
ATOM 2706 O O . HIS A 1 341 ? 9.789 -26.891 19.297 1 92.44 341 HIS A O 1
ATOM 2712 N N . ILE A 1 342 ? 9.453 -26.031 17.312 1 92.81 342 ILE A N 1
ATOM 2713 C CA . ILE A 1 342 ? 10.758 -25.375 17.312 1 92.81 342 ILE A CA 1
ATOM 2714 C C . ILE A 1 342 ? 10.703 -24.141 18.188 1 92.81 342 ILE A C 1
ATOM 2716 O O . ILE A 1 342 ? 9.695 -23.438 18.219 1 92.81 342 ILE A O 1
ATOM 2720 N N . SER A 1 343 ? 11.789 -23.906 18.938 1 93.12 343 SER A N 1
ATOM 2721 C CA . SER A 1 343 ? 11.961 -22.656 19.688 1 93.12 343 SER A CA 1
ATOM 2722 C C . SER A 1 343 ? 12.688 -21.609 18.859 1 93.12 343 SER A C 1
ATOM 2724 O O . SER A 1 343 ? 13.688 -21.906 18.203 1 93.12 343 SER A O 1
ATOM 2726 N N . VAL A 1 344 ? 12.148 -20.375 18.906 1 92.06 344 VAL A N 1
ATOM 2727 C CA . VAL A 1 344 ? 12.711 -19.328 18.078 1 92.06 344 VAL A CA 1
ATOM 2728 C C . VAL A 1 344 ? 13.469 -18.328 18.953 1 92.06 344 VAL A C 1
ATOM 2730 O O . VAL A 1 344 ? 12.977 -17.906 20 1 92.06 344 VAL A O 1
ATOM 2733 N N . SER A 1 345 ? 14.703 -18.016 18.594 1 88.88 345 SER A N 1
ATOM 2734 C CA . SER A 1 345 ? 15.5 -16.984 19.25 1 88.88 345 SER A CA 1
ATOM 2735 C C . SER A 1 345 ? 16.078 -15.992 18.25 1 88.88 345 SER A C 1
ATOM 2737 O O . SER A 1 345 ? 16.438 -16.359 17.125 1 88.88 345 SER A O 1
ATOM 2739 N N . ILE A 1 346 ? 16.062 -14.711 18.625 1 84.94 346 ILE A N 1
ATOM 2740 C CA . ILE A 1 346 ? 16.625 -13.648 17.812 1 84.94 346 ILE A CA 1
ATOM 2741 C C . ILE A 1 346 ? 17.891 -13.086 18.469 1 84.94 346 ILE A C 1
ATOM 2743 O O . ILE A 1 346 ? 17.859 -12.727 19.656 1 84.94 346 ILE A O 1
ATOM 2747 N N . LEU A 1 347 ? 18.938 -13.039 17.766 1 78 347 LEU A N 1
ATOM 2748 C CA . LEU A 1 347 ? 20.156 -12.5 18.344 1 78 347 LEU A CA 1
ATOM 2749 C C . LEU A 1 347 ? 20 -11.023 18.688 1 78 347 LEU A C 1
ATOM 2751 O O . LEU A 1 347 ? 19.469 -10.25 17.875 1 78 347 LEU A O 1
ATOM 2755 N N . PRO A 1 348 ? 20.266 -10.547 19.828 1 67.75 348 PRO A N 1
ATOM 2756 C CA . PRO A 1 348 ? 20.047 -9.188 20.344 1 67.75 348 PRO A CA 1
ATOM 2757 C C . PRO A 1 348 ? 20.609 -8.109 19.406 1 67.75 348 PRO A C 1
ATOM 2759 O O . PRO A 1 348 ? 20.016 -7.035 19.281 1 67.75 348 PRO A O 1
ATOM 2762 N N . ILE A 1 349 ? 21.734 -8.484 18.812 1 60.19 349 ILE A N 1
ATOM 2763 C CA . ILE A 1 349 ? 22.359 -7.496 17.953 1 60.19 349 ILE A CA 1
ATOM 2764 C C . ILE A 1 349 ? 21.406 -7.117 16.812 1 60.19 349 ILE A C 1
ATOM 2766 O O . ILE A 1 349 ? 21.422 -5.988 16.328 1 60.19 349 ILE A O 1
ATOM 2770 N N . LEU A 1 350 ? 20.5 -7.984 16.516 1 65.69 350 LEU A N 1
ATOM 2771 C CA . LEU A 1 350 ? 19.547 -7.73 15.438 1 65.69 350 LEU A CA 1
ATOM 2772 C C . LEU A 1 350 ? 18.453 -6.777 15.891 1 65.69 350 LEU A C 1
ATOM 2774 O O . LEU A 1 350 ? 17.922 -6.004 15.086 1 65.69 350 LEU A O 1
ATOM 2778 N N . LEU A 1 351 ? 18.188 -6.887 17.125 1 62.56 351 LEU A N 1
ATOM 2779 C CA . LEU A 1 351 ? 17.125 -6.047 17.672 1 62.56 351 LEU A CA 1
ATOM 2780 C C . LEU A 1 351 ? 17.562 -4.586 17.75 1 62.56 351 LEU A C 1
ATOM 2782 O O . LEU A 1 351 ? 16.766 -3.68 17.5 1 62.56 351 LEU A O 1
ATOM 2786 N N . SER A 1 352 ? 18.828 -4.422 18.141 1 55.97 352 SER A N 1
ATOM 2787 C CA . SER A 1 352 ? 19.391 -3.07 18.219 1 55.97 352 SER A CA 1
ATOM 2788 C C . SER A 1 352 ? 19.438 -2.416 16.844 1 55.97 352 SER A C 1
ATOM 2790 O O . SER A 1 352 ? 19.219 -1.21 16.703 1 55.97 352 SER A O 1
ATOM 2792 N N . SER A 1 353 ? 19.766 -3.275 15.953 1 52.62 353 SER A N 1
ATOM 2793 C CA . SER A 1 353 ? 19.859 -2.754 14.586 1 52.62 353 SER A CA 1
ATOM 2794 C C . SER A 1 353 ? 18.5 -2.328 14.07 1 52.62 353 SER A C 1
ATOM 2796 O O . SER A 1 353 ? 18.391 -1.456 13.203 1 52.62 353 SER A O 1
ATOM 2798 N N . LEU A 1 354 ? 17.547 -3.08 14.648 1 55.62 354 LEU A N 1
ATOM 2799 C CA . LEU A 1 354 ? 16.203 -2.805 14.164 1 55.62 354 LEU A CA 1
ATOM 2800 C C . LEU A 1 354 ? 15.484 -1.819 15.086 1 55.62 354 LEU A C 1
ATOM 2802 O O . LEU A 1 354 ? 14.328 -1.46 14.836 1 55.62 354 LEU A O 1
ATOM 2806 N N . ASN A 1 355 ? 16.172 -1.066 15.922 1 48.25 355 ASN A N 1
ATOM 2807 C CA . ASN A 1 355 ? 15.508 -0.236 16.922 1 48.25 355 ASN A CA 1
ATOM 2808 C C . ASN A 1 355 ? 14.25 -0.907 17.453 1 48.25 355 ASN A C 1
ATOM 2810 O O . ASN A 1 355 ? 13.211 -0.26 17.594 1 48.25 355 ASN A O 1
ATOM 2814 N N . LEU A 1 356 ? 14.141 -2.189 17.516 1 47.53 356 LEU A N 1
ATOM 2815 C CA . LEU A 1 356 ? 13.016 -2.938 18.062 1 47.53 356 LEU A CA 1
ATOM 2816 C C . LEU A 1 356 ? 13.023 -2.896 19.578 1 47.53 356 LEU A C 1
ATOM 2818 O O . LEU A 1 356 ? 13.781 -3.625 20.219 1 47.53 356 LEU A O 1
ATOM 2822 N N . LYS A 1 357 ? 13.023 -1.805 20.328 1 36.91 357 LYS A N 1
ATOM 2823 C CA . LYS A 1 357 ? 13.055 -1.614 21.766 1 36.91 357 LYS A CA 1
ATOM 2824 C C . LYS A 1 357 ? 12.039 -2.512 22.469 1 36.91 357 LYS A C 1
ATOM 2826 O O . LYS A 1 357 ? 12.125 -2.738 23.672 1 36.91 357 LYS A O 1
ATOM 2831 N N . GLY A 1 358 ? 10.805 -2.809 22.062 1 34.12 358 GLY A N 1
ATOM 2832 C CA . GLY A 1 358 ? 9.789 -3.129 23.062 1 34.12 358 GLY A CA 1
ATOM 2833 C C . GLY A 1 358 ? 9.93 -4.531 23.625 1 34.12 358 GLY A C 1
ATOM 2834 O O . GLY A 1 358 ? 9.789 -4.734 24.828 1 34.12 358 GLY A O 1
ATOM 2835 N N . GLY A 1 359 ? 9.578 -5.742 22.891 1 31.56 359 GLY A N 1
ATOM 2836 C CA . GLY A 1 359 ? 8.859 -6.836 23.531 1 31.56 359 GLY A CA 1
ATOM 2837 C C . GLY A 1 359 ? 9.781 -7.855 24.172 1 31.56 359 GLY A C 1
ATOM 2838 O O . GLY A 1 359 ? 9.359 -8.977 24.484 1 31.56 359 GLY A O 1
ATOM 2839 N N . THR A 1 360 ? 11.016 -7.715 24.203 1 28.72 360 THR A N 1
ATOM 2840 C CA . THR A 1 360 ? 11.586 -8.914 24.812 1 28.72 360 THR A CA 1
ATOM 2841 C C . THR A 1 360 ? 11.328 -8.93 26.312 1 28.72 360 THR A C 1
ATOM 2843 O O . THR A 1 360 ? 11.844 -9.789 27.031 1 28.72 360 THR A O 1
ATOM 2846 N N . LYS A 1 361 ? 10.352 -8.312 26.938 1 22.75 361 LYS A N 1
ATOM 2847 C CA . LYS A 1 361 ? 10.156 -8.789 28.312 1 22.75 361 LYS A CA 1
ATOM 2848 C C . LYS A 1 361 ? 9.586 -10.203 28.312 1 22.75 361 LYS A C 1
ATOM 2850 O O . LYS A 1 361 ? 8.648 -10.5 27.578 1 22.75 361 LYS A O 1
ATOM 2855 N N . MET B 1 1 ? -7.559 -40.312 -22.547 1 35.91 1 MET B N 1
ATOM 2856 C CA . MET B 1 1 ? -8.727 -39.469 -22.234 1 35.91 1 MET B CA 1
ATOM 2857 C C . MET B 1 1 ? -9.305 -38.875 -23.5 1 35.91 1 MET B C 1
ATOM 2859 O O . MET B 1 1 ? -8.57 -38.281 -24.297 1 35.91 1 MET B O 1
ATOM 2863 N N . ASN B 1 2 ? -10.391 -39.25 -24 1 39.44 2 ASN B N 1
ATOM 2864 C CA . ASN B 1 2 ? -11.031 -39.188 -25.312 1 39.44 2 ASN B CA 1
ATOM 2865 C C . ASN B 1 2 ? -11.227 -37.75 -25.75 1 39.44 2 ASN B C 1
ATOM 2867 O O . ASN B 1 2 ? -11.781 -36.938 -25 1 39.44 2 ASN B O 1
ATOM 2871 N N . LYS B 1 3 ? -10.5 -37.375 -26.812 1 54.75 3 LYS B N 1
ATOM 2872 C CA . LYS B 1 3 ? -10.523 -36.094 -27.484 1 54.75 3 LYS B CA 1
ATOM 2873 C C . LYS B 1 3 ? -11.945 -35.562 -27.594 1 54.75 3 LYS B C 1
ATOM 2875 O O . LYS B 1 3 ? -12.18 -34.344 -27.453 1 54.75 3 LYS B O 1
ATOM 2880 N N . LYS B 1 4 ? -12.789 -36.438 -27.938 1 50.94 4 LYS B N 1
ATOM 2881 C CA . LYS B 1 4 ? -14.18 -36.031 -28.141 1 50.94 4 LYS B CA 1
ATOM 2882 C C . LYS B 1 4 ? -14.812 -35.562 -26.828 1 50.94 4 LYS B C 1
ATOM 2884 O O . LYS B 1 4 ? -15.531 -34.562 -26.812 1 50.94 4 LYS B O 1
ATOM 2889 N N . ALA B 1 5 ? -14.57 -36.281 -25.812 1 48.44 5 ALA B N 1
ATOM 2890 C CA . ALA B 1 5 ? -15.141 -35.938 -24.5 1 48.44 5 ALA B CA 1
ATOM 2891 C C . ALA B 1 5 ? -14.57 -34.625 -24 1 48.44 5 ALA B C 1
ATOM 2893 O O . ALA B 1 5 ? -15.297 -33.781 -23.422 1 48.44 5 ALA B O 1
ATOM 2894 N N . LEU B 1 6 ? -13.367 -34.406 -24.297 1 50.88 6 LEU B N 1
ATOM 2895 C CA . LEU B 1 6 ? -12.742 -33.156 -23.891 1 50.88 6 LEU B CA 1
ATOM 2896 C C . LEU B 1 6 ? -13.352 -31.984 -24.656 1 50.88 6 LEU B C 1
ATOM 2898 O O . LEU B 1 6 ? -13.57 -30.922 -24.094 1 50.88 6 LEU B O 1
ATOM 2902 N N . SER B 1 7 ? -13.758 -32.281 -25.891 1 49.75 7 SER B N 1
ATOM 2903 C CA . SER B 1 7 ? -14.367 -31.25 -26.719 1 49.75 7 SER B CA 1
ATOM 2904 C C . SER B 1 7 ? -15.734 -30.844 -26.172 1 49.75 7 SER B C 1
ATOM 2906 O O . SER B 1 7 ? -16.094 -29.656 -26.203 1 49.75 7 SER B O 1
ATOM 2908 N N . ILE B 1 8 ? -16.531 -31.797 -25.812 1 50.09 8 ILE B N 1
ATOM 2909 C CA . ILE B 1 8 ? -17.875 -31.531 -25.281 1 50.09 8 ILE B CA 1
ATOM 2910 C C . ILE B 1 8 ? -17.75 -30.75 -23.969 1 50.09 8 ILE B C 1
ATOM 2912 O O . ILE B 1 8 ? -18.516 -29.812 -23.734 1 50.09 8 ILE B O 1
ATOM 2916 N N . LEU B 1 9 ? -16.766 -31.125 -23.203 1 48.88 9 LEU B N 1
ATOM 2917 C CA . LEU B 1 9 ? -16.547 -30.453 -21.922 1 48.88 9 LEU B CA 1
ATOM 2918 C C . LEU B 1 9 ? -16.125 -29 -22.125 1 48.88 9 LEU B C 1
ATOM 2920 O O . LEU B 1 9 ? -16.562 -28.109 -21.391 1 48.88 9 LEU B O 1
ATOM 2924 N N . LEU B 1 10 ? -15.477 -28.906 -23.141 1 53.84 10 LEU B N 1
ATOM 2925 C CA . LEU B 1 10 ? -14.938 -27.578 -23.391 1 53.84 10 LEU B CA 1
ATOM 2926 C C . LEU B 1 10 ? -16 -26.656 -23.969 1 53.84 10 LEU B C 1
ATOM 2928 O O . LEU B 1 10 ? -15.891 -25.422 -23.891 1 53.84 10 LEU B O 1
ATOM 2932 N N . ARG B 1 11 ? -17.141 -27.203 -24.5 1 51.34 11 ARG B N 1
ATOM 2933 C CA . ARG B 1 11 ? -18.172 -26.422 -25.172 1 51.34 11 ARG B CA 1
ATOM 2934 C C . ARG B 1 11 ? -19.344 -26.141 -24.219 1 51.34 11 ARG B C 1
ATOM 2936 O O . ARG B 1 11 ? -20.266 -25.422 -24.578 1 51.34 11 ARG B O 1
ATOM 2943 N N . ALA B 1 12 ? -19.266 -26.734 -23.078 1 52.88 12 ALA B N 1
ATOM 2944 C CA . ALA B 1 12 ? -20.359 -26.531 -22.141 1 52.88 12 ALA B CA 1
ATOM 2945 C C . ALA B 1 12 ? -20.453 -25.062 -21.719 1 52.88 12 ALA B C 1
ATOM 2947 O O . ALA B 1 12 ? -19.438 -24.422 -21.453 1 52.88 12 ALA B O 1
ATOM 2948 N N . ARG B 1 13 ? -21.688 -24.531 -21.812 1 55.34 13 ARG B N 1
ATOM 2949 C CA . ARG B 1 13 ? -21.938 -23.141 -21.484 1 55.34 13 ARG B CA 1
ATOM 2950 C C . ARG B 1 13 ? -21.453 -22.812 -20.078 1 55.34 13 ARG B C 1
ATOM 2952 O O . ARG B 1 13 ? -21.75 -23.531 -19.125 1 55.34 13 ARG B O 1
ATOM 2959 N N . MET B 1 14 ? -20.531 -22.062 -20.031 1 51.28 14 MET B N 1
ATOM 2960 C CA . MET B 1 14 ? -20.016 -21.641 -18.734 1 51.28 14 MET B CA 1
ATOM 2961 C C . MET B 1 14 ? -20.922 -20.562 -18.125 1 51.28 14 MET B C 1
ATOM 2963 O O . MET B 1 14 ? -21.156 -19.531 -18.734 1 51.28 14 MET B O 1
ATOM 2967 N N . ASN B 1 15 ? -21.969 -20.922 -17.375 1 49.78 15 ASN B N 1
ATOM 2968 C CA . ASN B 1 15 ? -22.734 -19.938 -16.641 1 49.78 15 ASN B CA 1
ATOM 2969 C C . ASN B 1 15 ? -21.844 -19.125 -15.703 1 49.78 15 ASN B C 1
ATOM 2971 O O . ASN B 1 15 ? -20.844 -19.625 -15.203 1 49.78 15 ASN B O 1
ATOM 2975 N N . LYS B 1 16 ? -22.078 -17.984 -15.805 1 49.81 16 LYS B N 1
ATOM 2976 C CA . LYS B 1 16 ? -21.328 -17.125 -14.891 1 49.81 16 LYS B CA 1
ATOM 2977 C C . LYS B 1 16 ? -21.391 -17.656 -13.461 1 49.81 16 LYS B C 1
ATOM 2979 O O . LYS B 1 16 ? -22.484 -17.812 -12.906 1 49.81 16 LYS B O 1
ATOM 2984 N N . PRO B 1 17 ? -20.391 -18.453 -12.977 1 41 17 PRO B N 1
ATOM 2985 C CA . PRO B 1 17 ? -20.516 -18.828 -11.562 1 41 17 PRO B CA 1
ATOM 2986 C C . PRO B 1 17 ? -20.859 -17.641 -10.664 1 41 17 PRO B C 1
ATOM 2988 O O . PRO B 1 17 ? -20.438 -16.516 -10.945 1 41 17 PRO B O 1
ATOM 2991 N N . ASN B 1 18 ? -22.094 -17.609 -10.172 1 36.44 18 ASN B N 1
ATOM 2992 C CA . ASN B 1 18 ? -22.328 -16.641 -9.109 1 36.44 18 ASN B CA 1
ATOM 2993 C C . ASN B 1 18 ? -21.156 -16.594 -8.125 1 36.44 18 ASN B C 1
ATOM 2995 O O . ASN B 1 18 ? -21 -17.484 -7.293 1 36.44 18 ASN B O 1
ATOM 2999 N N . LEU B 1 19 ? -20.094 -16.125 -8.594 1 41.03 19 LEU B N 1
ATOM 3000 C CA . LEU B 1 19 ? -18.969 -15.984 -7.68 1 41.03 19 LEU B CA 1
ATOM 3001 C C . LEU B 1 19 ? -19.391 -15.281 -6.398 1 41.03 19 LEU B C 1
ATOM 3003 O O . LEU B 1 19 ? -19.438 -14.047 -6.348 1 41.03 19 LEU B O 1
ATOM 3007 N N . SER B 1 20 ? -20.516 -15.719 -5.734 1 33.94 20 SER B N 1
ATOM 3008 C CA . SER B 1 20 ? -20.688 -15.234 -4.367 1 33.94 20 SER B CA 1
ATOM 3009 C C . SER B 1 20 ? -19.359 -15.188 -3.627 1 33.94 20 SER B C 1
ATOM 3011 O O . SER B 1 20 ? -18.531 -16.078 -3.768 1 33.94 20 SER B O 1
ATOM 3013 N N . LEU B 1 21 ? -18.953 -14.031 -3.434 1 35.84 21 LEU B N 1
ATOM 3014 C CA . LEU B 1 21 ? -17.781 -13.789 -2.586 1 35.84 21 LEU B CA 1
ATOM 3015 C C . LEU B 1 21 ? -17.719 -14.805 -1.455 1 35.84 21 LEU B C 1
ATOM 3017 O O . LEU B 1 21 ? -18.438 -14.695 -0.469 1 35.84 21 LEU B O 1
ATOM 3021 N N . SER B 1 22 ? -17.75 -16.062 -1.715 1 32.03 22 SER B N 1
ATOM 3022 C CA . SER B 1 22 ? -17.547 -17 -0.615 1 32.03 22 SER B CA 1
ATOM 3023 C C . SER B 1 22 ? -16.391 -16.578 0.268 1 32.03 22 SER B C 1
ATOM 3025 O O . SER B 1 22 ? -15.367 -16.094 -0.231 1 32.03 22 SER B O 1
ATOM 3027 N N . PRO B 1 23 ? -16.672 -16.297 1.526 1 33.34 23 PRO B N 1
ATOM 3028 C CA . PRO B 1 23 ? -15.617 -15.969 2.494 1 33.34 23 PRO B CA 1
ATOM 3029 C C . PRO B 1 23 ? -14.406 -16.891 2.393 1 33.34 23 PRO B C 1
ATOM 3031 O O . PRO B 1 23 ? -14.555 -18.078 2.107 1 33.34 23 PRO B O 1
ATOM 3034 N N . LEU B 1 24 ? -13.414 -16.391 1.866 1 32.19 24 LEU B N 1
ATOM 3035 C CA . LEU B 1 24 ? -12.18 -17.188 1.864 1 32.19 24 LEU B CA 1
ATOM 3036 C C . LEU B 1 24 ? -12.094 -18.062 3.111 1 32.19 24 LEU B C 1
ATOM 3038 O O . LEU B 1 24 ? -12.336 -17.578 4.223 1 32.19 24 LEU B O 1
ATOM 3042 N N . PRO B 1 25 ? -12.32 -19.359 3.016 1 30.45 25 PRO B N 1
ATOM 3043 C CA . PRO B 1 25 ? -12.203 -20.266 4.16 1 30.45 25 PRO B CA 1
ATOM 3044 C C . PRO B 1 25 ? -10.984 -19.969 5.031 1 30.45 25 PRO B C 1
ATOM 3046 O O . PRO B 1 25 ? -9.875 -19.844 4.52 1 30.45 25 PRO B O 1
ATOM 3049 N N . LEU B 1 26 ? -11.164 -19.016 5.957 1 28.41 26 LEU B N 1
ATOM 3050 C CA . LEU B 1 26 ? -10.117 -19.109 6.977 1 28.41 26 LEU B CA 1
ATOM 3051 C C . LEU B 1 26 ? -9.867 -20.547 7.375 1 28.41 26 LEU B C 1
ATOM 3053 O O . LEU B 1 26 ? -10.781 -21.25 7.836 1 28.41 26 LEU B O 1
ATOM 3057 N N . THR B 1 27 ? -9.125 -21.266 6.637 1 25.09 27 THR B N 1
ATOM 3058 C CA . THR B 1 27 ? -8.75 -22.656 6.883 1 25.09 27 THR B CA 1
ATOM 3059 C C . THR B 1 27 ? -8.555 -22.906 8.375 1 25.09 27 THR B C 1
ATO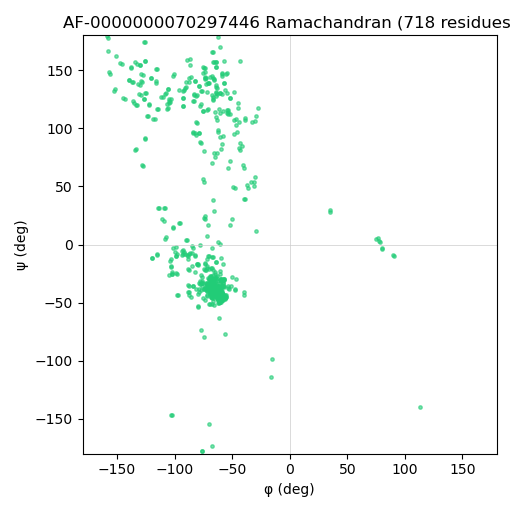M 3061 O O . THR B 1 27 ? -7.508 -22.562 8.93 1 25.09 27 THR B O 1
ATOM 3064 N N . ASN B 1 28 ? -9.562 -22.453 9.195 1 21.61 28 ASN B N 1
ATOM 3065 C CA . ASN B 1 28 ? -9.43 -23.031 10.531 1 21.61 28 ASN B CA 1
ATOM 3066 C C . ASN B 1 28 ? -9.484 -24.547 10.5 1 21.61 28 ASN B C 1
ATOM 3068 O O . ASN B 1 28 ? -10.484 -25.141 10.078 1 21.61 28 ASN B O 1
ATOM 3072 N N . ALA B 1 29 ? -8.438 -25.219 10.305 1 19.41 29 ALA B N 1
ATOM 3073 C CA . ALA B 1 29 ? -8.289 -26.672 10.359 1 19.41 29 ALA B CA 1
ATOM 3074 C C . ALA B 1 29 ? -8.883 -27.234 11.648 1 19.41 29 ALA B C 1
ATOM 3076 O O . ALA B 1 29 ? -8.375 -28.203 12.195 1 19.41 29 ALA B O 1
ATOM 3077 N N . ALA B 1 30 ? -9.82 -26.531 12.344 1 19.11 30 ALA B N 1
ATOM 3078 C CA . ALA B 1 30 ? -10.148 -27.281 13.555 1 19.11 30 ALA B CA 1
ATOM 3079 C C . ALA B 1 30 ? -10.789 -28.625 13.203 1 19.11 30 ALA B C 1
ATOM 3081 O O . ALA B 1 30 ? -11.547 -28.719 12.234 1 19.11 30 ALA B O 1
ATOM 3082 N N . SER B 1 31 ? -10.414 -29.75 13.891 1 19.17 31 SER B N 1
ATOM 3083 C CA . SER B 1 31 ? -10.641 -31.188 13.891 1 19.17 31 SER B CA 1
ATOM 3084 C C . SER B 1 31 ? -12.109 -31.516 14.102 1 19.17 31 SER B C 1
ATOM 3086 O O . SER B 1 31 ? -12.688 -31.188 15.148 1 19.17 31 SER B O 1
ATOM 3088 N N . LYS B 1 32 ? -12.992 -31.469 13.016 1 20.02 32 LYS B N 1
ATOM 3089 C CA . LYS B 1 32 ? -14.383 -31.906 13.039 1 20.02 32 LYS B CA 1
ATOM 3090 C C . LYS B 1 32 ? -14.508 -33.312 13.594 1 20.02 32 LYS B C 1
ATOM 3092 O O . LYS B 1 32 ? -14.227 -34.312 12.898 1 20.02 32 LYS B O 1
ATOM 3097 N N . MET B 1 33 ? -14.297 -33.469 14.945 1 18.28 33 MET B N 1
ATOM 3098 C CA . MET B 1 33 ? -14.688 -34.75 15.492 1 18.28 33 MET B CA 1
ATOM 3099 C C . MET B 1 33 ? -16.172 -35.031 15.258 1 18.28 33 MET B C 1
ATOM 3101 O O . MET B 1 33 ? -16.984 -34.094 15.266 1 18.28 33 MET B O 1
ATOM 3105 N N . HIS B 1 34 ? -16.609 -36.344 15.016 1 18.38 34 HIS B N 1
ATOM 3106 C CA . HIS B 1 34 ? -17.656 -37.188 14.438 1 18.38 34 HIS B CA 1
ATOM 3107 C C . HIS B 1 34 ? -18.906 -37.188 15.305 1 18.38 34 HIS B C 1
ATOM 3109 O O . HIS B 1 34 ? -19.797 -38 15.117 1 18.38 34 HIS B O 1
ATOM 3115 N N . GLN B 1 35 ? -19.188 -36.219 16.172 1 17.92 35 GLN B N 1
ATOM 3116 C CA . GLN B 1 35 ? -20.125 -36.875 17.094 1 17.92 35 GLN B CA 1
ATOM 3117 C C . GLN B 1 35 ? -21.484 -37.094 16.422 1 17.92 35 GLN B C 1
ATOM 3119 O O . GLN B 1 35 ? -21.984 -36.188 15.734 1 17.92 35 GLN B O 1
ATOM 3124 N N . GLN B 1 36 ? -22.094 -38.344 16.5 1 17.88 36 GLN B N 1
ATOM 3125 C CA . GLN B 1 36 ? -23.141 -39.219 15.961 1 17.88 36 GLN B CA 1
ATOM 3126 C C . GLN B 1 36 ? -24.531 -38.656 16.312 1 17.88 36 GLN B C 1
ATOM 3128 O O . GLN B 1 36 ? -25.516 -39 15.68 1 17.88 36 GLN B O 1
ATOM 3133 N N . ASN B 1 37 ? -24.656 -38 17.391 1 17.58 37 ASN B N 1
ATOM 3134 C CA . ASN B 1 37 ? -25.812 -38.562 18.078 1 17.58 37 ASN B CA 1
ATOM 3135 C C . ASN B 1 37 ? -27.109 -38.219 17.375 1 17.58 37 ASN B C 1
ATOM 3137 O O . ASN B 1 37 ? -27.141 -37.312 16.547 1 17.58 37 ASN B O 1
ATOM 3141 N N . SER B 1 38 ? -28.25 -38.188 18.125 1 19.05 38 SER B N 1
ATOM 3142 C CA . SER B 1 38 ? -29.609 -38.688 18.328 1 19.05 38 SER B CA 1
ATOM 3143 C C . SER B 1 38 ? -30.641 -37.75 17.719 1 19.05 38 SER B C 1
ATOM 3145 O O . SER B 1 38 ? -30.453 -36.531 17.688 1 19.05 38 SER B O 1
ATOM 3147 N N . GLN B 1 39 ? -31.594 -38.281 16.969 1 17.69 39 GLN B N 1
ATOM 3148 C CA . GLN B 1 39 ? -32.688 -37.906 16.062 1 17.69 39 GLN B CA 1
ATOM 3149 C C . GLN B 1 39 ? -33.719 -37.094 16.781 1 17.69 39 GLN B C 1
ATOM 3151 O O . GLN B 1 39 ? -34.781 -36.812 16.219 1 17.69 39 GLN B O 1
ATOM 3156 N N . LYS B 1 40 ? -33.625 -36.75 17.984 1 20.03 40 LYS B N 1
ATOM 3157 C CA . LYS B 1 40 ? -34.969 -36.656 18.531 1 20.03 40 LYS B CA 1
ATOM 3158 C C . LYS B 1 40 ? -35.812 -35.656 17.703 1 20.03 40 LYS B C 1
ATOM 3160 O O . LYS B 1 40 ? -35.281 -34.781 17.047 1 20.03 40 LYS B O 1
ATOM 3165 N N . SER B 1 41 ? -37.094 -35.719 17.719 1 22.69 41 SER B N 1
ATOM 3166 C CA . SER B 1 41 ? -38.406 -35.406 17.219 1 22.69 41 SER B CA 1
ATOM 3167 C C . SER B 1 41 ? -38.688 -33.906 17.266 1 22.69 41 SER B C 1
ATOM 3169 O O . SER B 1 41 ? -38.531 -33.281 18.328 1 22.69 41 SER B O 1
ATOM 3171 N N . PRO B 1 42 ? -38.906 -33.188 16.078 1 23.48 42 PRO B N 1
ATOM 3172 C CA . PRO B 1 42 ? -38.75 -31.766 15.773 1 23.48 42 PRO B CA 1
ATOM 3173 C C . PRO B 1 42 ? -39.844 -30.906 16.359 1 23.48 42 PRO B C 1
ATOM 3175 O O . PRO B 1 42 ? -41 -31 15.922 1 23.48 42 PRO B O 1
ATOM 3178 N N . GLU B 1 43 ? -39.688 -30.562 17.781 1 24.77 43 GLU B N 1
ATOM 3179 C CA . GLU B 1 43 ? -39 -30.5 19.062 1 24.77 43 GLU B CA 1
ATOM 3180 C C . GLU B 1 43 ? -38.656 -29.062 19.438 1 24.77 43 GLU B C 1
ATOM 3182 O O . GLU B 1 43 ? -37.906 -28.828 20.391 1 24.77 43 GLU B O 1
ATOM 3187 N N . GLU B 1 44 ? -37.75 -28.141 19.984 1 24.81 44 GLU B N 1
ATOM 3188 C CA . GLU B 1 44 ? -38.438 -27.062 20.703 1 24.81 44 GLU B CA 1
ATOM 3189 C C . GLU B 1 44 ? -39.062 -26.078 19.734 1 24.81 44 GLU B C 1
ATOM 3191 O O . GLU B 1 44 ? -38.656 -25.969 18.578 1 24.81 44 GLU B O 1
ATOM 3196 N N . GLY B 1 45 ? -40.25 -25.312 20.172 1 24.36 45 GLY B N 1
ATOM 3197 C CA . GLY B 1 45 ? -41.281 -24.312 19.906 1 24.36 45 GLY B CA 1
ATOM 3198 C C . GLY B 1 45 ? -40.75 -23.078 19.219 1 24.36 45 GLY B C 1
ATOM 3199 O O . GLY B 1 45 ? -39.531 -22.844 19.188 1 24.36 45 GLY B O 1
ATOM 3200 N N . ASN B 1 46 ? -41.594 -22.312 18.531 1 29.45 46 ASN B N 1
ATOM 3201 C CA . ASN B 1 46 ? -41.75 -21.25 17.547 1 29.45 46 ASN B CA 1
ATOM 3202 C C . ASN B 1 46 ? -41.031 -19.969 17.984 1 29.45 46 ASN B C 1
ATOM 3204 O O . ASN B 1 46 ? -41.281 -18.906 17.453 1 29.45 46 ASN B O 1
ATOM 3208 N N . SER B 1 47 ? -40.688 -19.875 19.297 1 28.75 47 SER B N 1
ATOM 3209 C CA . SER B 1 47 ? -40.438 -18.484 19.656 1 28.75 47 SER B CA 1
ATOM 3210 C C . SER B 1 47 ? -39.219 -17.922 18.938 1 28.75 47 SER B C 1
ATOM 3212 O O . SER B 1 47 ? -38.25 -17.484 19.578 1 28.75 47 SER B O 1
ATOM 3214 N N . ALA B 1 48 ? -38.875 -18.359 17.812 1 29.31 48 ALA B N 1
ATOM 3215 C CA . ALA B 1 48 ? -37.562 -18.078 17.266 1 29.31 48 ALA B CA 1
ATOM 3216 C C . ALA B 1 48 ? -37.469 -16.625 16.812 1 29.31 48 ALA B C 1
ATOM 3218 O O . ALA B 1 48 ? -36.469 -16.219 16.188 1 29.31 48 ALA B O 1
ATOM 3219 N N . SER B 1 49 ? -38.562 -16.062 16.688 1 37.62 49 SER B N 1
ATOM 3220 C CA . SER B 1 49 ? -38.438 -14.828 15.922 1 37.62 49 SER B CA 1
ATOM 3221 C C . SER B 1 49 ? -37.562 -13.805 16.641 1 37.62 49 SER B C 1
ATOM 3223 O O . SER B 1 49 ? -37.031 -12.891 16.031 1 37.62 49 SER B O 1
ATOM 3225 N N . ASN B 1 50 ? -37.688 -13.688 18.016 1 40.22 50 ASN B N 1
ATOM 3226 C CA . ASN B 1 50 ? -37.094 -12.578 18.781 1 40.22 50 ASN B CA 1
ATOM 3227 C C . ASN B 1 50 ? -35.594 -12.703 18.891 1 40.22 50 ASN B C 1
ATOM 3229 O O . ASN B 1 50 ? -34.938 -11.859 19.5 1 40.22 50 ASN B O 1
ATOM 3233 N N . ASN B 1 51 ? -34.969 -13.898 18.734 1 43.66 51 ASN B N 1
ATOM 3234 C CA . ASN B 1 51 ? -33.562 -14.227 19.062 1 43.66 51 ASN B CA 1
ATOM 3235 C C . ASN B 1 51 ? -32.625 -13.797 17.938 1 43.66 51 ASN B C 1
ATOM 3237 O O . ASN B 1 51 ? -31.406 -13.875 18.078 1 43.66 51 ASN B O 1
ATOM 3241 N N . HIS B 1 52 ? -33.188 -13.695 16.766 1 49.12 52 HIS B N 1
ATOM 3242 C CA . HIS B 1 52 ? -32.312 -13.344 15.648 1 49.12 52 HIS B CA 1
ATOM 3243 C C . HIS B 1 52 ? -31.844 -11.898 15.75 1 49.12 52 HIS B C 1
ATOM 3245 O O . HIS B 1 52 ? -30.719 -11.586 15.398 1 49.12 52 HIS B O 1
ATOM 3251 N N . SER B 1 53 ? -32.844 -11.031 16.234 1 52.97 53 SER B N 1
ATOM 3252 C CA . SER B 1 53 ? -32.5 -9.625 16.359 1 52.97 53 SER B CA 1
ATOM 3253 C C . SER B 1 53 ? -31.422 -9.438 17.438 1 52.97 53 SER B C 1
ATOM 3255 O O . SER B 1 53 ? -30.484 -8.648 17.25 1 52.97 53 SER B O 1
ATOM 3257 N N . GLY B 1 54 ? -31.562 -10.117 18.516 1 54.91 54 GLY B N 1
ATOM 3258 C CA . GLY B 1 54 ? -30.594 -10.047 19.594 1 54.91 54 GLY B CA 1
ATOM 3259 C C . GLY B 1 54 ? -29.203 -10.5 19.172 1 54.91 54 GLY B C 1
ATOM 3260 O O . GLY B 1 54 ? -28.203 -9.906 19.562 1 54.91 54 GLY B O 1
ATOM 3261 N N . ASN B 1 55 ? -29.234 -11.516 18.375 1 71.94 55 ASN B N 1
ATOM 3262 C CA . ASN B 1 55 ? -27.984 -12.086 17.891 1 71.94 55 ASN B CA 1
ATOM 3263 C C . ASN B 1 55 ? -27.281 -11.148 16.922 1 71.94 55 ASN B C 1
ATOM 3265 O O . ASN B 1 55 ? -26.062 -11.008 16.953 1 71.94 55 ASN B O 1
ATOM 3269 N N . SER B 1 56 ? -28.297 -10.414 16.297 1 82.69 56 SER B N 1
ATOM 3270 C CA . SER B 1 56 ? -27.734 -9.484 15.328 1 82.69 56 SER B CA 1
ATOM 3271 C C . SER B 1 56 ? -27.078 -8.289 16.016 1 82.69 56 SER B C 1
ATOM 3273 O O . SER B 1 56 ? -25.984 -7.859 15.617 1 82.69 56 SER B O 1
ATOM 3275 N N . GLU B 1 57 ? -27.75 -7.824 17.141 1 86.94 57 GLU B N 1
ATOM 3276 C CA . GLU B 1 57 ? -27.203 -6.691 17.891 1 86.94 57 GLU B CA 1
ATOM 3277 C C . GLU B 1 57 ? -25.922 -7.082 18.609 1 86.94 57 GLU B C 1
ATOM 3279 O O . GLU B 1 57 ? -24.984 -6.285 18.703 1 86.94 57 GLU B O 1
ATOM 3284 N N . SER B 1 58 ? -26 -8.25 19.094 1 89.31 58 SER B N 1
ATOM 3285 C CA . SER B 1 58 ? -24.812 -8.75 19.781 1 89.31 58 SER B CA 1
ATOM 3286 C C . SER B 1 58 ? -23.641 -8.898 18.812 1 89.31 58 SER B C 1
ATOM 3288 O O . SER B 1 58 ? -22.5 -8.594 19.172 1 89.31 58 SER B O 1
ATOM 3290 N N . GLU B 1 59 ? -23.969 -9.352 17.688 1 92.5 59 GLU B N 1
ATOM 3291 C CA . GLU B 1 59 ? -22.938 -9.492 16.672 1 92.5 59 GLU B CA 1
ATOM 3292 C C . GLU B 1 59 ? -22.375 -8.133 16.266 1 92.5 59 GLU B C 1
ATOM 3294 O O . GLU B 1 59 ? -21.156 -7.988 16.109 1 92.5 59 GLU B O 1
ATOM 3299 N N . PHE B 1 60 ? -23.281 -7.207 16.172 1 95.94 60 PHE B N 1
ATOM 3300 C CA . PHE B 1 60 ? -22.844 -5.859 15.836 1 95.94 60 PHE B CA 1
ATOM 3301 C C . PHE B 1 60 ? -21.906 -5.309 16.906 1 95.94 60 PHE B C 1
ATOM 3303 O O . PHE B 1 60 ? -20.859 -4.727 16.578 1 95.94 60 PHE B O 1
ATOM 3310 N N . LYS B 1 61 ? -22.297 -5.43 18.109 1 96.12 61 LYS B N 1
ATOM 3311 C CA . LYS B 1 61 ? -21.5 -4.902 19.219 1 96.12 61 LYS B CA 1
ATOM 3312 C C . LYS B 1 61 ? -20.109 -5.531 19.25 1 96.12 61 LYS B C 1
ATOM 3314 O O . LYS B 1 61 ? -19.125 -4.859 19.547 1 96.12 61 LYS B O 1
ATOM 3319 N N . ARG B 1 62 ? -20.094 -6.727 18.922 1 95.69 62 ARG B N 1
ATOM 3320 C CA . ARG B 1 62 ? -18.812 -7.438 18.906 1 95.69 62 ARG B CA 1
ATOM 3321 C C . ARG B 1 62 ? -17.906 -6.898 17.812 1 95.69 62 ARG B C 1
ATOM 3323 O O . ARG B 1 62 ? -16.719 -6.652 18.047 1 95.69 62 ARG B O 1
ATOM 3330 N N . VAL B 1 63 ? -18.422 -6.824 16.609 1 97.25 63 VAL B N 1
ATOM 3331 C CA . VAL B 1 63 ? -17.641 -6.332 15.469 1 97.25 63 VAL B CA 1
ATOM 3332 C C . VAL B 1 63 ? -17.234 -4.879 15.711 1 97.25 63 VAL B C 1
ATOM 3334 O O . VAL B 1 63 ? -16.109 -4.48 15.391 1 97.25 63 VAL B O 1
ATOM 3337 N N . HIS B 1 64 ? -18.188 -4.102 16.328 1 97.5 64 HIS B N 1
ATOM 3338 C CA . HIS B 1 64 ? -17.891 -2.715 16.672 1 97.5 64 HIS B CA 1
ATOM 3339 C C . HIS B 1 64 ? -16.734 -2.631 17.672 1 97.5 64 HIS B C 1
ATOM 3341 O O . HIS B 1 64 ? -15.867 -1.77 17.547 1 97.5 64 HIS B O 1
ATOM 3347 N N . ALA B 1 65 ? -16.766 -3.494 18.625 1 96.38 65 ALA B N 1
ATOM 3348 C CA . ALA B 1 65 ? -15.711 -3.531 19.625 1 96.38 65 ALA B CA 1
ATOM 3349 C C . ALA B 1 65 ? -14.367 -3.893 19 1 96.38 65 ALA B C 1
ATOM 3351 O O . ALA B 1 65 ? -13.336 -3.346 19.391 1 96.38 65 ALA B O 1
ATOM 3352 N N . SER B 1 66 ? -14.398 -4.84 18.094 1 96.06 66 SER B N 1
ATOM 3353 C CA . SER B 1 66 ? -13.172 -5.227 17.406 1 96.06 66 SER B CA 1
ATOM 3354 C C . SER B 1 66 ? -12.641 -4.086 16.547 1 96.06 66 SER B C 1
ATOM 3356 O O . SER B 1 66 ? -11.43 -3.891 16.438 1 96.06 66 SER B O 1
ATOM 3358 N N . MET B 1 67 ? -13.531 -3.352 15.898 1 96.94 67 MET B N 1
ATOM 3359 C CA . MET B 1 67 ? -13.133 -2.186 15.109 1 96.94 67 MET B CA 1
ATOM 3360 C C . MET B 1 67 ? -12.461 -1.139 15.992 1 96.94 67 MET B C 1
ATOM 3362 O O . MET B 1 67 ? -11.406 -0.607 15.641 1 96.94 67 MET B O 1
ATOM 3366 N N . GLN B 1 68 ? -13.086 -0.876 17.141 1 96.25 68 GLN B N 1
ATOM 3367 C CA . GLN B 1 68 ? -12.547 0.087 18.094 1 96.25 68 GLN B CA 1
ATOM 3368 C C . GLN B 1 68 ? -11.164 -0.342 18.578 1 96.25 68 GLN B C 1
ATOM 3370 O O . GLN B 1 68 ? -10.242 0.477 18.656 1 96.25 68 GLN B O 1
ATOM 3375 N N . SER B 1 69 ? -11.047 -1.582 18.891 1 95.25 69 SER B N 1
ATOM 3376 C CA . SER B 1 69 ? -9.773 -2.115 19.359 1 95.25 69 SER B CA 1
ATOM 3377 C C . SER B 1 69 ? -8.703 -2.029 18.266 1 95.25 69 SER B C 1
ATOM 3379 O O . SER B 1 69 ? -7.543 -1.729 18.547 1 95.25 69 SER B O 1
ATOM 3381 N N . ALA B 1 70 ? -9.102 -2.361 17.016 1 95.38 70 ALA B N 1
ATOM 3382 C CA . ALA B 1 70 ? -8.172 -2.316 15.898 1 95.38 70 ALA B CA 1
ATOM 3383 C C . ALA B 1 70 ? -7.605 -0.911 15.711 1 95.38 70 ALA B C 1
ATOM 3385 O O . ALA B 1 70 ? -6.453 -0.748 15.305 1 95.38 70 ALA B O 1
ATOM 3386 N N . ILE B 1 71 ? -8.359 0.108 16.062 1 95.62 71 ILE B N 1
ATOM 3387 C CA . ILE B 1 71 ? -7.961 1.496 15.859 1 95.62 71 ILE B CA 1
ATOM 3388 C C . ILE B 1 71 ? -7.168 1.993 17.062 1 95.62 71 ILE B C 1
ATOM 3390 O O . ILE B 1 71 ? -6.16 2.684 16.906 1 95.62 71 ILE B O 1
ATOM 3394 N N . SER B 1 72 ? -7.523 1.535 18.25 1 92.38 72 SER B N 1
ATOM 3395 C CA . SER B 1 72 ? -7.004 2.162 19.469 1 92.38 72 SER B CA 1
ATOM 3396 C C . SER B 1 72 ? -5.824 1.384 20.031 1 92.38 72 SER B C 1
ATOM 3398 O O . SER B 1 72 ? -4.996 1.94 20.75 1 92.38 72 SER B O 1
ATOM 3400 N N . LEU B 1 73 ? -5.738 0.137 19.734 1 83.81 73 LEU B N 1
ATOM 3401 C CA . LEU B 1 73 ? -4.738 -0.703 20.391 1 83.81 73 LEU B CA 1
ATOM 3402 C C . LEU B 1 73 ? -3.334 -0.349 19.906 1 83.81 73 LEU B C 1
ATOM 3404 O O . LEU B 1 73 ? -3.131 -0.065 18.719 1 83.81 73 LEU B O 1
ATOM 3408 N N . ASN B 1 74 ? -2.516 -0.341 20.812 1 77.25 74 ASN B N 1
ATOM 3409 C CA . ASN B 1 74 ? -1.119 -0.078 20.484 1 77.25 74 ASN B CA 1
ATOM 3410 C C . ASN B 1 74 ? -0.288 -1.357 20.5 1 77.25 74 ASN B C 1
ATOM 3412 O O . ASN B 1 74 ? 0.793 -1.409 19.906 1 77.25 74 ASN B O 1
ATOM 3416 N N . LYS B 1 75 ? -0.806 -2.35 21.141 1 69.56 75 LYS B N 1
ATOM 3417 C CA . LYS B 1 75 ? -0.008 -3.568 21.219 1 69.56 75 LYS B CA 1
ATOM 3418 C C . LYS B 1 75 ? -0.141 -4.402 19.953 1 69.56 75 LYS B C 1
ATOM 3420 O O . LYS B 1 75 ? -1.238 -4.848 19.609 1 69.56 75 LYS B O 1
ATOM 3425 N N . THR B 1 76 ? 0.925 -4.738 19.422 1 65 76 THR B N 1
ATOM 3426 C CA . THR B 1 76 ? 1 -5.352 18.094 1 65 76 THR B CA 1
ATOM 3427 C C . THR B 1 76 ? 0.583 -6.816 18.156 1 65 76 THR B C 1
ATOM 3429 O O . THR B 1 76 ? -0.096 -7.312 17.25 1 65 76 THR B O 1
ATOM 3432 N N . GLU B 1 77 ? 0.913 -7.473 19.219 1 66.56 77 GLU B N 1
ATOM 3433 C CA . GLU B 1 77 ? 0.7 -8.914 19.266 1 66.56 77 GLU B CA 1
ATOM 3434 C C . GLU B 1 77 ? -0.788 -9.258 19.234 1 66.56 77 GLU B C 1
ATOM 3436 O O . GLU B 1 77 ? -1.2 -10.203 18.562 1 66.56 77 GLU B O 1
ATOM 3441 N N . VAL B 1 78 ? -1.439 -8.43 19.734 1 82.94 78 VAL B N 1
ATOM 3442 C CA . VAL B 1 78 ? -2.869 -8.695 19.828 1 82.94 78 VAL B CA 1
ATOM 3443 C C . VAL B 1 78 ? -3.592 -8.117 18.625 1 82.94 78 VAL B C 1
ATOM 3445 O O . VAL B 1 78 ? -4.715 -8.516 18.312 1 82.94 78 VAL B O 1
ATOM 3448 N N . LEU B 1 79 ? -2.834 -7.422 17.922 1 88.31 79 LEU B N 1
ATOM 3449 C CA . LEU B 1 79 ? -3.457 -6.672 16.844 1 88.31 79 LEU B CA 1
ATOM 3450 C C . LEU B 1 79 ? -3.885 -7.598 15.711 1 88.31 79 LEU B C 1
ATOM 3452 O O . LEU B 1 79 ? -4.949 -7.414 15.125 1 88.31 79 LEU B O 1
ATOM 3456 N N . ASP B 1 80 ? -3.188 -8.602 15.422 1 88.5 80 ASP B N 1
ATOM 3457 C CA . ASP B 1 80 ? -3.512 -9.516 14.336 1 88.5 80 ASP B CA 1
ATOM 3458 C C . ASP B 1 80 ? -4.848 -10.219 14.586 1 88.5 80 ASP B C 1
ATOM 3460 O O . ASP B 1 80 ? -5.684 -10.312 13.688 1 88.5 80 ASP B O 1
ATOM 3464 N N . ASP B 1 81 ? -4.891 -10.602 15.852 1 92.19 81 ASP B N 1
ATOM 3465 C CA . ASP B 1 81 ? -6.125 -11.289 16.219 1 92.19 81 ASP B CA 1
ATOM 3466 C C . ASP B 1 81 ? -7.32 -10.344 16.141 1 92.19 81 ASP B C 1
ATOM 3468 O O . ASP B 1 81 ? -8.398 -10.734 15.68 1 92.19 81 ASP B O 1
ATOM 3472 N N . VAL B 1 82 ? -7.105 -9.219 16.547 1 95.31 82 VAL B N 1
ATOM 3473 C CA . VAL B 1 82 ? -8.164 -8.211 16.547 1 95.31 82 VAL B CA 1
ATOM 3474 C C . VAL B 1 82 ? -8.586 -7.906 15.109 1 95.31 82 VAL B C 1
ATOM 3476 O O . VAL B 1 82 ? -9.773 -7.801 14.812 1 95.31 82 VAL B O 1
ATOM 3479 N N . LEU B 1 83 ? -7.676 -7.77 14.25 1 96.06 83 LEU B N 1
ATOM 3480 C CA . LEU B 1 83 ? -7.953 -7.469 12.852 1 96.06 83 LEU B CA 1
ATOM 3481 C C . LEU B 1 83 ? -8.656 -8.641 12.172 1 96.06 83 LEU B C 1
ATOM 3483 O O . LEU B 1 83 ? -9.562 -8.438 11.359 1 96.06 83 LEU B O 1
ATOM 3487 N N . ASN B 1 84 ? -8.203 -9.883 12.523 1 95.38 84 ASN B N 1
ATOM 3488 C CA . ASN B 1 84 ? -8.906 -11.062 12.031 1 95.38 84 ASN B CA 1
ATOM 3489 C C . ASN B 1 84 ? -10.359 -11.078 12.484 1 95.38 84 ASN B C 1
ATOM 3491 O O . ASN B 1 84 ? -11.266 -11.328 11.68 1 95.38 84 ASN B O 1
ATOM 3495 N N . ASN B 1 85 ? -10.578 -10.781 13.719 1 95.25 85 ASN B N 1
ATOM 3496 C CA . ASN B 1 85 ? -11.922 -10.773 14.289 1 95.25 85 ASN B CA 1
ATOM 3497 C C . ASN B 1 85 ? -12.797 -9.703 13.633 1 95.25 85 ASN B C 1
ATOM 3499 O O . ASN B 1 85 ? -13.977 -9.938 13.375 1 95.25 85 ASN B O 1
ATOM 3503 N N . PHE B 1 86 ? -12.219 -8.648 13.398 1 97.25 86 PHE B N 1
ATOM 3504 C CA . PHE B 1 86 ? -12.977 -7.566 12.781 1 97.25 86 PHE B CA 1
ATOM 3505 C C . PHE B 1 86 ? -13.398 -7.945 11.367 1 97.25 86 PHE B C 1
ATOM 3507 O O . PHE B 1 86 ? -14.578 -7.848 11.016 1 97.25 86 PHE B O 1
ATOM 3514 N N . SER B 1 87 ? -12.445 -8.359 10.602 1 97.06 87 SER B N 1
ATOM 3515 C CA . SER B 1 87 ? -12.719 -8.68 9.211 1 97.06 87 SER B CA 1
ATOM 3516 C C . SER B 1 87 ? -13.727 -9.82 9.094 1 97.06 87 SER B C 1
ATOM 3518 O O . SER B 1 87 ? -14.68 -9.734 8.312 1 97.06 87 SER B O 1
ATOM 3520 N N . GLU B 1 88 ? -13.469 -10.914 9.828 1 96.69 88 GLU B N 1
ATOM 3521 C CA . GLU B 1 88 ? -14.391 -12.047 9.812 1 96.69 88 GLU B CA 1
ATOM 3522 C C . GLU B 1 88 ? -15.773 -11.641 10.312 1 96.69 88 GLU B C 1
ATOM 3524 O O . GLU B 1 88 ? -16.781 -12.039 9.742 1 96.69 88 GLU B O 1
ATOM 3529 N N . GLY B 1 89 ? -15.75 -10.852 11.352 1 97.12 89 GLY B N 1
ATOM 3530 C CA . GLY B 1 89 ? -17.016 -10.375 11.898 1 97.12 89 GLY B CA 1
ATOM 3531 C C . GLY B 1 89 ? -17.781 -9.492 10.938 1 97.12 89 GLY B C 1
ATOM 3532 O O . GLY B 1 89 ? -19.016 -9.586 10.852 1 97.12 89 GLY B O 1
ATOM 3533 N N . TYR B 1 90 ? -17.141 -8.617 10.297 1 97.81 90 TYR B N 1
ATOM 3534 C CA . TYR B 1 90 ? -17.781 -7.727 9.336 1 97.81 90 TYR B CA 1
ATOM 3535 C C . TYR B 1 90 ? -18.578 -8.516 8.297 1 97.81 90 TYR B C 1
ATOM 3537 O O . TYR B 1 90 ? -19.688 -8.133 7.934 1 97.81 90 TYR B O 1
ATOM 3545 N N . PHE B 1 91 ? -18.062 -9.656 7.852 1 95.81 91 PHE B N 1
ATOM 3546 C CA . PHE B 1 91 ? -18.672 -10.445 6.793 1 95.81 91 PHE B CA 1
ATOM 3547 C C . PHE B 1 91 ? -19.922 -11.156 7.309 1 95.81 91 PHE B C 1
ATOM 3549 O O . PHE B 1 91 ? -20.797 -11.547 6.523 1 95.81 91 PHE B O 1
ATOM 3556 N N . THR B 1 92 ? -19.984 -11.32 8.586 1 95.62 92 THR B N 1
ATOM 3557 C CA . THR B 1 92 ? -21.125 -12.016 9.156 1 95.62 92 THR B CA 1
ATOM 3558 C C . THR B 1 92 ? -22.266 -11.031 9.438 1 95.62 92 THR B C 1
ATOM 3560 O O . THR B 1 92 ? -23.406 -11.445 9.672 1 95.62 92 THR B O 1
ATOM 3563 N N . LEU B 1 93 ? -22 -9.758 9.297 1 96.62 93 LEU B N 1
ATOM 3564 C CA . LEU B 1 93 ? -23 -8.75 9.594 1 96.62 93 LEU B CA 1
ATOM 3565 C C . LEU B 1 93 ? -24.047 -8.68 8.484 1 96.62 93 LEU B C 1
ATOM 3567 O O . LEU B 1 93 ? -23.734 -8.906 7.312 1 96.62 93 LEU B O 1
ATOM 3571 N N . SER B 1 94 ? -25.219 -8.367 8.922 1 95.56 94 SER B N 1
ATOM 3572 C CA . SER B 1 94 ? -26.266 -8.062 7.953 1 95.56 94 SER B CA 1
ATOM 3573 C C . SER B 1 94 ? -25.953 -6.773 7.195 1 95.56 94 SER B C 1
ATOM 3575 O O . SER B 1 94 ? -25.109 -5.988 7.617 1 95.56 94 SER B O 1
ATOM 3577 N N . HIS B 1 95 ? -26.656 -6.559 6.117 1 94.88 95 HIS B N 1
ATOM 3578 C CA . HIS B 1 95 ? -26.484 -5.348 5.32 1 94.88 95 HIS B CA 1
ATOM 3579 C C . HIS B 1 95 ? -26.766 -4.098 6.148 1 94.88 95 HIS B C 1
ATOM 3581 O O . HIS B 1 95 ? -26.047 -3.102 6.035 1 94.88 95 HIS B O 1
ATOM 3587 N N . GLU B 1 96 ? -27.734 -4.219 6.922 1 95.75 96 GLU B N 1
ATOM 3588 C CA . GLU B 1 96 ? -28.109 -3.086 7.762 1 95.75 96 GLU B CA 1
ATOM 3589 C C . GLU B 1 96 ? -27.016 -2.785 8.797 1 95.75 96 GLU B C 1
ATOM 3591 O O . GLU B 1 96 ? -26.688 -1.623 9.039 1 95.75 96 GLU B O 1
ATOM 3596 N N . ASN B 1 97 ? -26.516 -3.797 9.352 1 96.88 97 ASN B N 1
ATOM 3597 C CA . ASN B 1 97 ? -25.5 -3.621 10.367 1 96.88 97 ASN B CA 1
ATOM 3598 C C . ASN B 1 97 ? -24.172 -3.172 9.766 1 96.88 97 ASN B C 1
ATOM 3600 O O . ASN B 1 97 ? -23.406 -2.434 10.391 1 96.88 97 ASN B O 1
ATOM 3604 N N . ARG B 1 98 ? -23.828 -3.604 8.562 1 97.81 98 ARG B N 1
ATOM 3605 C CA . ARG B 1 98 ? -22.656 -3.092 7.859 1 97.81 98 ARG B CA 1
ATOM 3606 C C . ARG B 1 98 ? -22.781 -1.593 7.613 1 97.81 98 ARG B C 1
ATOM 3608 O O . ARG B 1 98 ? -21.828 -0.846 7.816 1 97.81 98 ARG B O 1
ATOM 3615 N N . ARG B 1 99 ? -23.969 -1.244 7.172 1 97.62 99 ARG B N 1
ATOM 3616 C CA . ARG B 1 99 ? -24.219 0.176 6.953 1 97.62 99 ARG B CA 1
ATOM 3617 C C . ARG B 1 99 ? -24.016 0.973 8.234 1 97.62 99 ARG B C 1
ATOM 3619 O O . ARG B 1 99 ? -23.359 2.016 8.234 1 97.62 99 ARG B O 1
ATOM 3626 N N . LYS B 1 100 ? -24.609 0.47 9.297 1 97.62 100 LYS B N 1
ATOM 3627 C CA . LYS B 1 100 ? -24.484 1.129 10.594 1 97.62 100 LYS B CA 1
ATOM 3628 C C . LYS B 1 100 ? -23.016 1.239 11.008 1 97.62 100 LYS B C 1
ATOM 3630 O O . LYS B 1 100 ? -22.578 2.287 11.492 1 97.62 100 LYS B O 1
ATOM 3635 N N . LEU B 1 101 ? -22.297 0.2 10.844 1 98.38 101 LEU B N 1
ATOM 3636 C CA . LEU B 1 101 ? -20.891 0.162 11.242 1 98.38 101 LEU B CA 1
ATOM 3637 C C . LEU B 1 101 ? -20.078 1.169 10.438 1 98.38 101 LEU B C 1
ATOM 3639 O O . LEU B 1 101 ? -19.219 1.861 10.992 1 98.38 101 LEU B O 1
ATOM 3643 N N . LEU B 1 102 ? -20.297 1.217 9.164 1 98.56 102 LEU B N 1
ATOM 3644 C CA . LEU B 1 102 ? -19.547 2.117 8.289 1 98.56 102 LEU B CA 1
ATOM 3645 C C . LEU B 1 102 ? -19.875 3.572 8.602 1 98.56 102 LEU B C 1
ATOM 3647 O O . LEU B 1 102 ? -19.016 4.445 8.492 1 98.56 102 LEU B O 1
ATOM 3651 N N . LEU B 1 103 ? -21.094 3.83 9.008 1 97.69 103 LEU B N 1
ATOM 3652 C CA . LEU B 1 103 ? -21.469 5.176 9.43 1 97.69 103 LEU B CA 1
ATOM 3653 C C . LEU B 1 103 ? -20.766 5.559 10.727 1 97.69 103 LEU B C 1
ATOM 3655 O O . LEU B 1 103 ? -20.297 6.695 10.875 1 97.69 103 LEU B O 1
ATOM 3659 N N . VAL B 1 104 ? -20.719 4.602 11.594 1 97.81 104 VAL B N 1
ATOM 3660 C CA . VAL B 1 104 ? -20 4.84 12.836 1 97.81 104 VAL B CA 1
ATOM 3661 C C . VAL B 1 104 ? -18.531 5.125 12.531 1 97.81 104 VAL B C 1
ATOM 3663 O O . VAL B 1 104 ? -17.938 6.047 13.094 1 97.81 104 VAL B O 1
ATOM 3666 N N . LEU B 1 105 ? -17.938 4.297 11.664 1 98.25 105 LEU B N 1
ATOM 3667 C CA . LEU B 1 105 ? -16.547 4.492 11.273 1 98.25 105 LEU B CA 1
ATOM 3668 C C . LEU B 1 105 ? -16.328 5.891 10.695 1 98.25 105 LEU B C 1
ATOM 3670 O O . LEU B 1 105 ? -15.375 6.578 11.055 1 98.25 105 LEU B O 1
ATOM 3674 N N . ALA B 1 106 ? -17.25 6.352 9.82 1 97.56 106 ALA B N 1
ATOM 3675 C CA . ALA B 1 106 ? -17.156 7.625 9.109 1 97.56 106 ALA B CA 1
ATOM 3676 C C . ALA B 1 106 ? -17.312 8.797 10.07 1 97.56 106 ALA B C 1
ATOM 3678 O O . ALA B 1 106 ? -16.641 9.82 9.93 1 97.56 106 ALA B O 1
ATOM 3679 N N . ARG B 1 107 ? -18.156 8.625 11.062 1 94.94 107 ARG B N 1
ATOM 3680 C CA . ARG B 1 107 ? -18.547 9.758 11.898 1 94.94 107 ARG B CA 1
ATOM 3681 C C . ARG B 1 107 ? -17.734 9.797 13.188 1 94.94 107 ARG B C 1
ATOM 3683 O O . ARG B 1 107 ? -17.234 10.852 13.578 1 94.94 107 ARG B O 1
ATOM 3690 N N . ASP B 1 108 ? -17.578 8.664 13.766 1 95.62 108 ASP B N 1
ATOM 3691 C CA . ASP B 1 108 ? -17 8.633 15.102 1 95.62 108 ASP B CA 1
ATOM 3692 C C . ASP B 1 108 ? -15.477 8.57 15.039 1 95.62 108 ASP B C 1
ATOM 3694 O O . ASP B 1 108 ? -14.797 8.883 16.016 1 95.62 108 ASP B O 1
ATOM 3698 N N . TYR B 1 109 ? -14.953 8.141 13.977 1 96.88 109 TYR B N 1
ATOM 3699 C CA . TYR B 1 109 ? -13.5 8.016 13.859 1 96.88 109 TYR B CA 1
ATOM 3700 C C . TYR B 1 109 ? -12.953 8.992 12.828 1 96.88 109 TYR B C 1
ATOM 3702 O O . TYR B 1 109 ? -12.008 8.664 12.102 1 96.88 109 TYR B O 1
ATOM 3710 N N . ASP B 1 110 ? -13.617 10.078 12.742 1 93.44 110 ASP B N 1
ATOM 3711 C CA . ASP B 1 110 ? -13.172 11.203 11.922 1 93.44 110 ASP B CA 1
ATOM 3712 C C . ASP B 1 110 ? -12.031 11.953 12.609 1 93.44 110 ASP B C 1
ATOM 3714 O O . ASP B 1 110 ? -11.539 11.523 13.648 1 93.44 110 ASP B O 1
ATOM 3718 N N . LEU B 1 111 ? -11.539 13.039 12.016 1 92.75 111 LEU B N 1
ATOM 3719 C CA . LEU B 1 111 ? -10.398 13.758 12.57 1 92.75 111 LEU B CA 1
ATOM 3720 C C . LEU B 1 111 ? -10.82 14.562 13.805 1 92.75 111 LEU B C 1
ATOM 3722 O O . LEU B 1 111 ? -12.008 14.836 13.992 1 92.75 111 LEU B O 1
ATOM 3726 N N . ASN B 1 112 ? -9.914 14.773 14.695 1 92.19 112 ASN B N 1
ATOM 3727 C CA . ASN B 1 112 ? -10.102 15.602 15.883 1 92.19 112 ASN B CA 1
ATOM 3728 C C . ASN B 1 112 ? -10 17.094 15.555 1 92.19 112 ASN B C 1
ATOM 3730 O O . ASN B 1 112 ? -8.914 17.672 15.617 1 92.19 112 ASN B O 1
ATOM 3734 N N . ARG B 1 113 ? -11.102 17.703 15.352 1 92.19 113 ARG B N 1
ATOM 3735 C CA . ARG B 1 113 ? -11.133 19.078 14.867 1 92.19 113 ARG B CA 1
ATOM 3736 C C . ARG B 1 113 ? -10.625 20.047 15.93 1 92.19 113 ARG B C 1
ATOM 3738 O O . ARG B 1 113 ? -10.047 21.094 15.602 1 92.19 113 ARG B O 1
ATOM 3745 N N . SER B 1 114 ? -10.773 19.672 17.188 1 92.5 114 SER B N 1
ATOM 3746 C CA . SER B 1 114 ? -10.227 20.516 18.25 1 92.5 114 SER B CA 1
ATOM 3747 C C . SER B 1 114 ? -8.703 20.562 18.188 1 92.5 114 SER B C 1
ATOM 3749 O O . SER B 1 114 ? -8.109 21.625 18.328 1 92.5 114 SER B O 1
ATOM 3751 N N . GLN B 1 115 ? -8.156 19.453 17.969 1 95.25 115 GLN B N 1
ATOM 3752 C CA . GLN B 1 115 ? -6.703 19.391 17.844 1 95.25 115 GLN B CA 1
ATOM 3753 C C . GLN B 1 115 ? -6.219 20.141 16.609 1 95.25 115 GLN B C 1
ATOM 3755 O O . GLN B 1 115 ? -5.203 20.844 16.656 1 95.25 115 GLN B O 1
ATOM 3760 N N . VAL B 1 116 ? -6.93 20.031 15.508 1 95.44 116 VAL B N 1
ATOM 3761 C CA . VAL B 1 116 ? -6.578 20.703 14.266 1 95.44 116 VAL B CA 1
ATOM 3762 C C . VAL B 1 116 ? -6.625 22.219 14.477 1 95.44 116 VAL B C 1
ATOM 3764 O O . VAL B 1 116 ? -5.711 22.938 14.062 1 95.44 116 VAL B O 1
ATOM 3767 N N . ARG B 1 117 ? -7.586 22.719 15.188 1 94.25 117 ARG B N 1
ATOM 3768 C CA . ARG B 1 117 ? -7.742 24.156 15.422 1 94.25 117 ARG B CA 1
ATOM 3769 C C . ARG B 1 117 ? -6.625 24.688 16.312 1 94.25 117 ARG B C 1
ATOM 3771 O O . ARG B 1 117 ? -6.141 25.797 16.125 1 94.25 117 ARG B O 1
ATOM 3778 N N . GLU B 1 118 ? -6.297 23.875 17.266 1 95.88 118 GLU B N 1
ATOM 3779 C CA . GLU B 1 118 ? -5.195 24.266 18.141 1 95.88 118 GLU B CA 1
ATOM 3780 C C . GLU B 1 118 ? -3.893 24.406 17.359 1 95.88 118 GLU B C 1
ATOM 3782 O O . GLU B 1 118 ? -3.139 25.359 17.547 1 95.88 118 GLU B O 1
ATOM 3787 N N . LEU B 1 119 ? -3.643 23.469 16.516 1 96.38 119 LEU B N 1
ATOM 3788 C CA . LEU B 1 119 ? -2.426 23.5 15.711 1 96.38 119 LEU B CA 1
ATOM 3789 C C . LEU B 1 119 ? -2.461 24.641 14.711 1 96.38 119 LEU B C 1
ATOM 3791 O O . LEU B 1 119 ? -1.43 25.25 14.414 1 96.38 119 LEU B O 1
ATOM 3795 N N . ILE B 1 120 ? -3.627 24.938 14.188 1 95.5 120 ILE B N 1
ATOM 3796 C CA . ILE B 1 120 ? -3.803 26.047 13.258 1 95.5 120 ILE B CA 1
ATOM 3797 C C . ILE B 1 120 ? -3.459 27.359 13.953 1 95.5 120 ILE B C 1
ATOM 3799 O O . ILE B 1 120 ? -2.773 28.219 13.383 1 95.5 120 ILE B O 1
ATOM 3803 N N . LYS B 1 121 ? -3.891 27.5 15.164 1 94.19 121 LYS B N 1
ATOM 3804 C CA . LYS B 1 121 ? -3.588 28.719 15.93 1 94.19 121 LYS B CA 1
ATOM 3805 C C . LYS B 1 121 ? -2.084 28.875 16.141 1 94.19 121 LYS B C 1
ATOM 3807 O O . LYS B 1 121 ? -1.542 29.969 16 1 94.19 121 LYS B O 1
ATOM 3812 N N . GLN B 1 122 ? -1.502 27.781 16.438 1 94.38 122 GLN B N 1
ATOM 3813 C CA . GLN B 1 122 ? -0.051 27.812 16.594 1 94.38 122 GLN B CA 1
ATOM 3814 C C . GLN B 1 122 ? 0.637 28.188 15.289 1 94.38 122 GLN B C 1
ATOM 3816 O O . GLN B 1 122 ? 1.592 28.969 15.281 1 94.38 122 GLN B O 1
ATOM 3821 N N . TYR B 1 123 ? 0.122 27.625 14.25 1 94.25 123 TYR B N 1
ATOM 3822 C CA . TYR B 1 123 ? 0.691 27.859 12.93 1 94.25 123 TYR B CA 1
ATOM 3823 C C . TYR B 1 123 ? 0.569 29.328 12.531 1 94.25 123 TYR B C 1
ATOM 3825 O O . TYR B 1 123 ? 1.524 29.938 12.031 1 94.25 123 TYR B O 1
ATOM 3833 N N . LEU B 1 124 ? -0.542 29.906 12.766 1 92.12 124 LEU B N 1
ATOM 3834 C CA . LEU B 1 124 ? -0.803 31.297 12.414 1 92.12 124 LEU B CA 1
ATOM 3835 C C . LEU B 1 124 ? 0 32.25 13.297 1 92.12 124 LEU B C 1
ATOM 3837 O O . LEU B 1 124 ? 0.249 33.406 12.922 1 92.12 124 LEU B O 1
ATOM 3841 N N . GLY B 1 125 ? 0.384 31.719 14.391 1 89.31 125 GLY B N 1
ATOM 3842 C CA . GLY B 1 125 ? 1.169 32.531 15.297 1 89.31 125 GLY B CA 1
ATOM 3843 C C . GLY B 1 125 ? 2.633 32.625 14.906 1 89.31 125 GLY B C 1
ATOM 3844 O O . GLY B 1 125 ? 3.355 33.5 15.398 1 89.31 125 GLY B O 1
ATOM 3845 N N . LEU B 1 126 ? 3.01 31.719 14.086 1 86.12 126 LEU B N 1
ATOM 3846 C CA . LEU B 1 126 ? 4.395 31.75 13.633 1 86.12 126 LEU B CA 1
ATOM 3847 C C . LEU B 1 126 ? 4.609 32.844 12.594 1 86.12 126 LEU B C 1
ATOM 3849 O O . LEU B 1 126 ? 3.738 33.094 11.758 1 86.12 126 LEU B O 1
ATOM 3853 N N . GLU B 1 127 ? 5.652 33.656 12.742 1 77 127 GLU B N 1
ATOM 3854 C CA . GLU B 1 127 ? 5.996 34.688 11.773 1 77 127 GLU B CA 1
ATOM 3855 C C . GLU B 1 127 ? 6.539 34.062 10.484 1 77 127 GLU B C 1
ATOM 3857 O O . GLU B 1 127 ? 7.387 33.188 10.523 1 77 127 GLU B O 1
ATOM 3862 N N . LEU B 1 128 ? 5.793 34.281 9.391 1 69 128 LEU B N 1
ATOM 3863 C CA . LEU B 1 128 ? 6.258 33.781 8.102 1 69 128 LEU B CA 1
ATOM 3864 C C . LEU B 1 128 ? 7.668 34.281 7.801 1 69 128 LEU B C 1
ATOM 3866 O O . LEU B 1 128 ? 7.965 35.438 7.973 1 69 128 LEU B O 1
ATOM 3870 N N . PRO B 1 129 ? 8.516 33.219 7.746 1 59.34 129 PRO B N 1
ATOM 3871 C CA . PRO B 1 129 ? 9.836 33.719 7.344 1 59.34 129 PRO B CA 1
ATOM 3872 C C . PRO B 1 129 ? 9.797 34.531 6.062 1 59.34 129 PRO B C 1
ATOM 3874 O O . PRO B 1 129 ? 8.961 34.281 5.188 1 59.34 129 PRO B O 1
ATOM 3877 N N . ASP B 1 130 ? 10.031 35.75 5.918 1 53.38 130 ASP B N 1
ATOM 3878 C CA . ASP B 1 130 ? 10.156 36.531 4.695 1 53.38 130 ASP B CA 1
ATOM 3879 C C . ASP B 1 130 ? 10.68 35.688 3.543 1 53.38 130 ASP B C 1
ATOM 3881 O O . ASP B 1 130 ? 11.5 34.781 3.75 1 53.38 130 ASP B O 1
ATOM 3885 N N . ASP B 1 131 ? 9.773 35.406 2.494 1 49.97 131 ASP B N 1
ATOM 3886 C CA . ASP B 1 131 ? 10 34.531 1.335 1 49.97 131 ASP B CA 1
ATOM 3887 C C . ASP B 1 131 ? 11.484 34.219 1.161 1 49.97 131 ASP B C 1
ATOM 3889 O O . ASP B 1 131 ? 11.875 33.062 1.006 1 49.97 131 ASP B O 1
ATOM 3893 N N . LYS B 1 132 ? 12.047 35.094 0.141 1 43.53 132 LYS B N 1
ATOM 3894 C CA . LYS B 1 132 ? 13.258 34.906 -0.649 1 43.53 132 LYS B CA 1
ATOM 3895 C C . LYS B 1 132 ? 14.492 34.844 0.245 1 43.53 132 LYS B C 1
ATOM 3897 O O . LYS B 1 132 ? 15.609 34.625 -0.238 1 43.53 132 LYS B O 1
ATOM 3902 N N . ALA B 1 133 ? 14.781 35.969 0.953 1 38.72 133 ALA B N 1
ATOM 3903 C CA . ALA B 1 133 ? 16.156 36.438 1.138 1 38.72 133 ALA B CA 1
ATOM 3904 C C . ALA B 1 133 ? 16.953 35.438 1.992 1 38.72 133 ALA B C 1
ATOM 3906 O O . ALA B 1 133 ? 16.375 34.719 2.816 1 38.72 133 ALA B O 1
ATOM 3907 N N . GLN B 1 134 ? 18.188 35.25 1.658 1 40.56 134 GLN B N 1
ATOM 3908 C CA . GLN B 1 134 ? 19.484 34.719 2.016 1 40.56 134 GLN B CA 1
ATOM 3909 C C . GLN B 1 134 ? 19.703 34.75 3.527 1 40.56 134 GLN B C 1
ATOM 3911 O O . GLN B 1 134 ? 20.766 35.125 4.004 1 40.56 134 GLN B O 1
ATOM 3916 N N . VAL B 1 135 ? 18.734 35 4.34 1 39.91 135 VAL B N 1
ATOM 3917 C CA . VAL B 1 135 ? 19.422 35.188 5.617 1 39.91 135 VAL B CA 1
ATOM 3918 C C . VAL B 1 135 ? 20.125 33.875 6.027 1 39.91 135 VAL B C 1
ATOM 3920 O O . VAL B 1 135 ? 19.469 32.875 6.277 1 39.91 135 VAL B O 1
ATOM 3923 N N . SER B 1 136 ? 21.094 33.562 5.586 1 46.09 136 SER B N 1
ATOM 3924 C CA . SER B 1 136 ? 22.312 32.812 5.875 1 46.09 136 SER B CA 1
ATOM 3925 C C . SER B 1 136 ? 22.672 32.875 7.355 1 46.09 136 SER B C 1
ATOM 3927 O O . SER B 1 136 ? 23.141 33.938 7.824 1 46.09 136 SER B O 1
ATOM 3929 N N . GLY B 1 137 ? 21.656 32.562 8.352 1 55.09 137 GLY B N 1
ATOM 3930 C CA . GLY B 1 137 ? 22.125 32.5 9.719 1 55.09 137 GLY B CA 1
ATOM 3931 C C . GLY B 1 137 ? 21.328 31.547 10.578 1 55.09 137 GLY B C 1
ATOM 3932 O O . GLY B 1 137 ? 20.359 30.938 10.109 1 55.09 137 GLY B O 1
ATOM 3933 N N . SER B 1 138 ? 21.828 31.141 11.672 1 61.84 138 SER B N 1
ATOM 3934 C CA . SER B 1 138 ? 21.359 30.219 12.711 1 61.84 138 SER B CA 1
ATOM 3935 C C . SER B 1 138 ? 19.906 30.516 13.109 1 61.84 138 SER B C 1
ATOM 3937 O O . SER B 1 138 ? 19.125 29.594 13.336 1 61.84 138 SER B O 1
ATOM 3939 N N . LYS B 1 139 ? 19.547 31.797 12.984 1 62.06 139 LYS B N 1
ATOM 3940 C CA . LYS B 1 139 ? 18.203 32.156 13.445 1 62.06 139 LYS B CA 1
ATOM 3941 C C . LYS B 1 139 ? 17.141 31.766 12.422 1 62.06 139 LYS B C 1
ATOM 3943 O O . LYS B 1 139 ? 16.062 31.297 12.773 1 62.06 139 LYS B O 1
ATOM 3948 N N . GLU B 1 140 ? 17.375 31.906 11.148 1 64.88 140 GLU B N 1
ATOM 3949 C CA . GLU B 1 140 ? 16.438 31.578 10.086 1 64.88 140 GLU B CA 1
ATOM 3950 C C . GLU B 1 140 ? 16.203 30.078 10 1 64.88 140 GLU B C 1
ATOM 3952 O O . GLU B 1 140 ? 15.078 29.625 9.797 1 64.88 140 GLU B O 1
ATOM 3957 N N . GLU B 1 141 ? 17.266 29.406 10.32 1 75.62 141 GLU B N 1
ATOM 3958 C CA . GLU B 1 141 ? 17.141 27.938 10.344 1 75.62 141 GLU B CA 1
ATOM 3959 C C . GLU B 1 141 ? 16.188 27.484 11.445 1 75.62 141 GLU B C 1
ATOM 3961 O O . GLU B 1 141 ? 15.422 26.547 11.258 1 75.62 141 GLU B O 1
ATOM 3966 N N . GLY B 1 142 ? 16.25 28.266 12.508 1 75.06 142 GLY B N 1
ATOM 3967 C CA . GLY B 1 142 ? 15.367 27.938 13.617 1 75.06 142 GLY B CA 1
ATOM 3968 C C . GLY B 1 142 ? 13.898 28.188 13.312 1 75.06 142 GLY B C 1
ATOM 3969 O O . GLY B 1 142 ? 13.039 27.375 13.656 1 75.06 142 GLY B O 1
ATOM 3970 N N . LEU B 1 143 ? 13.711 29.344 12.672 1 76.94 143 LEU B N 1
ATOM 3971 C CA . LEU B 1 143 ? 12.344 29.688 12.305 1 76.94 143 LEU B CA 1
ATOM 3972 C C . LEU B 1 143 ? 11.773 28.672 11.32 1 76.94 143 LEU B C 1
ATOM 3974 O O . LEU B 1 143 ? 10.633 28.219 11.477 1 76.94 143 LEU B O 1
ATOM 3978 N N . PHE B 1 144 ? 12.523 28.266 10.414 1 83.44 144 PHE B N 1
ATOM 3979 C CA . PHE B 1 144 ? 12.07 27.312 9.414 1 83.44 144 PHE B CA 1
ATOM 3980 C C . PHE B 1 144 ? 11.82 25.938 10.047 1 83.44 144 PHE B C 1
ATOM 3982 O O . PHE B 1 144 ? 10.867 25.25 9.68 1 83.44 144 PHE B O 1
ATOM 3989 N N . SER B 1 145 ? 12.586 25.688 11.047 1 88.81 145 SER B N 1
ATOM 3990 C CA . SER B 1 145 ? 12.43 24.406 11.734 1 88.81 145 SER B CA 1
ATOM 3991 C C . SER B 1 145 ? 11.078 24.328 12.445 1 88.81 145 SER B C 1
ATOM 3993 O O . SER B 1 145 ? 10.438 23.281 12.461 1 88.81 145 SER B O 1
ATOM 3995 N N . SER B 1 146 ? 10.734 25.438 13.031 1 89.75 146 SER B N 1
ATOM 3996 C CA . SER B 1 146 ? 9.445 25.484 13.719 1 89.75 146 SER B CA 1
ATOM 3997 C C . SER B 1 146 ? 8.289 25.328 12.742 1 89.75 146 SER B C 1
ATOM 3999 O O . SER B 1 146 ? 7.301 24.656 13.039 1 89.75 146 SER B O 1
ATOM 4001 N N . PHE B 1 147 ? 8.414 25.984 11.555 1 90 147 PHE B N 1
ATOM 4002 C CA . PHE B 1 147 ? 7.398 25.859 10.516 1 90 147 PHE B CA 1
ATOM 4003 C C . PHE B 1 147 ? 7.258 24.422 10.055 1 90 147 PHE B C 1
ATOM 4005 O O . PHE B 1 147 ? 6.148 23.891 9.961 1 90 147 PHE B O 1
ATOM 4012 N N . TYR B 1 148 ? 8.383 23.812 9.797 1 93.44 148 TYR B N 1
ATOM 4013 C CA . TYR B 1 148 ? 8.359 22.438 9.312 1 93.44 148 TYR B CA 1
ATOM 4014 C C . TYR B 1 148 ? 7.738 21.516 10.352 1 93.44 148 TYR B C 1
ATOM 4016 O O . TYR B 1 148 ? 6.965 20.609 10 1 93.44 148 TYR B O 1
ATOM 4024 N N . ARG B 1 149 ? 7.984 21.781 11.578 1 94.19 149 ARG B N 1
ATOM 4025 C CA . ARG B 1 149 ? 7.465 20.938 12.648 1 94.19 149 ARG B CA 1
ATOM 4026 C C . ARG B 1 149 ? 5.949 21.062 12.766 1 94.19 149 ARG B C 1
ATOM 4028 O O . ARG B 1 149 ? 5.238 20.062 12.836 1 94.19 149 ARG B O 1
ATOM 4035 N N . ILE B 1 150 ? 5.516 22.25 12.836 1 95.06 150 ILE B N 1
ATOM 4036 C CA . ILE B 1 150 ? 4.082 22.469 13.008 1 95.06 150 ILE B CA 1
ATOM 4037 C C . ILE B 1 150 ? 3.336 21.984 11.766 1 95.06 150 ILE B C 1
ATOM 4039 O O . ILE B 1 150 ? 2.217 21.469 11.867 1 95.06 150 ILE B O 1
ATOM 4043 N N . GLU B 1 151 ? 3.939 22.234 10.578 1 95.44 151 GLU B N 1
ATOM 4044 C CA . GLU B 1 151 ? 3.34 21.75 9.344 1 95.44 151 GLU B CA 1
ATOM 4045 C C . GLU B 1 151 ? 3.262 20.219 9.328 1 95.44 151 GLU B C 1
ATOM 4047 O O . GLU B 1 151 ? 2.271 19.656 8.867 1 95.44 151 GLU B O 1
ATOM 4052 N N . TRP B 1 152 ? 4.262 19.578 9.797 1 95.94 152 TRP B N 1
ATOM 4053 C CA . TRP B 1 152 ? 4.238 18.141 9.961 1 95.94 152 TRP B CA 1
ATOM 4054 C C . TRP B 1 152 ? 3.111 17.703 10.898 1 95.94 152 TRP B C 1
ATOM 4056 O O . TRP B 1 152 ? 2.357 16.781 10.586 1 95.94 152 TRP B O 1
ATOM 4066 N N . ASN B 1 153 ? 2.996 18.391 12 1 96.62 153 ASN B N 1
ATOM 4067 C CA . ASN B 1 153 ? 1.949 18.078 12.969 1 96.62 153 ASN B CA 1
ATOM 4068 C C . ASN B 1 153 ? 0.559 18.281 12.375 1 96.62 153 ASN B C 1
ATOM 4070 O O . ASN B 1 153 ? -0.34 17.469 12.602 1 96.62 153 ASN B O 1
ATOM 4074 N N . LEU B 1 154 ? 0.421 19.375 11.68 1 96.44 154 LEU B N 1
ATOM 4075 C CA . LEU B 1 154 ? -0.861 19.672 11.055 1 96.44 154 LEU B CA 1
ATOM 4076 C C . LEU B 1 154 ? -1.22 18.609 10.016 1 96.44 154 LEU B C 1
ATOM 4078 O O . LEU B 1 154 ? -2.375 18.188 9.93 1 96.44 154 LEU B O 1
ATOM 4082 N N . ARG B 1 155 ? -0.288 18.172 9.18 1 96.19 155 ARG B N 1
ATOM 4083 C CA . ARG B 1 155 ? -0.506 17.141 8.164 1 96.19 155 ARG B CA 1
ATOM 4084 C C . ARG B 1 155 ? -1.016 15.852 8.797 1 96.19 155 ARG B C 1
ATOM 4086 O O . ARG B 1 155 ? -1.878 15.18 8.234 1 96.19 155 ARG B O 1
ATOM 4093 N N . HIS B 1 156 ? -0.539 15.539 9.984 1 96.06 156 HIS B N 1
ATOM 4094 C CA . HIS B 1 156 ? -0.931 14.297 10.648 1 96.06 156 HIS B CA 1
ATOM 4095 C C . HIS B 1 156 ? -2.25 14.469 11.391 1 96.06 156 HIS B C 1
ATOM 4097 O O . HIS B 1 156 ? -3.074 13.547 11.422 1 96.06 156 HIS B O 1
ATOM 4103 N N . ALA B 1 157 ? -2.432 15.648 11.945 1 96.5 157 ALA B N 1
ATOM 4104 C CA . ALA B 1 157 ? -3.641 15.891 12.727 1 96.5 157 ALA B CA 1
ATOM 4105 C C . ALA B 1 157 ? -4.871 15.953 11.836 1 96.5 157 ALA B C 1
ATOM 4107 O O . ALA B 1 157 ? -5.98 15.625 12.266 1 96.5 157 ALA B O 1
ATOM 4108 N N . ILE B 1 158 ? -4.738 16.375 10.586 1 96.5 158 ILE B N 1
ATOM 4109 C CA . ILE B 1 158 ? -5.879 16.594 9.703 1 96.5 158 ILE B CA 1
ATOM 4110 C C . ILE B 1 158 ? -6.277 15.266 9.047 1 96.5 158 ILE B C 1
ATOM 4112 O O . ILE B 1 158 ? -7.289 15.195 8.352 1 96.5 158 ILE B O 1
ATOM 4116 N N . GLN B 1 159 ? -5.52 14.172 9.312 1 96.38 159 GLN B N 1
ATOM 4117 C CA . GLN B 1 159 ? -5.914 12.852 8.852 1 96.38 159 GLN B CA 1
ATOM 4118 C C . GLN B 1 159 ? -7 12.258 9.75 1 96.38 159 GLN B C 1
ATOM 4120 O O . GLN B 1 159 ? -6.961 12.414 10.969 1 96.38 159 GLN B O 1
ATOM 4125 N N . PRO B 1 160 ? -7.984 11.664 9.07 1 97.19 160 PRO B N 1
ATOM 4126 C CA . PRO B 1 160 ? -9.008 11.023 9.898 1 97.19 160 PRO B CA 1
ATOM 4127 C C . PRO B 1 160 ? -8.453 9.867 10.727 1 97.19 160 PRO B C 1
ATOM 4129 O O . PRO B 1 160 ? -7.504 9.203 10.305 1 97.19 160 PRO B O 1
ATOM 4132 N N . VAL B 1 161 ? -9.07 9.625 11.805 1 97 161 VAL B N 1
ATOM 4133 C CA . VAL B 1 161 ? -8.625 8.586 12.734 1 97 161 VAL B CA 1
ATOM 4134 C C . VAL B 1 161 ? -8.797 7.211 12.086 1 97 161 VAL B C 1
ATOM 4136 O O . VAL B 1 161 ? -8 6.301 12.344 1 97 161 VAL B O 1
ATOM 4139 N N . TYR B 1 162 ? -9.805 7.035 11.234 1 98 162 TYR B N 1
ATOM 4140 C CA . TYR B 1 162 ? -10.055 5.73 10.625 1 98 162 TYR B CA 1
ATOM 4141 C C . TYR B 1 162 ? -8.922 5.34 9.688 1 98 162 TYR B C 1
ATOM 4143 O O . TYR B 1 162 ? -8.852 4.199 9.227 1 98 162 TYR B O 1
ATOM 4151 N N . GLU B 1 163 ? -7.984 6.258 9.344 1 97.62 163 GLU B N 1
ATOM 4152 C CA . GLU B 1 163 ? -6.805 5.91 8.562 1 97.62 163 GLU B CA 1
ATOM 4153 C C . GLU B 1 163 ? -5.988 4.82 9.25 1 97.62 163 GLU B C 1
ATOM 4155 O O . GLU B 1 163 ? -5.402 3.963 8.586 1 97.62 163 GLU B O 1
ATOM 4160 N N . VAL B 1 164 ? -5.953 4.863 10.547 1 96.69 164 VAL B N 1
ATOM 4161 C CA . VAL B 1 164 ? -5.207 3.881 11.328 1 96.69 164 VAL B CA 1
ATOM 4162 C C . VAL B 1 164 ? -5.719 2.477 11.016 1 96.69 164 VAL B C 1
ATOM 4164 O O . VAL B 1 164 ? -4.926 1.554 10.812 1 96.69 164 VAL B O 1
ATOM 4167 N N . LEU B 1 165 ? -6.992 2.365 11.008 1 97.75 165 LEU B N 1
ATOM 4168 C CA . LEU B 1 165 ? -7.598 1.079 10.68 1 97.75 165 LEU B CA 1
ATOM 4169 C C . LEU B 1 165 ? -7.203 0.642 9.266 1 97.75 165 LEU B C 1
ATOM 4171 O O . LEU B 1 165 ? -6.863 -0.522 9.047 1 97.75 165 LEU B O 1
ATOM 4175 N N . PHE B 1 166 ? -7.258 1.592 8.305 1 98.25 166 PHE B N 1
ATOM 4176 C CA . PHE B 1 166 ? -6.93 1.286 6.918 1 98.25 166 PHE B CA 1
ATOM 4177 C C . PHE B 1 166 ? -5.484 0.82 6.793 1 98.25 166 PHE B C 1
ATOM 4179 O O . PHE B 1 166 ? -5.207 -0.194 6.148 1 98.25 166 PHE B O 1
ATOM 4186 N N . ASP B 1 167 ? -4.605 1.537 7.438 1 96.12 167 ASP B N 1
ATOM 4187 C CA . ASP B 1 167 ? -3.184 1.213 7.363 1 96.12 167 ASP B CA 1
ATOM 4188 C C . ASP B 1 167 ? -2.896 -0.149 7.988 1 96.12 167 ASP B C 1
ATOM 4190 O O . ASP B 1 167 ? -2.104 -0.929 7.453 1 96.12 167 ASP B O 1
ATOM 4194 N N . ARG B 1 168 ? -3.496 -0.401 9.047 1 95.5 168 ARG B N 1
ATOM 4195 C CA . ARG B 1 168 ? -3.293 -1.673 9.734 1 95.5 168 ARG B CA 1
ATOM 4196 C C . ARG B 1 168 ? -3.852 -2.832 8.914 1 95.5 168 ARG B C 1
ATOM 4198 O O . ARG B 1 168 ? -3.223 -3.889 8.812 1 95.5 168 ARG B O 1
ATOM 4205 N N . LEU B 1 169 ? -4.969 -2.646 8.375 1 96.88 169 LEU B N 1
ATOM 4206 C CA . LEU B 1 169 ? -5.551 -3.676 7.52 1 96.88 169 LEU B CA 1
ATOM 4207 C C . LEU B 1 169 ? -4.684 -3.922 6.293 1 96.88 169 LEU B C 1
ATOM 4209 O O . LEU B 1 169 ? -4.504 -5.066 5.871 1 96.88 169 LEU B O 1
ATOM 4213 N N . ASN B 1 170 ? -4.152 -2.854 5.699 1 95.81 170 ASN B N 1
ATOM 4214 C CA . ASN B 1 170 ? -3.303 -2.998 4.52 1 95.81 170 ASN B CA 1
ATOM 4215 C C . ASN B 1 170 ? -2.088 -3.873 4.809 1 95.81 170 ASN B C 1
ATOM 4217 O O . ASN B 1 170 ? -1.585 -4.559 3.918 1 95.81 170 ASN B O 1
ATOM 4221 N N . THR B 1 171 ? -1.604 -3.838 6.047 1 90.56 171 THR B N 1
ATOM 4222 C CA . THR B 1 171 ? -0.413 -4.598 6.41 1 90.56 171 THR B CA 1
ATOM 4223 C C . THR B 1 171 ? -0.789 -6 6.875 1 90.56 171 THR B C 1
ATOM 4225 O O . THR B 1 171 ? 0.079 -6.863 7.027 1 90.56 171 THR B O 1
ATOM 4228 N N . HIS B 1 172 ? -2.031 -6.227 7.051 1 92.12 172 HIS B N 1
ATOM 4229 C CA . HIS B 1 172 ? -2.543 -7.504 7.539 1 92.12 172 HIS B CA 1
ATOM 4230 C C . HIS B 1 172 ? -2.848 -8.453 6.383 1 92.12 172 HIS B C 1
ATOM 4232 O O . HIS B 1 172 ? -3.334 -8.023 5.332 1 92.12 172 HIS B O 1
ATOM 4238 N N . PRO B 1 173 ? -2.518 -9.766 6.566 1 90.19 173 PRO B N 1
ATOM 4239 C CA . PRO B 1 173 ? -2.852 -10.719 5.508 1 90.19 173 PRO B CA 1
ATOM 4240 C C . PRO B 1 173 ? -4.32 -10.648 5.09 1 90.19 173 PRO B C 1
ATOM 4242 O O . PRO B 1 173 ? -5.211 -10.727 5.938 1 90.19 173 PRO B O 1
ATOM 4245 N N . GLY B 1 174 ? -4.504 -10.477 3.863 1 93.75 174 GLY B N 1
ATOM 4246 C CA . GLY B 1 174 ? -5.855 -10.414 3.326 1 93.75 174 GLY B CA 1
ATOM 4247 C C . GLY B 1 174 ? -6.508 -9.055 3.512 1 93.75 174 GLY B C 1
ATOM 4248 O O . GLY B 1 174 ? -7.625 -8.836 3.045 1 93.75 174 GLY B O 1
ATOM 4249 N N . GLY B 1 175 ? -5.848 -8.203 4.152 1 96.88 175 GLY B N 1
ATOM 4250 C CA . GLY B 1 175 ? -6.434 -6.926 4.535 1 96.88 175 GLY B CA 1
ATOM 4251 C C . GLY B 1 175 ? -6.691 -6.012 3.352 1 96.88 175 GLY B C 1
ATOM 4252 O O . GLY B 1 175 ? -7.68 -5.281 3.328 1 96.88 175 GLY B O 1
ATOM 4253 N N . LEU B 1 176 ? -5.812 -5.984 2.383 1 97.19 176 LEU B N 1
ATOM 4254 C CA . LEU B 1 176 ? -5.996 -5.133 1.215 1 97.19 176 LEU B CA 1
ATOM 4255 C C . LEU B 1 176 ? -7.254 -5.523 0.446 1 97.19 176 LEU B C 1
ATOM 4257 O O . LEU B 1 176 ? -8.016 -4.66 0.01 1 97.19 176 LEU B O 1
ATOM 4261 N N . ARG B 1 177 ? -7.469 -6.793 0.232 1 96.44 177 ARG B N 1
ATOM 4262 C CA . ARG B 1 177 ? -8.688 -7.277 -0.408 1 96.44 177 ARG B CA 1
ATOM 4263 C C . ARG B 1 177 ? -9.922 -6.871 0.392 1 96.44 177 ARG B C 1
ATOM 4265 O O . ARG B 1 177 ? -10.93 -6.457 -0.181 1 96.44 177 ARG B O 1
ATOM 4272 N N . PHE B 1 178 ? -9.867 -7.051 1.659 1 97.88 178 PHE B N 1
ATOM 4273 C CA . PHE B 1 178 ? -10.953 -6.664 2.547 1 97.88 178 PHE B CA 1
ATOM 4274 C C . PHE B 1 178 ? -11.297 -5.188 2.371 1 97.88 178 PHE B C 1
ATOM 4276 O O . PHE B 1 178 ? -12.477 -4.82 2.309 1 97.88 178 PHE B O 1
ATOM 4283 N N . LEU B 1 179 ? -10.25 -4.355 2.322 1 98.5 179 LEU B N 1
ATOM 4284 C CA . LEU B 1 179 ? -10.453 -2.924 2.145 1 98.5 179 LEU B CA 1
ATOM 4285 C C . LEU B 1 179 ? -11.172 -2.635 0.829 1 98.5 179 LEU B C 1
ATOM 4287 O O . LEU B 1 179 ? -12 -1.725 0.754 1 98.5 179 LEU B O 1
ATOM 4291 N N . SER B 1 180 ? -10.828 -3.359 -0.179 1 97.62 180 SER B N 1
ATOM 4292 C CA . SER B 1 180 ? -11.516 -3.209 -1.456 1 97.62 180 SER B CA 1
ATOM 4293 C C . SER B 1 180 ? -12.992 -3.57 -1.332 1 97.62 180 SER B C 1
ATOM 4295 O O . SER B 1 180 ? -13.852 -2.889 -1.894 1 97.62 180 SER B O 1
ATOM 4297 N N . ILE B 1 181 ? -13.273 -4.59 -0.642 1 97.81 181 ILE B N 1
ATOM 4298 C CA . ILE B 1 181 ? -14.656 -5.02 -0.417 1 97.81 181 ILE B CA 1
ATOM 4299 C C . ILE B 1 181 ? -15.383 -3.977 0.423 1 97.81 181 ILE B C 1
ATOM 4301 O O . ILE B 1 181 ? -16.547 -3.648 0.147 1 97.81 181 ILE B O 1
ATOM 4305 N N . LEU B 1 182 ? -14.68 -3.529 1.414 1 98.44 182 LEU B N 1
ATOM 4306 C CA . LEU B 1 182 ? -15.242 -2.492 2.273 1 98.44 182 LEU B CA 1
ATOM 4307 C C . LEU B 1 182 ? -15.656 -1.272 1.457 1 98.44 182 LEU B C 1
ATOM 4309 O O . LEU B 1 182 ? -16.75 -0.728 1.651 1 98.44 182 LEU B O 1
ATOM 4313 N N . ARG B 1 183 ? -14.797 -0.822 0.584 1 98.56 183 ARG B N 1
ATOM 4314 C CA . ARG B 1 183 ? -15.117 0.348 -0.228 1 98.56 183 ARG B CA 1
ATOM 4315 C C . ARG B 1 183 ? -16.297 0.071 -1.149 1 98.56 183 ARG B C 1
ATOM 4317 O O . ARG B 1 183 ? -17.125 0.952 -1.387 1 98.56 183 ARG B O 1
ATOM 4324 N N . ALA B 1 184 ? -16.375 -1.159 -1.724 1 98.06 184 ALA B N 1
ATOM 4325 C CA . ALA B 1 184 ? -17.531 -1.521 -2.545 1 98.06 184 ALA B CA 1
ATOM 4326 C C . ALA B 1 184 ? -18.828 -1.337 -1.772 1 98.06 184 ALA B C 1
ATOM 4328 O O . ALA B 1 184 ? -19.812 -0.84 -2.32 1 98.06 184 ALA B O 1
ATOM 4329 N N . ASN B 1 185 ? -18.828 -1.761 -0.53 1 98.44 185 ASN B N 1
ATOM 4330 C CA . ASN B 1 185 ? -20 -1.595 0.307 1 98.44 185 ASN B CA 1
ATOM 4331 C C . ASN B 1 185 ? -20.328 -0.12 0.545 1 98.44 185 ASN B C 1
ATOM 4333 O O . ASN B 1 185 ? -21.484 0.276 0.548 1 98.44 185 ASN B O 1
ATOM 4337 N N . ILE B 1 186 ? -19.297 0.643 0.767 1 98.62 186 ILE B N 1
ATOM 4338 C CA . ILE B 1 186 ? -19.484 2.08 0.942 1 98.62 186 ILE B CA 1
ATOM 4339 C C . ILE B 1 186 ? -20.141 2.672 -0.304 1 98.62 186 ILE B C 1
ATOM 4341 O O . ILE B 1 186 ? -21.094 3.443 -0.203 1 98.62 186 ILE B O 1
ATOM 4345 N N . LEU B 1 187 ? -19.625 2.322 -1.441 1 98 187 LEU B N 1
ATOM 4346 C CA . LEU B 1 187 ? -20.156 2.83 -2.703 1 98 187 LEU B CA 1
ATOM 4347 C C . LEU B 1 187 ? -21.609 2.422 -2.887 1 98 187 LEU B C 1
ATOM 4349 O O . LEU B 1 187 ? -22.422 3.205 -3.387 1 98 187 LEU B O 1
ATOM 4353 N N . ASP B 1 188 ? -21.953 1.218 -2.469 1 97.56 188 ASP B N 1
ATOM 4354 C CA . ASP B 1 188 ? -23.328 0.743 -2.557 1 97.56 188 ASP B CA 1
ATOM 4355 C C . ASP B 1 188 ? -24.266 1.605 -1.708 1 97.56 188 ASP B C 1
ATOM 4357 O O . ASP B 1 188 ? -25.359 1.961 -2.146 1 97.56 188 ASP B O 1
ATOM 4361 N N . ILE B 1 189 ? -23.875 1.895 -0.587 1 97.75 189 ILE B N 1
ATOM 4362 C CA . ILE B 1 189 ? -24.672 2.703 0.322 1 97.75 189 ILE B CA 1
ATOM 4363 C C . ILE B 1 189 ? -24.844 4.109 -0.247 1 97.75 189 ILE B C 1
ATOM 4365 O O . ILE B 1 189 ? -25.938 4.68 -0.207 1 97.75 189 ILE B O 1
ATOM 4369 N N . LEU B 1 190 ? -23.781 4.648 -0.757 1 97.31 190 LEU B N 1
ATOM 4370 C CA . LEU B 1 190 ? -23.812 6 -1.307 1 97.31 190 LEU B CA 1
ATOM 4371 C C . LEU B 1 190 ? -24.719 6.074 -2.527 1 97.31 190 LEU B C 1
ATOM 4373 O O . LEU B 1 190 ? -25.297 7.125 -2.809 1 97.31 190 LEU B O 1
ATOM 4377 N N . ALA B 1 191 ? -24.766 4.969 -3.246 1 96.56 191 ALA B N 1
ATOM 4378 C CA . ALA B 1 191 ? -25.672 4.914 -4.391 1 96.56 191 ALA B CA 1
ATOM 4379 C C . ALA B 1 191 ? -27.125 5.031 -3.949 1 96.56 191 ALA B C 1
ATOM 4381 O O . ALA B 1 191 ? -27.953 5.574 -4.676 1 96.56 191 ALA B O 1
ATOM 4382 N N . GLU B 1 192 ? -27.375 4.598 -2.734 1 96.25 192 GLU B N 1
ATOM 4383 C CA . GLU B 1 192 ? -28.734 4.66 -2.18 1 96.25 192 GLU B CA 1
ATOM 4384 C C . GLU B 1 192 ? -28.984 6.012 -1.516 1 96.25 192 GLU B C 1
ATOM 4386 O O . GLU B 1 192 ? -30.062 6.586 -1.672 1 96.25 192 GLU B O 1
ATOM 4391 N N . GLU B 1 193 ? -28.062 6.453 -0.806 1 95 193 GLU B N 1
ATOM 4392 C CA . GLU B 1 193 ? -28.172 7.703 -0.057 1 95 193 GLU B CA 1
ATOM 4393 C C . GLU B 1 193 ? -26.844 8.445 -0.012 1 95 193 GLU B C 1
ATOM 4395 O O . GLU B 1 193 ? -25.844 7.898 0.447 1 95 193 GLU B O 1
ATOM 4400 N N . ASN B 1 194 ? -26.922 9.695 -0.442 1 93.56 194 ASN B N 1
ATOM 4401 C CA . ASN B 1 194 ? -25.703 10.516 -0.454 1 93.56 194 ASN B CA 1
ATOM 4402 C C . ASN B 1 194 ? -25.422 11.117 0.92 1 93.56 194 ASN B C 1
ATOM 4404 O O . ASN B 1 194 ? -25.969 12.164 1.267 1 93.56 194 ASN B O 1
ATOM 4408 N N . ILE B 1 195 ? -24.609 10.508 1.696 1 94.31 195 ILE B N 1
ATOM 4409 C CA . ILE B 1 195 ? -24.266 10.922 3.055 1 94.31 195 ILE B CA 1
ATOM 4410 C C . ILE B 1 195 ? -22.875 11.547 3.074 1 94.31 195 ILE B C 1
ATOM 4412 O O . ILE B 1 195 ? -21.891 10.906 2.705 1 94.31 195 ILE B O 1
ATOM 4416 N N . ALA B 1 196 ? -22.719 12.727 3.561 1 94.38 196 ALA B N 1
ATOM 4417 C CA . ALA B 1 196 ? -21.5 13.516 3.484 1 94.38 196 ALA B CA 1
ATOM 4418 C C . ALA B 1 196 ? -20.328 12.805 4.172 1 94.38 196 ALA B C 1
ATOM 4420 O O . ALA B 1 196 ? -19.219 12.758 3.639 1 94.38 196 ALA B O 1
ATOM 4421 N N . SER B 1 197 ? -20.578 12.297 5.379 1 95.69 197 SER B N 1
ATOM 4422 C CA . SER B 1 197 ? -19.516 11.625 6.133 1 95.69 197 SER B CA 1
ATOM 4423 C C . SER B 1 197 ? -19.031 10.383 5.406 1 95.69 197 SER B C 1
ATOM 4425 O O . SER B 1 197 ? -17.828 10.094 5.395 1 95.69 197 SER B O 1
ATOM 4427 N N . LEU B 1 198 ? -19.891 9.633 4.77 1 97.25 198 LEU B N 1
ATOM 4428 C CA . LEU B 1 198 ? -19.531 8.422 4.035 1 97.25 198 LEU B CA 1
ATOM 4429 C C . LEU B 1 198 ? -18.781 8.773 2.75 1 97.25 198 LEU B C 1
ATOM 4431 O O . LEU B 1 198 ? -17.906 8.031 2.314 1 97.25 198 LEU B O 1
ATOM 4435 N N . ARG B 1 199 ? -19.156 9.867 2.152 1 97.31 199 ARG B N 1
ATOM 4436 C CA . ARG B 1 199 ? -18.438 10.336 0.969 1 97.31 199 ARG B CA 1
ATOM 4437 C C . ARG B 1 199 ? -16.984 10.68 1.303 1 97.31 199 ARG B C 1
ATOM 4439 O O . ARG B 1 199 ? -16.078 10.383 0.523 1 97.31 199 ARG B O 1
ATOM 4446 N N . ALA B 1 200 ? -16.875 11.352 2.441 1 96.94 200 ALA B N 1
ATOM 4447 C CA . ALA B 1 200 ? -15.516 11.672 2.893 1 96.94 200 ALA B CA 1
ATOM 4448 C C . ALA B 1 200 ? -14.711 10.398 3.146 1 96.94 200 ALA B C 1
ATOM 4450 O O . ALA B 1 200 ? -13.539 10.32 2.775 1 96.94 200 ALA B O 1
ATOM 4451 N N . LEU B 1 201 ? -15.383 9.43 3.75 1 98.25 201 LEU B N 1
ATOM 4452 C CA . LEU B 1 201 ? -14.758 8.141 4.012 1 98.25 201 LEU B CA 1
ATOM 4453 C C . LEU B 1 201 ? -14.367 7.453 2.705 1 98.25 201 LEU B C 1
ATOM 4455 O O . LEU B 1 201 ? -13.266 6.922 2.584 1 98.25 201 LEU B O 1
ATOM 4459 N N . ASP B 1 202 ? -15.219 7.465 1.772 1 98.25 202 ASP B N 1
ATOM 4460 C CA . ASP B 1 202 ? -14.969 6.871 0.464 1 98.25 202 ASP B CA 1
ATOM 4461 C C . ASP B 1 202 ? -13.773 7.535 -0.221 1 98.25 202 ASP B C 1
ATOM 4463 O O . ASP B 1 202 ? -12.891 6.852 -0.739 1 98.25 202 ASP B O 1
ATOM 4467 N N . SER B 1 203 ? -13.82 8.852 -0.231 1 97.62 203 SER B N 1
ATOM 4468 C CA . SER B 1 203 ? -12.766 9.609 -0.891 1 97.62 203 SER B CA 1
ATOM 4469 C C . SER B 1 203 ? -11.398 9.305 -0.284 1 97.62 203 SER B C 1
ATOM 4471 O O . SER B 1 203 ? -10.406 9.164 -1.006 1 97.62 203 SER B O 1
ATOM 4473 N N . TYR B 1 204 ? -11.422 9.234 1.026 1 98 204 TYR B N 1
ATOM 4474 C CA . TYR B 1 204 ? -10.164 8.969 1.713 1 98 204 TYR B CA 1
ATOM 4475 C C . TYR B 1 204 ? -9.672 7.555 1.42 1 98 204 TYR B C 1
ATOM 4477 O O . TYR B 1 204 ? -8.484 7.348 1.147 1 98 204 TYR B O 1
ATOM 4485 N N . LEU B 1 205 ? -10.523 6.594 1.487 1 98.5 205 LEU B N 1
ATOM 4486 C CA . LEU B 1 205 ? -10.148 5.211 1.204 1 98.5 205 LEU B CA 1
ATOM 4487 C C . LEU B 1 205 ? -9.703 5.051 -0.245 1 98.5 205 LEU B C 1
ATOM 4489 O O . LEU B 1 205 ? -8.766 4.305 -0.533 1 98.5 205 LEU B O 1
ATOM 4493 N N . LYS B 1 206 ? -10.398 5.75 -1.129 1 98.06 206 LYS B N 1
ATOM 4494 C CA . LYS B 1 206 ? -10 5.734 -2.535 1 98.06 206 LYS B CA 1
ATOM 4495 C C . LYS B 1 206 ? -8.562 6.219 -2.709 1 98.06 206 LYS B C 1
ATOM 4497 O O . LYS B 1 206 ? -7.789 5.625 -3.461 1 98.06 206 LYS B O 1
ATOM 4502 N N . GLU B 1 207 ? -8.203 7.246 -2.012 1 96.88 207 GLU B N 1
ATOM 4503 C CA . GLU B 1 207 ? -6.852 7.793 -2.086 1 96.88 207 GLU B CA 1
ATOM 4504 C C . GLU B 1 207 ? -5.824 6.793 -1.562 1 96.88 207 GLU B C 1
ATOM 4506 O O . GLU B 1 207 ? -4.758 6.621 -2.158 1 96.88 207 GLU B O 1
ATOM 4511 N N . LYS B 1 208 ? -6.152 6.188 -0.484 1 97.5 208 LYS B N 1
ATOM 4512 C CA . LYS B 1 208 ? -5.254 5.188 0.086 1 97.5 208 LYS B CA 1
ATOM 4513 C C . LYS B 1 208 ? -5.066 4.012 -0.868 1 97.5 208 LYS B C 1
ATOM 4515 O O . LYS B 1 208 ? -3.938 3.58 -1.116 1 97.5 208 LYS B O 1
ATOM 4520 N N . LEU B 1 209 ? -6.148 3.529 -1.409 1 97.44 209 LEU B N 1
ATOM 4521 C CA . LEU B 1 209 ? -6.086 2.408 -2.34 1 97.44 209 LEU B CA 1
ATOM 4522 C C . LEU B 1 209 ? -5.301 2.783 -3.592 1 97.44 209 LEU B C 1
ATOM 4524 O O . LEU B 1 209 ? -4.543 1.967 -4.121 1 97.44 209 LEU B O 1
ATOM 4528 N N . SER B 1 210 ? -5.473 4.012 -4.051 1 96 210 SER B N 1
ATOM 4529 C CA . SER B 1 210 ? -4.734 4.484 -5.215 1 96 210 SER B CA 1
ATOM 4530 C C . SER B 1 210 ? -3.229 4.453 -4.965 1 96 210 SER B C 1
ATOM 4532 O O . SER B 1 210 ? -2.447 4.176 -5.875 1 96 210 SER B O 1
ATOM 4534 N N . THR B 1 211 ? -2.902 4.723 -3.76 1 94.75 211 THR B N 1
ATOM 4535 C CA . THR B 1 211 ? -1.492 4.707 -3.389 1 94.75 211 THR B CA 1
ATOM 4536 C C . THR B 1 211 ? -0.981 3.273 -3.27 1 94.75 211 THR B C 1
ATOM 4538 O O . THR B 1 211 ? 0.092 2.947 -3.781 1 94.75 211 THR B O 1
ATOM 4541 N N . TRP B 1 212 ? -1.706 2.441 -2.623 1 95.81 212 TRP B N 1
ATOM 4542 C CA . TRP B 1 212 ? -1.294 1.065 -2.365 1 95.81 212 TRP B CA 1
ATOM 4543 C C . TRP B 1 212 ? -1.289 0.248 -3.652 1 95.81 212 TRP B C 1
ATOM 4545 O O . TRP B 1 212 ? -0.538 -0.723 -3.775 1 95.81 212 TRP B O 1
ATOM 4555 N N . LEU B 1 213 ? -2.141 0.669 -4.578 1 95.31 213 LEU B N 1
ATOM 4556 C CA . LEU B 1 213 ? -2.264 -0.058 -5.836 1 95.31 213 LEU B CA 1
ATOM 4557 C C . LEU B 1 213 ? -1.646 0.732 -6.984 1 95.31 213 LEU B C 1
ATOM 4559 O O . LEU B 1 213 ? -2.154 0.705 -8.109 1 95.31 213 LEU B O 1
ATOM 4563 N N . SER B 1 214 ? -0.636 1.47 -6.633 1 92.56 214 SER B N 1
ATOM 4564 C CA . SER B 1 214 ? 0.103 2.172 -7.676 1 92.56 214 SER B CA 1
ATOM 4565 C C . SER B 1 214 ? 0.788 1.193 -8.625 1 92.56 214 SER B C 1
ATOM 4567 O O . SER B 1 214 ? 1.074 0.055 -8.25 1 92.56 214 SER B O 1
ATOM 4569 N N . PRO B 1 215 ? 1.091 1.597 -9.836 1 89.81 215 PRO B N 1
ATOM 4570 C CA . PRO B 1 215 ? 1.665 0.698 -10.836 1 89.81 215 PRO B CA 1
ATOM 4571 C C . PRO B 1 215 ? 2.961 0.04 -10.367 1 89.81 215 PRO B C 1
ATOM 4573 O O . PRO B 1 215 ? 3.254 -1.096 -10.75 1 89.81 215 PRO B O 1
ATOM 4576 N N . ALA B 1 216 ? 3.652 0.742 -9.531 1 91.38 216 ALA B N 1
ATOM 4577 C CA . ALA B 1 216 ? 4.918 0.205 -9.039 1 91.38 216 ALA B CA 1
ATOM 4578 C C . ALA B 1 216 ? 4.695 -1.071 -8.234 1 91.38 216 ALA B C 1
ATOM 4580 O O . ALA B 1 216 ? 5.562 -1.948 -8.195 1 91.38 216 ALA B O 1
ATOM 4581 N N . ALA B 1 217 ? 3.545 -1.173 -7.656 1 93.62 217 ALA B N 1
ATOM 4582 C CA . ALA B 1 217 ? 3.271 -2.291 -6.758 1 93.62 217 ALA B CA 1
ATOM 4583 C C . ALA B 1 217 ? 2.596 -3.439 -7.5 1 93.62 217 ALA B C 1
ATOM 4585 O O . ALA B 1 217 ? 2.367 -4.508 -6.93 1 93.62 217 ALA B O 1
ATOM 4586 N N . LEU B 1 218 ? 2.293 -3.201 -8.719 1 94.5 218 LEU B N 1
ATOM 4587 C CA . LEU B 1 218 ? 1.515 -4.172 -9.477 1 94.5 218 LEU B CA 1
ATOM 4588 C C . LEU B 1 218 ? 2.418 -5.004 -10.383 1 94.5 218 LEU B C 1
ATOM 4590 O O . LEU B 1 218 ? 3.432 -4.508 -10.883 1 94.5 218 LEU B O 1
ATOM 4594 N N . GLU B 1 219 ? 2.037 -6.211 -10.555 1 93.38 219 GLU B N 1
ATOM 4595 C CA . GLU B 1 219 ? 2.734 -7.117 -11.461 1 93.38 219 GLU B CA 1
ATOM 4596 C C . GLU B 1 219 ? 1.931 -7.352 -12.734 1 93.38 219 GLU B C 1
ATOM 4598 O O . GLU B 1 219 ? 0.772 -7.766 -12.68 1 93.38 219 GLU B O 1
ATOM 4603 N N . LEU B 1 220 ? 2.559 -7.008 -13.867 1 95 220 LEU B N 1
ATOM 4604 C CA . LEU B 1 220 ? 1.936 -7.312 -15.148 1 95 220 LEU B CA 1
ATOM 4605 C C . LEU B 1 220 ? 2.105 -8.789 -15.5 1 95 220 LEU B C 1
ATOM 4607 O O . LEU B 1 220 ? 3.23 -9.289 -15.57 1 95 220 LEU B O 1
ATOM 4611 N N . HIS B 1 221 ? 1.004 -9.453 -15.664 1 96.19 221 HIS B N 1
ATOM 4612 C CA . HIS B 1 221 ? 1.016 -10.883 -15.953 1 96.19 221 HIS B CA 1
ATOM 4613 C C . HIS B 1 221 ? 0.285 -11.188 -17.266 1 96.19 221 HIS B C 1
ATOM 4615 O O . HIS B 1 221 ? -0.872 -10.797 -17.438 1 96.19 221 HIS B O 1
ATOM 4621 N N . GLN B 1 222 ? 1.052 -11.789 -18.203 1 97.25 222 GLN B N 1
ATOM 4622 C CA . GLN B 1 222 ? 0.361 -12.297 -19.391 1 97.25 222 GLN B CA 1
ATOM 4623 C C . GLN B 1 222 ? -0.389 -13.594 -19.062 1 97.25 222 GLN B C 1
ATOM 4625 O O . GLN B 1 222 ? 0.228 -14.617 -18.781 1 97.25 222 GLN B O 1
ATOM 4630 N N . ILE B 1 223 ? -1.651 -13.516 -19.156 1 97.38 223 ILE B N 1
ATOM 4631 C CA . ILE B 1 223 ? -2.508 -14.656 -18.828 1 97.38 223 ILE B CA 1
ATOM 4632 C C . ILE B 1 223 ? -2.613 -15.586 -20.031 1 97.38 223 ILE B C 1
ATOM 4634 O O . ILE B 1 223 ? -2.955 -15.148 -21.141 1 97.38 223 ILE B O 1
ATOM 4638 N N . THR B 1 224 ? -2.258 -16.828 -19.812 1 96.5 224 THR B N 1
ATOM 4639 C CA . THR B 1 224 ? -2.293 -17.812 -20.875 1 96.5 224 THR B CA 1
ATOM 4640 C C . THR B 1 224 ? -3.115 -19.031 -20.453 1 96.5 224 THR B C 1
ATOM 4642 O O . THR B 1 224 ? -3.57 -19.109 -19.312 1 96.5 224 THR B O 1
ATOM 4645 N N . TRP B 1 225 ? -3.281 -19.938 -21.453 1 93.69 225 TRP B N 1
ATOM 4646 C CA . TRP B 1 225 ? -4.035 -21.172 -21.203 1 93.69 225 TRP B CA 1
ATOM 4647 C C . TRP B 1 225 ? -3.336 -22.047 -20.172 1 93.69 225 TRP B C 1
ATOM 4649 O O . TRP B 1 225 ? -3.959 -22.922 -19.578 1 93.69 225 TRP B O 1
ATOM 4659 N N . ASP B 1 226 ? -2.111 -21.828 -19.859 1 94.38 226 ASP B N 1
ATOM 4660 C CA . ASP B 1 226 ? -1.322 -22.656 -18.953 1 94.38 226 ASP B CA 1
ATOM 4661 C C . ASP B 1 226 ? -1.427 -22.125 -17.516 1 94.38 226 ASP B C 1
ATOM 4663 O O . ASP B 1 226 ? -0.908 -22.734 -16.578 1 94.38 226 ASP B O 1
ATOM 4667 N N . ASP B 1 227 ? -2.055 -21 -17.328 1 95.12 227 ASP B N 1
ATOM 4668 C CA . ASP B 1 227 ? -2.252 -20.469 -15.977 1 95.12 227 ASP B CA 1
ATOM 4669 C C . ASP B 1 227 ? -3.197 -21.375 -15.172 1 95.12 227 ASP B C 1
ATOM 4671 O O . ASP B 1 227 ? -3.967 -22.141 -15.75 1 95.12 227 ASP B O 1
ATOM 4675 N N . PRO B 1 228 ? -3.109 -21.312 -13.852 1 93.44 228 PRO B N 1
ATOM 4676 C CA . PRO B 1 228 ? -3.979 -22.141 -13.008 1 93.44 228 PRO B CA 1
ATOM 4677 C C . PRO B 1 228 ? -5.461 -21.938 -13.312 1 93.44 228 PRO B C 1
ATOM 4679 O O . PRO B 1 228 ? -5.891 -20.828 -13.594 1 93.44 228 PRO B O 1
ATOM 4682 N N . ALA B 1 229 ? -6.246 -22.984 -13.172 1 92.94 229 ALA B N 1
ATOM 4683 C CA . ALA B 1 229 ? -7.68 -22.953 -13.438 1 92.94 229 ALA B CA 1
ATOM 4684 C C . ALA B 1 229 ? -8.383 -21.906 -12.586 1 92.94 229 ALA B C 1
ATOM 4686 O O . ALA B 1 229 ? -9.359 -21.297 -13.023 1 92.94 229 ALA B O 1
ATOM 4687 N N . SER B 1 230 ? -7.832 -21.766 -11.438 1 93.56 230 SER B N 1
ATOM 4688 C CA . SER B 1 230 ? -8.43 -20.781 -10.531 1 93.56 230 SER B CA 1
ATOM 4689 C C . SER B 1 230 ? -8.375 -19.375 -11.117 1 93.56 230 SER B C 1
ATOM 4691 O O . SER B 1 230 ? -9.312 -18.594 -10.953 1 93.56 230 SER B O 1
ATOM 4693 N N . LEU B 1 231 ? -7.312 -19.047 -11.758 1 94.56 231 LEU B N 1
ATOM 4694 C CA . LEU B 1 231 ? -7.176 -17.75 -12.414 1 94.56 231 LEU B CA 1
ATOM 4695 C C . LEU B 1 231 ? -8.062 -17.672 -13.648 1 94.56 231 LEU B C 1
ATOM 4697 O O . LEU B 1 231 ? -8.734 -16.656 -13.875 1 94.56 231 LEU B O 1
ATOM 4701 N N . LEU B 1 232 ? -8.102 -18.703 -14.445 1 94.12 232 LEU B N 1
ATOM 4702 C CA . LEU B 1 232 ? -8.891 -18.734 -15.672 1 94.12 232 LEU B CA 1
ATOM 4703 C C . LEU B 1 232 ? -10.383 -18.609 -15.359 1 94.12 232 LEU B C 1
ATOM 4705 O O . LEU B 1 232 ? -11.125 -17.969 -16.109 1 94.12 232 LEU B O 1
ATOM 4709 N N . GLU B 1 233 ? -10.766 -19.219 -14.297 1 92.88 233 GLU B N 1
ATOM 4710 C CA . GLU B 1 233 ? -12.148 -19.094 -13.844 1 92.88 233 GLU B CA 1
ATOM 4711 C C . GLU B 1 233 ? -12.516 -17.641 -13.57 1 92.88 233 GLU B C 1
ATOM 4713 O O . GLU B 1 233 ? -13.625 -17.203 -13.867 1 92.88 233 GLU B O 1
ATOM 4718 N N . LYS B 1 234 ? -11.648 -16.953 -13.016 1 92.69 234 LYS B N 1
ATOM 4719 C CA . LYS B 1 234 ? -11.883 -15.547 -12.719 1 92.69 234 LYS B CA 1
ATOM 4720 C C . LYS B 1 234 ? -12 -14.719 -13.992 1 92.69 234 LYS B C 1
ATOM 4722 O O . LYS B 1 234 ? -12.805 -13.797 -14.07 1 92.69 234 LYS B O 1
ATOM 4727 N N . ILE B 1 235 ? -11.203 -14.992 -14.969 1 93.81 235 ILE B N 1
ATOM 4728 C CA . ILE B 1 235 ? -11.281 -14.305 -16.25 1 93.81 235 ILE B CA 1
ATOM 4729 C C . ILE B 1 235 ? -12.672 -14.5 -16.859 1 93.81 235 ILE B C 1
ATOM 4731 O O . ILE B 1 235 ? -13.273 -13.547 -17.359 1 93.81 235 ILE B O 1
ATOM 4735 N N . VAL B 1 236 ? -13.133 -15.719 -16.766 1 92.5 236 VAL B N 1
ATOM 4736 C CA . VAL B 1 236 ? -14.461 -16.031 -17.297 1 92.5 236 VAL B CA 1
ATOM 4737 C C . VAL B 1 236 ? -15.523 -15.273 -16.516 1 92.5 236 VAL B C 1
ATOM 4739 O O . VAL B 1 236 ? -16.422 -14.672 -17.094 1 92.5 236 VAL B O 1
ATOM 4742 N N . ALA B 1 237 ? -15.383 -15.266 -15.258 1 90.75 237 ALA B N 1
ATOM 4743 C CA . ALA B 1 237 ? -16.391 -14.688 -14.375 1 90.75 237 ALA B CA 1
ATOM 4744 C C . ALA B 1 237 ? -16.438 -13.172 -14.516 1 90.75 237 ALA B C 1
ATOM 4746 O O . ALA B 1 237 ? -17.516 -12.57 -14.453 1 90.75 237 ALA B O 1
ATOM 4747 N N . TYR B 1 238 ? -15.281 -12.555 -14.695 1 90.38 238 TYR B N 1
ATOM 4748 C CA . TYR B 1 238 ? -15.219 -11.102 -14.57 1 90.38 238 TYR B CA 1
ATOM 4749 C C . TYR B 1 238 ? -15.273 -10.438 -15.945 1 90.38 238 TYR B C 1
ATOM 4751 O O . TYR B 1 238 ? -15.445 -9.219 -16.047 1 90.38 238 TYR B O 1
ATOM 4759 N N . GLU B 1 239 ? -15.156 -11.211 -16.969 1 90.19 239 GLU B N 1
ATOM 4760 C CA . GLU B 1 239 ? -15.258 -10.586 -18.297 1 90.19 239 GLU B CA 1
ATOM 4761 C C . GLU B 1 239 ? -16.641 -9.977 -18.516 1 90.19 239 GLU B C 1
ATOM 4763 O O . GLU B 1 239 ? -17.609 -10.703 -18.766 1 90.19 239 GLU B O 1
ATOM 4768 N N . ALA B 1 240 ? -16.688 -8.664 -18.484 1 80.88 240 ALA B N 1
ATOM 4769 C CA . ALA B 1 240 ? -17.969 -7.961 -18.469 1 80.88 240 ALA B CA 1
ATOM 4770 C C . ALA B 1 240 ? -18.297 -7.391 -19.844 1 80.88 240 ALA B C 1
ATOM 4772 O O . ALA B 1 240 ? -19.469 -7.184 -20.172 1 80.88 240 ALA B O 1
ATOM 4773 N N . VAL B 1 241 ? -17.328 -7.148 -20.594 1 81.75 241 VAL B N 1
ATOM 4774 C CA . VAL B 1 241 ? -17.562 -6.465 -21.859 1 81.75 241 VAL B CA 1
ATOM 4775 C C . VAL B 1 241 ? -18.078 -7.457 -22.906 1 81.75 241 VAL B C 1
ATOM 4777 O O . VAL B 1 241 ? -19.109 -7.227 -23.531 1 81.75 241 VAL B O 1
ATOM 4780 N N . HIS B 1 242 ? -17.297 -8.531 -23.047 1 83.06 242 HIS B N 1
ATOM 4781 C CA . HIS B 1 242 ? -17.656 -9.633 -23.938 1 83.06 242 HIS B CA 1
ATOM 4782 C C . HIS B 1 242 ? -17.656 -10.961 -23.188 1 83.06 242 HIS B C 1
ATOM 4784 O O . HIS B 1 242 ? -16.656 -11.688 -23.203 1 83.06 242 HIS B O 1
ATOM 4790 N N . PRO B 1 243 ? -18.781 -11.312 -22.656 1 86.44 243 PRO B N 1
ATOM 4791 C CA . PRO B 1 243 ? -18.828 -12.508 -21.812 1 86.44 243 PRO B CA 1
ATOM 4792 C C . PRO B 1 243 ? -18.344 -13.758 -22.547 1 86.44 243 PRO B C 1
ATOM 4794 O O . PRO B 1 243 ? -18.609 -13.922 -23.734 1 86.44 243 PRO B O 1
ATOM 4797 N N . ILE B 1 244 ? -17.609 -14.523 -21.812 1 87.12 244 ILE B N 1
ATOM 4798 C CA . ILE B 1 244 ? -17.062 -15.766 -22.359 1 87.12 244 ILE B CA 1
ATOM 4799 C C . ILE B 1 244 ? -18.109 -16.875 -22.266 1 87.12 244 ILE B C 1
ATOM 4801 O O . ILE B 1 244 ? -18.656 -17.141 -21.188 1 87.12 244 ILE B O 1
ATOM 4805 N N . SER B 1 245 ? -18.344 -17.562 -23.359 1 82.25 245 SER B N 1
ATOM 4806 C CA . SER B 1 245 ? -19.484 -18.469 -23.469 1 82.25 245 SER B CA 1
ATOM 4807 C C . SER B 1 245 ? -19.125 -19.875 -22.969 1 82.25 245 SER B C 1
ATOM 4809 O O . SER B 1 245 ? -19.969 -20.547 -22.359 1 82.25 245 SER B O 1
ATOM 4811 N N . ASN B 1 246 ? -18.016 -20.297 -23.281 1 83.25 246 ASN B N 1
ATOM 4812 C CA . ASN B 1 246 ? -17.562 -21.641 -22.906 1 83.25 246 ASN B CA 1
ATOM 4813 C C . ASN B 1 246 ? -16.047 -21.734 -22.906 1 83.25 246 ASN B C 1
ATOM 4815 O O . ASN B 1 246 ? -15.352 -20.75 -23.141 1 83.25 246 ASN B O 1
ATOM 4819 N N . LEU B 1 247 ? -15.562 -22.875 -22.547 1 85 247 LEU B N 1
ATOM 4820 C CA . LEU B 1 247 ? -14.133 -23.094 -22.359 1 85 247 LEU B CA 1
ATOM 4821 C C . LEU B 1 247 ? -13.383 -22.922 -23.688 1 85 247 LEU B C 1
ATOM 4823 O O . LEU B 1 247 ? -12.242 -22.469 -23.703 1 85 247 LEU B O 1
ATOM 4827 N N . LEU B 1 248 ? -14.047 -23.359 -24.781 1 84 248 LEU B N 1
ATOM 4828 C CA . LEU B 1 248 ? -13.43 -23.203 -26.094 1 84 248 LEU B CA 1
ATOM 4829 C C . LEU B 1 248 ? -13.242 -21.719 -26.422 1 84 248 LEU B C 1
ATOM 4831 O O . LEU B 1 248 ? -12.234 -21.344 -27.016 1 84 248 LEU B O 1
ATOM 4835 N N . ASP B 1 249 ? -14.234 -21 -26.047 1 88.19 249 ASP B N 1
ATOM 4836 C CA . ASP B 1 249 ? -14.164 -19.562 -26.234 1 88.19 249 ASP B CA 1
ATOM 4837 C C . ASP B 1 249 ? -13 -18.953 -25.438 1 88.19 249 ASP B C 1
ATOM 4839 O O . ASP B 1 249 ? -12.242 -18.141 -25.969 1 88.19 249 ASP B O 1
ATOM 4843 N N . LEU B 1 250 ? -12.898 -19.375 -24.219 1 91.38 250 LEU B N 1
ATOM 4844 C CA . LEU B 1 250 ? -11.797 -18.922 -23.391 1 91.38 250 LEU B CA 1
ATOM 4845 C C . LEU B 1 250 ? -10.453 -19.29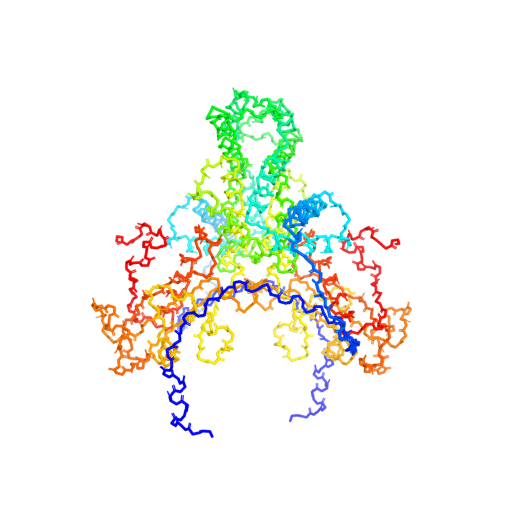7 -24 1 91.38 250 LEU B C 1
ATOM 4847 O O . LEU B 1 250 ? -9.539 -18.484 -24.047 1 91.38 250 LEU B O 1
ATOM 4851 N N . LYS B 1 251 ? -10.336 -20.531 -24.406 1 89.5 251 LYS B N 1
ATOM 4852 C CA . LYS B 1 251 ? -9.086 -21.031 -25 1 89.5 251 LYS B CA 1
ATOM 4853 C C . LYS B 1 251 ? -8.711 -20.219 -26.234 1 89.5 251 LYS B C 1
ATOM 4855 O O . LYS B 1 251 ? -7.535 -19.922 -26.453 1 89.5 251 LYS B O 1
ATOM 4860 N N . ARG B 1 252 ? -9.641 -19.891 -27.047 1 88.75 252 ARG B N 1
ATOM 4861 C CA . ARG B 1 252 ? -9.398 -19.078 -28.234 1 88.75 252 ARG B CA 1
ATOM 4862 C C . ARG B 1 252 ? -8.883 -17.703 -27.859 1 88.75 252 ARG B C 1
ATOM 4864 O O . ARG B 1 252 ? -7.973 -17.172 -28.5 1 88.75 252 ARG B O 1
ATOM 4871 N N . ARG B 1 253 ? -9.453 -17.109 -26.828 1 91 253 ARG B N 1
ATOM 4872 C CA . ARG B 1 253 ? -9.117 -15.75 -26.406 1 91 253 ARG B CA 1
ATOM 4873 C C . ARG B 1 253 ? -7.738 -15.703 -25.766 1 91 253 ARG B C 1
ATOM 4875 O O . ARG B 1 253 ? -7.152 -14.633 -25.609 1 91 253 ARG B O 1
ATOM 4882 N N . LEU B 1 254 ? -7.273 -16.875 -25.328 1 93.5 254 LEU B N 1
ATOM 4883 C CA . LEU B 1 254 ? -5.953 -16.953 -24.719 1 93.5 254 LEU B CA 1
ATOM 4884 C C . LEU B 1 254 ? -4.957 -17.641 -25.641 1 93.5 254 LEU B C 1
ATOM 4886 O O . LEU B 1 254 ? -3.826 -17.922 -25.234 1 93.5 254 LEU B O 1
ATOM 4890 N N . GLY B 1 255 ? -5.367 -17.938 -26.875 1 89.44 255 GLY B N 1
ATOM 4891 C CA . GLY B 1 255 ? -4.578 -18.75 -27.797 1 89.44 255 GLY B CA 1
ATOM 4892 C C . GLY B 1 255 ? -3.879 -17.922 -28.859 1 89.44 255 GLY B C 1
ATOM 4893 O O . GLY B 1 255 ? -3.441 -16.797 -28.594 1 89.44 255 GLY B O 1
ATOM 4894 N N . ILE B 1 256 ? -3.754 -18.5 -30 1 89.44 256 ILE B N 1
ATOM 4895 C CA . ILE B 1 256 ? -2.996 -17.906 -31.094 1 89.44 256 ILE B CA 1
ATOM 4896 C C . ILE B 1 256 ? -3.646 -16.609 -31.531 1 89.44 256 ILE B C 1
ATOM 4898 O O . ILE B 1 256 ? -4.863 -16.531 -31.719 1 89.44 256 ILE B O 1
ATOM 4902 N N . GLY B 1 257 ? -2.848 -15.578 -31.734 1 90.5 257 GLY B N 1
ATOM 4903 C CA . GLY B 1 257 ? -3.314 -14.289 -32.219 1 90.5 257 GLY B CA 1
ATOM 4904 C C . GLY B 1 257 ? -4.016 -13.469 -31.141 1 90.5 257 GLY B C 1
ATOM 4905 O O . GLY B 1 257 ? -4.633 -12.445 -31.438 1 90.5 257 GLY B O 1
ATOM 4906 N N . ARG B 1 258 ? -3.988 -14.016 -29.906 1 93.56 258 ARG B N 1
ATOM 4907 C CA . ARG B 1 258 ? -4.621 -13.32 -28.797 1 93.56 258 ARG B CA 1
ATOM 4908 C C . ARG B 1 258 ? -3.666 -13.195 -27.609 1 93.56 258 ARG B C 1
ATOM 4910 O O . ARG B 1 258 ? -2.789 -14.039 -27.422 1 93.56 258 ARG B O 1
ATOM 4917 N N . ARG B 1 259 ? -3.836 -12.094 -26.938 1 95.38 259 ARG B N 1
ATOM 4918 C CA . ARG B 1 259 ? -3.102 -11.898 -25.688 1 95.38 259 ARG B CA 1
ATOM 4919 C C . ARG B 1 259 ? -4.004 -11.305 -24.609 1 95.38 259 ARG B C 1
ATOM 4921 O O . ARG B 1 259 ? -4.918 -10.539 -24.906 1 95.38 259 ARG B O 1
ATOM 4928 N N . CYS B 1 260 ? -3.818 -11.781 -23.5 1 97 260 CYS B N 1
ATOM 4929 C CA . CYS B 1 260 ? -4.523 -11.266 -22.328 1 97 260 CYS B CA 1
ATOM 4930 C C . CYS B 1 260 ? -3.541 -10.898 -21.219 1 97 260 CYS B C 1
ATOM 4932 O O . CYS B 1 260 ? -2.664 -11.688 -20.859 1 97 260 CYS B O 1
ATOM 4934 N N . PHE B 1 261 ? -3.645 -9.648 -20.766 1 97.62 261 PHE B N 1
ATOM 4935 C CA . PHE B 1 261 ? -2.76 -9.18 -19.703 1 97.62 261 PHE B CA 1
ATOM 4936 C C . PHE B 1 261 ? -3.562 -8.727 -18.5 1 97.62 261 PHE B C 1
ATOM 4938 O O . PHE B 1 261 ? -4.652 -8.172 -18.641 1 97.62 261 PHE B O 1
ATOM 4945 N N . GLY B 1 262 ? -3.045 -8.984 -17.312 1 96.94 262 GLY B N 1
ATOM 4946 C CA . GLY B 1 262 ? -3.676 -8.539 -16.078 1 96.94 262 GLY B CA 1
ATOM 4947 C C . GLY B 1 262 ? -2.688 -7.996 -15.062 1 96.94 262 GLY B C 1
ATOM 4948 O O . GLY B 1 262 ? -1.506 -8.344 -15.094 1 96.94 262 GLY B O 1
ATOM 4949 N N . TYR B 1 263 ? -3.188 -7.086 -14.242 1 96.62 263 TYR B N 1
ATOM 4950 C CA . TYR B 1 263 ? -2.428 -6.629 -13.086 1 96.62 263 TYR B CA 1
ATOM 4951 C C . TYR B 1 263 ? -2.766 -7.453 -11.844 1 96.62 263 TYR B C 1
ATOM 4953 O O . TYR B 1 263 ? -3.939 -7.617 -11.5 1 96.62 263 TYR B O 1
ATOM 496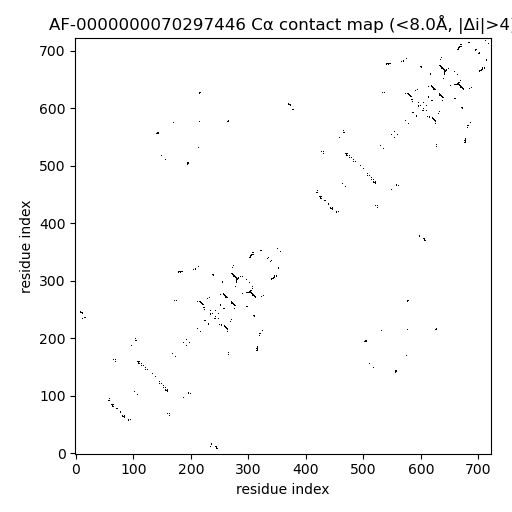1 N N . LEU B 1 264 ? -1.749 -7.965 -11.273 1 95.69 264 LEU B N 1
ATOM 4962 C CA . LEU B 1 264 ? -1.881 -8.664 -10 1 95.69 264 LEU B CA 1
ATOM 4963 C C . LEU B 1 264 ? -1.122 -7.934 -8.891 1 95.69 264 LEU B C 1
ATOM 4965 O O . LEU B 1 264 ? -0.2 -7.164 -9.172 1 95.69 264 LEU B O 1
ATOM 4969 N N . HIS B 1 265 ? -1.556 -8.039 -7.688 1 95.56 265 HIS B N 1
ATOM 4970 C CA . HIS B 1 265 ? -0.893 -7.48 -6.512 1 95.56 265 HIS B CA 1
ATOM 4971 C C . HIS B 1 265 ? -0.447 -8.578 -5.555 1 95.56 265 HIS B C 1
ATOM 4973 O O . HIS B 1 265 ? -1.18 -9.547 -5.328 1 95.56 265 HIS B O 1
ATOM 4979 N N . PRO B 1 266 ? 0.746 -8.492 -4.945 1 92.56 266 PRO B N 1
ATOM 4980 C CA . PRO B 1 266 ? 1.264 -9.555 -4.078 1 92.56 266 PRO B CA 1
ATOM 4981 C C . PRO B 1 266 ? 0.354 -9.836 -2.883 1 92.56 266 PRO B C 1
ATOM 4983 O O . PRO B 1 266 ? 0.281 -10.977 -2.414 1 92.56 266 PRO B O 1
ATOM 4986 N N . ALA B 1 267 ? -0.344 -8.859 -2.43 1 94.31 267 ALA B N 1
ATOM 4987 C CA . ALA B 1 267 ? -1.187 -9.023 -1.249 1 94.31 267 ALA B CA 1
ATOM 4988 C C . ALA B 1 267 ? -2.529 -9.648 -1.616 1 94.31 267 ALA B C 1
ATOM 4990 O O . ALA B 1 267 ? -3.316 -10.008 -0.737 1 94.31 267 ALA B O 1
ATOM 4991 N N . ILE B 1 268 ? -2.799 -9.742 -2.855 1 94.38 268 ILE B N 1
ATOM 4992 C CA . ILE B 1 268 ? -4.012 -10.375 -3.361 1 94.38 268 ILE B CA 1
ATOM 4993 C C . ILE B 1 268 ? -3.646 -11.43 -4.402 1 94.38 268 ILE B C 1
ATOM 4995 O O . ILE B 1 268 ? -3.979 -11.289 -5.582 1 94.38 268 ILE B O 1
ATOM 4999 N N . PRO B 1 269 ? -3.025 -12.453 -3.98 1 90.5 269 PRO B N 1
ATOM 5000 C CA . PRO B 1 269 ? -2.469 -13.43 -4.918 1 90.5 269 PRO B CA 1
ATOM 5001 C C . PRO B 1 269 ? -3.547 -14.172 -5.703 1 90.5 269 PRO B C 1
ATOM 5003 O O . PRO B 1 269 ? -4.605 -14.492 -5.16 1 90.5 269 PRO B O 1
ATOM 5006 N N . GLY B 1 270 ? -3.289 -14.414 -6.922 1 90.88 270 GLY B N 1
ATOM 5007 C CA . GLY B 1 270 ? -4.145 -15.234 -7.762 1 90.88 270 GLY B CA 1
ATOM 5008 C C . GLY B 1 270 ? -5.371 -14.492 -8.266 1 90.88 270 GLY B C 1
ATOM 5009 O O . GLY B 1 270 ? -6.227 -15.086 -8.93 1 90.88 270 GLY B O 1
ATOM 5010 N N . GLU B 1 271 ? -5.473 -13.227 -7.922 1 93.5 271 GLU B N 1
ATOM 5011 C CA . GLU B 1 271 ? -6.621 -12.422 -8.32 1 93.5 271 GLU B CA 1
ATOM 5012 C C . GLU B 1 271 ? -6.203 -11.266 -9.219 1 93.5 271 GLU B C 1
ATOM 5014 O O . GLU B 1 271 ? -5.543 -10.328 -8.773 1 93.5 271 GLU B O 1
ATOM 5019 N N . PRO B 1 272 ? -6.559 -11.414 -10.523 1 96 272 PRO B N 1
ATOM 5020 C CA . PRO B 1 272 ? -6.305 -10.219 -11.336 1 96 272 PRO B CA 1
ATOM 5021 C C . PRO B 1 272 ? -7.188 -9.039 -10.953 1 96 272 PRO B C 1
ATOM 5023 O O . PRO B 1 272 ? -8.406 -9.188 -10.844 1 96 272 PRO B O 1
ATOM 5026 N N . LEU B 1 273 ? -6.633 -7.898 -10.688 1 96.81 273 LEU B N 1
ATOM 5027 C CA . LEU B 1 273 ? -7.395 -6.711 -10.312 1 96.81 273 LEU B CA 1
ATOM 5028 C C . LEU B 1 273 ? -8.086 -6.098 -11.523 1 96.81 273 LEU B C 1
ATOM 5030 O O . LEU B 1 273 ? -9.141 -5.469 -11.398 1 96.81 273 LEU B O 1
ATOM 5034 N N . ILE B 1 274 ? -7.492 -6.184 -12.625 1 94.81 274 ILE B N 1
ATOM 5035 C CA . ILE B 1 274 ? -7.953 -5.719 -13.93 1 94.81 274 ILE B CA 1
ATOM 5036 C C . ILE B 1 274 ? -7.25 -6.504 -15.031 1 94.81 274 ILE B C 1
ATOM 5038 O O . ILE B 1 274 ? -6.129 -6.98 -14.852 1 94.81 274 ILE B O 1
ATOM 5042 N N . PHE B 1 275 ? -7.914 -6.75 -16.156 1 95.62 275 PHE B N 1
ATOM 5043 C CA . PHE B 1 275 ? -7.242 -7.406 -17.266 1 95.62 275 PHE B CA 1
ATOM 5044 C C . PHE B 1 275 ? -7.758 -6.879 -18.594 1 95.62 275 PHE B C 1
ATOM 5046 O O . PHE B 1 275 ? -8.844 -6.301 -18.656 1 95.62 275 PHE B O 1
ATOM 5053 N N . ILE B 1 276 ? -6.969 -6.977 -19.578 1 95.19 276 ILE B N 1
ATOM 5054 C CA . ILE B 1 276 ? -7.242 -6.441 -20.906 1 95.19 276 ILE B CA 1
ATOM 5055 C C . ILE B 1 276 ? -6.992 -7.516 -21.953 1 95.19 276 ILE B C 1
ATOM 5057 O O . ILE B 1 276 ? -6.07 -8.32 -21.828 1 95.19 276 ILE B O 1
ATOM 5061 N N . GLU B 1 277 ? -7.852 -7.613 -22.906 1 94.56 277 GLU B N 1
ATOM 5062 C CA . GLU B 1 277 ? -7.73 -8.555 -24.016 1 94.56 277 GLU B CA 1
ATOM 5063 C C . GLU B 1 277 ? -7.32 -7.836 -25.297 1 94.56 277 GLU B C 1
ATOM 5065 O O . GLU B 1 277 ? -7.875 -6.785 -25.641 1 94.56 277 GLU B O 1
ATOM 5070 N N . VAL B 1 278 ? -6.355 -8.414 -25.984 1 94 278 VAL B N 1
ATOM 5071 C CA . VAL B 1 278 ? -5.785 -7.832 -27.188 1 94 278 VAL B CA 1
ATOM 5072 C C . VAL B 1 278 ? -5.871 -8.844 -28.328 1 94 278 VAL B C 1
ATOM 5074 O O . VAL B 1 278 ? -5.484 -10 -28.172 1 94 278 VAL B O 1
ATOM 5077 N N . ALA B 1 279 ? -6.375 -8.398 -29.422 1 93.06 279 ALA B N 1
ATOM 5078 C CA . ALA B 1 279 ? -6.406 -9.211 -30.641 1 93.06 279 ALA B CA 1
ATOM 5079 C C . ALA B 1 279 ? -5.348 -8.75 -31.625 1 93.06 279 ALA B C 1
ATOM 5081 O O . ALA B 1 279 ? -5.289 -7.562 -31.984 1 93.06 279 ALA B O 1
ATOM 5082 N N . LEU B 1 280 ? -4.504 -9.625 -32 1 93.25 280 LEU B N 1
ATOM 5083 C CA . LEU B 1 280 ? -3.523 -9.367 -33.062 1 93.25 280 LEU B CA 1
ATOM 5084 C C . LEU B 1 280 ? -4.059 -9.805 -34.406 1 93.25 280 LEU B C 1
ATOM 5086 O O . LEU B 1 280 ? -4.297 -10.992 -34.656 1 93.25 280 LEU B O 1
ATOM 5090 N N . MET B 1 281 ? -4.164 -8.836 -35.281 1 90.75 281 MET B N 1
ATOM 5091 C CA . MET B 1 281 ? -4.867 -9.102 -36.531 1 90.75 281 MET B CA 1
ATOM 5092 C C . MET B 1 281 ? -4.035 -8.656 -37.719 1 90.75 281 MET B C 1
ATOM 5094 O O . MET B 1 281 ? -3.172 -7.785 -37.594 1 90.75 281 MET B O 1
ATOM 5098 N N . LYS B 1 282 ? -4.32 -9.312 -38.812 1 88.12 282 LYS B N 1
ATOM 5099 C CA . LYS B 1 282 ? -3.658 -8.93 -40.062 1 88.12 282 LYS B CA 1
ATOM 5100 C C . LYS B 1 282 ? -4.211 -7.609 -40.594 1 88.12 282 LYS B C 1
ATOM 5102 O O . LYS B 1 282 ? -3.471 -6.809 -41.188 1 88.12 282 LYS B O 1
ATOM 5107 N N . ASN B 1 283 ? -5.5 -7.445 -40.438 1 82.75 283 ASN B N 1
ATOM 5108 C CA . ASN B 1 283 ? -6.168 -6.227 -40.875 1 82.75 283 ASN B CA 1
ATOM 5109 C C . ASN B 1 283 ? -6.957 -5.578 -39.75 1 82.75 283 ASN B C 1
ATOM 5111 O O . ASN B 1 283 ? -7.289 -6.234 -38.75 1 82.75 283 ASN B O 1
ATOM 5115 N N . VAL B 1 284 ? -7.23 -4.293 -39.875 1 80.62 284 VAL B N 1
ATOM 5116 C CA . VAL B 1 284 ? -8.016 -3.574 -38.875 1 80.62 284 VAL B CA 1
ATOM 5117 C C . VAL B 1 284 ? -9.445 -4.098 -38.875 1 80.62 284 VAL B C 1
ATOM 5119 O O . VAL B 1 284 ? -10.078 -4.23 -39.938 1 80.62 284 VAL B O 1
ATOM 5122 N N . ALA B 1 285 ? -9.805 -4.484 -37.719 1 78.94 285 ALA B N 1
ATOM 5123 C CA . ALA B 1 285 ? -11.18 -4.957 -37.562 1 78.94 285 ALA B CA 1
ATOM 5124 C C . ALA B 1 285 ? -12.164 -3.787 -37.594 1 78.94 285 ALA B C 1
ATOM 5126 O O . ALA B 1 285 ? -11.875 -2.725 -37.031 1 78.94 285 ALA B O 1
ATOM 5127 N N . HIS B 1 286 ? -13.359 -4.012 -38.219 1 75.12 286 HIS B N 1
ATOM 5128 C CA . HIS B 1 286 ? -14.375 -2.969 -38.312 1 75.12 286 HIS B CA 1
ATOM 5129 C C . HIS B 1 286 ? -15.492 -3.199 -37.281 1 75.12 286 HIS B C 1
ATOM 5131 O O . HIS B 1 286 ? -16.219 -2.27 -36.938 1 75.12 286 HIS B O 1
ATOM 5137 N N . THR B 1 287 ? -15.586 -4.449 -36.906 1 77.69 287 THR B N 1
ATOM 5138 C CA . THR B 1 287 ? -16.609 -4.781 -35.938 1 77.69 287 THR B CA 1
ATOM 5139 C C . THR B 1 287 ? -16.047 -5.688 -34.844 1 77.69 287 THR B C 1
ATOM 5141 O O . THR B 1 287 ? -15.039 -6.367 -35.062 1 77.69 287 THR B O 1
ATOM 5144 N N . ILE B 1 288 ? -16.734 -5.66 -33.656 1 82.12 288 ILE B N 1
ATOM 5145 C CA . ILE B 1 288 ? -16.312 -6.504 -32.562 1 82.12 288 ILE B CA 1
ATOM 5146 C C . ILE B 1 288 ? -16.531 -7.973 -32.906 1 82.12 288 ILE B C 1
ATOM 5148 O O . ILE B 1 288 ? -15.797 -8.844 -32.438 1 82.12 288 ILE B O 1
ATOM 5152 N N . GLN B 1 289 ? -17.438 -8.297 -33.75 1 80.38 289 GLN B N 1
ATOM 5153 C CA . GLN B 1 289 ? -17.719 -9.664 -34.156 1 80.38 289 GLN B CA 1
ATOM 5154 C C . GLN B 1 289 ? -16.547 -10.258 -34.938 1 80.38 289 GLN B C 1
ATOM 5156 O O . GLN B 1 289 ? -16.25 -11.445 -34.812 1 80.38 289 GLN B O 1
ATOM 5161 N N . GLU B 1 290 ? -15.969 -9.398 -35.719 1 80.12 290 GLU B N 1
ATOM 5162 C CA . GLU B 1 290 ? -14.805 -9.844 -36.469 1 80.12 290 GLU B CA 1
ATOM 5163 C C . GLU B 1 290 ? -13.672 -10.266 -35.531 1 80.12 290 GLU B C 1
ATOM 5165 O O . GLU B 1 290 ? -12.906 -11.18 -35.844 1 80.12 290 GLU B O 1
ATOM 5170 N N . VAL B 1 291 ? -13.656 -9.609 -34.438 1 81.38 291 VAL B N 1
ATOM 5171 C CA . VAL B 1 291 ? -12.602 -9.883 -33.469 1 81.38 291 VAL B CA 1
ATOM 5172 C C . VAL B 1 291 ? -12.938 -11.156 -32.688 1 81.38 291 VAL B C 1
ATOM 5174 O O . VAL B 1 291 ? -12.086 -12.031 -32.5 1 81.38 291 VAL B O 1
ATOM 5177 N N . LEU B 1 292 ? -14.203 -11.328 -32.312 1 80.12 292 LEU B N 1
ATOM 5178 C CA . LEU B 1 292 ? -14.617 -12.43 -31.453 1 80.12 292 LEU B CA 1
ATOM 5179 C C . LEU B 1 292 ? -14.68 -13.742 -32.219 1 80.12 292 LEU B C 1
ATOM 5181 O O . LEU B 1 292 ? -14.461 -14.812 -31.656 1 80.12 292 LEU B O 1
ATOM 5185 N N . TRP B 1 293 ? -14.945 -13.562 -33.562 1 69.19 293 TRP B N 1
ATOM 5186 C CA . TRP B 1 293 ? -15.141 -14.773 -34.375 1 69.19 293 TRP B CA 1
ATOM 5187 C C . TRP B 1 293 ? -13.977 -14.984 -35.312 1 69.19 293 TRP B C 1
ATOM 5189 O O . TRP B 1 293 ? -14.102 -15.711 -36.312 1 69.19 293 TRP B O 1
ATOM 5199 N N . ASP B 1 294 ? -12.922 -14.336 -34.906 1 62.25 294 ASP B N 1
ATOM 5200 C CA . ASP B 1 294 ? -11.781 -14.453 -35.812 1 62.25 294 ASP B CA 1
ATOM 5201 C C . ASP B 1 294 ? -11.328 -15.906 -35.938 1 62.25 294 ASP B C 1
ATOM 5203 O O . ASP B 1 294 ? -10.805 -16.484 -34.969 1 62.25 294 ASP B O 1
ATOM 5207 N N . SER B 1 295 ? -11.68 -16.609 -36.906 1 65.31 295 SER B N 1
ATOM 5208 C CA . SER B 1 295 ? -11.328 -17.969 -37.281 1 65.31 295 SER B CA 1
ATOM 5209 C C . SER B 1 295 ? -10.969 -18.047 -38.781 1 65.31 295 SER B C 1
ATOM 5211 O O . SER B 1 295 ? -11.742 -17.609 -39.625 1 65.31 295 SER B O 1
ATOM 5213 N N . PRO B 1 296 ? -9.75 -18.469 -38.938 1 65.94 296 PRO B N 1
ATOM 5214 C CA . PRO B 1 296 ? -8.688 -19.016 -38.094 1 65.94 296 PRO B CA 1
ATOM 5215 C C . PRO B 1 296 ? -7.805 -17.938 -37.5 1 65.94 296 PRO B C 1
ATOM 5217 O O . PRO B 1 296 ? -7.695 -16.844 -38.062 1 65.94 296 PRO B O 1
ATOM 5220 N N . PRO B 1 297 ? -7.168 -18.375 -36.438 1 74.94 297 PRO B N 1
ATOM 5221 C CA . PRO B 1 297 ? -6.293 -17.375 -35.812 1 74.94 297 PRO B CA 1
ATOM 5222 C C . PRO B 1 297 ? -5.039 -17.094 -36.625 1 74.94 297 PRO B C 1
ATOM 5224 O O . PRO B 1 297 ? -4.605 -17.938 -37.406 1 74.94 297 PRO B O 1
ATOM 5227 N N . ILE B 1 298 ? -4.594 -15.992 -36.688 1 80.44 298 ILE B N 1
ATOM 5228 C CA . ILE B 1 298 ? -3.4 -15.57 -37.406 1 80.44 298 ILE B CA 1
ATOM 5229 C C . ILE B 1 298 ? -2.191 -15.617 -36.469 1 80.44 298 ILE B C 1
ATOM 5231 O O . ILE B 1 298 ? -2.285 -15.234 -35.312 1 80.44 298 ILE B O 1
ATOM 5235 N N . PRO B 1 299 ? -1.157 -16.25 -37.062 1 86.44 299 PRO B N 1
ATOM 5236 C CA . PRO B 1 299 ? 0.064 -16.203 -36.25 1 86.44 299 PRO B CA 1
ATOM 5237 C C . PRO B 1 299 ? 0.525 -14.789 -35.938 1 86.44 299 PRO B C 1
ATOM 5239 O O . PRO B 1 299 ? 0.326 -13.875 -36.75 1 86.44 299 PRO B O 1
ATOM 5242 N N . GLU B 1 300 ? 1.146 -14.531 -34.781 1 88.88 300 GLU B N 1
ATOM 5243 C CA . GLU B 1 300 ? 1.583 -13.227 -34.312 1 88.88 300 GLU B CA 1
ATOM 5244 C C . GLU B 1 300 ? 2.561 -12.578 -35.281 1 88.88 300 GLU B C 1
ATOM 5246 O O . GLU B 1 300 ? 2.6 -11.359 -35.406 1 88.88 300 GLU B O 1
ATOM 5251 N N . SER B 1 301 ? 3.314 -13.414 -35.969 1 89.25 301 SER B N 1
ATOM 5252 C CA . SER B 1 301 ? 4.316 -12.906 -36.906 1 89.25 301 SER B CA 1
ATOM 5253 C C . SER B 1 301 ? 3.666 -12.188 -38.094 1 89.25 301 SER B C 1
ATOM 5255 O O . SER B 1 301 ? 4.293 -11.344 -38.719 1 89.25 301 SER B O 1
ATOM 5257 N N . GLU B 1 302 ? 2.443 -12.477 -38.375 1 90.94 302 GLU B N 1
ATOM 5258 C CA . GLU B 1 302 ? 1.751 -11.898 -39.5 1 90.94 302 GLU B CA 1
ATOM 5259 C C . GLU B 1 302 ? 0.863 -10.734 -39.094 1 90.94 302 GLU B C 1
ATOM 5261 O O . GLU B 1 302 ? 0.264 -10.062 -39.938 1 90.94 302 GLU B O 1
ATOM 5266 N N . ALA B 1 303 ? 0.848 -10.5 -37.844 1 92.25 303 ALA B N 1
ATOM 5267 C CA . ALA B 1 303 ? -0.048 -9.461 -37.344 1 92.25 303 ALA B CA 1
ATOM 5268 C C . ALA B 1 303 ? 0.457 -8.07 -37.719 1 92.25 303 ALA B C 1
ATOM 5270 O O . ALA B 1 303 ? 1.661 -7.809 -37.688 1 92.25 303 ALA B O 1
ATOM 5271 N N . THR B 1 304 ? -0.477 -7.199 -38.125 1 92.75 304 THR B N 1
ATOM 5272 C CA . THR B 1 304 ? -0.119 -5.824 -38.469 1 92.75 304 THR B CA 1
ATOM 5273 C C . THR B 1 304 ? -0.862 -4.844 -37.562 1 92.75 304 THR B C 1
ATOM 5275 O O . THR B 1 304 ? -0.544 -3.652 -37.531 1 92.75 304 THR B O 1
ATOM 5278 N N . SER B 1 305 ? -1.785 -5.371 -36.875 1 92.25 305 SER B N 1
ATOM 5279 C CA . SER B 1 305 ? -2.562 -4.512 -36 1 92.25 305 SER B CA 1
ATOM 5280 C C . SER B 1 305 ? -2.857 -5.207 -34.656 1 92.25 305 SER B C 1
ATOM 5282 O O . SER B 1 305 ? -3.08 -6.418 -34.625 1 92.25 305 SER B O 1
ATOM 5284 N N . ALA B 1 306 ? -2.811 -4.43 -33.594 1 93.38 306 ALA B N 1
ATOM 5285 C CA . ALA B 1 306 ? -3.227 -4.887 -32.281 1 93.38 306 ALA B CA 1
ATOM 5286 C C . ALA B 1 306 ? -4.453 -4.117 -31.781 1 93.38 306 ALA B C 1
ATOM 5288 O O . ALA B 1 306 ? -4.41 -2.891 -31.641 1 93.38 306 ALA B O 1
ATOM 5289 N N . LEU B 1 307 ? -5.516 -4.855 -31.609 1 92.25 307 LEU B N 1
ATOM 5290 C CA . LEU B 1 307 ? -6.754 -4.23 -31.156 1 92.25 307 LEU B CA 1
ATOM 5291 C C . LEU B 1 307 ? -7.035 -4.57 -29.688 1 92.25 307 LEU B C 1
ATOM 5293 O O . LEU B 1 307 ? -7.191 -5.746 -29.344 1 92.25 307 LEU B O 1
ATOM 5297 N N . PHE B 1 308 ? -7.062 -3.525 -28.859 1 93.38 308 PHE B N 1
ATOM 5298 C CA . PHE B 1 308 ? -7.492 -3.664 -27.469 1 93.38 308 PHE B CA 1
ATOM 5299 C C . PHE B 1 308 ? -9.016 -3.645 -27.359 1 93.38 308 PHE B C 1
ATOM 5301 O O . PHE B 1 308 ? -9.625 -2.578 -27.406 1 93.38 308 PHE B O 1
ATOM 5308 N N . TYR B 1 309 ? -9.609 -4.848 -27.125 1 90.19 309 TYR B N 1
ATOM 5309 C CA . TYR B 1 309 ? -11.039 -4.895 -27.391 1 90.19 309 TYR B CA 1
ATOM 5310 C C . TYR B 1 309 ? -11.828 -5.148 -26.109 1 90.19 309 TYR B C 1
ATOM 5312 O O . TYR B 1 309 ? -13.055 -5.07 -26.109 1 90.19 309 TYR B O 1
ATOM 5320 N N . SER B 1 310 ? -11.148 -5.461 -25.047 1 91.38 310 SER B N 1
ATOM 5321 C CA . SER B 1 310 ? -11.844 -5.676 -23.781 1 91.38 310 SER B CA 1
ATOM 5322 C C . SER B 1 310 ? -10.953 -5.344 -22.594 1 91.38 310 SER B C 1
ATOM 5324 O O . SER B 1 310 ? -9.758 -5.652 -22.594 1 91.38 310 SER B O 1
ATOM 5326 N N . ILE B 1 311 ? -11.484 -4.613 -21.625 1 92 311 ILE B N 1
ATOM 5327 C CA . ILE B 1 311 ? -10.836 -4.332 -20.344 1 92 311 ILE B CA 1
ATOM 5328 C C . ILE B 1 311 ? -11.844 -4.484 -19.203 1 92 311 ILE B C 1
ATOM 5330 O O . ILE B 1 311 ? -12.93 -3.896 -19.25 1 92 311 ILE B O 1
ATOM 5334 N N . SER B 1 312 ? -11.555 -5.316 -18.266 1 91.44 312 SER B N 1
ATOM 5335 C CA . SER B 1 312 ? -12.508 -5.602 -17.203 1 91.44 312 SER B CA 1
ATOM 5336 C C . SER B 1 312 ? -11.844 -5.5 -15.836 1 91.44 312 SER B C 1
ATOM 5338 O O . SER B 1 312 ? -10.742 -6.016 -15.633 1 91.44 312 SER B O 1
ATOM 5340 N N . SER B 1 313 ? -12.5 -4.742 -14.992 1 89.19 313 SER B N 1
ATOM 5341 C CA . SER B 1 313 ? -12.086 -4.703 -13.594 1 89.19 313 SER B CA 1
ATOM 5342 C C . SER B 1 313 ? -12.758 -5.816 -12.789 1 89.19 313 SER B C 1
ATOM 5344 O O . SER B 1 313 ? -13.93 -6.125 -13.008 1 89.19 313 SER B O 1
ATOM 5346 N N . THR B 1 314 ? -12.023 -6.363 -11.867 1 90.44 314 THR B N 1
ATOM 5347 C CA . THR B 1 314 ? -12.547 -7.523 -11.148 1 90.44 314 THR B CA 1
ATOM 5348 C C . THR B 1 314 ? -13.031 -7.129 -9.758 1 90.44 314 THR B C 1
ATOM 5350 O O . THR B 1 314 ? -13.742 -7.895 -9.102 1 90.44 314 THR B O 1
ATOM 5353 N N . GLN B 1 315 ? -12.719 -5.977 -9.312 1 91.69 315 GLN B N 1
ATOM 5354 C CA . GLN B 1 315 ? -13.055 -5.539 -7.961 1 91.69 315 GLN B CA 1
ATOM 5355 C C . GLN B 1 315 ? -13.852 -4.242 -7.984 1 91.69 315 GLN B C 1
ATOM 5357 O O . GLN B 1 315 ? -13.289 -3.164 -8.188 1 91.69 315 GLN B O 1
ATOM 5362 N N . PRO B 1 316 ? -15.195 -4.32 -7.605 1 92.94 316 PRO B N 1
ATOM 5363 C CA . PRO B 1 316 ? -16.031 -3.113 -7.625 1 92.94 316 PRO B CA 1
ATOM 5364 C C . PRO B 1 316 ? -15.477 -2.002 -6.734 1 92.94 316 PRO B C 1
ATOM 5366 O O . PRO B 1 316 ? -15.648 -0.818 -7.039 1 92.94 316 PRO B O 1
ATOM 5369 N N . GLY B 1 317 ? -14.828 -2.393 -5.746 1 96.19 317 GLY B N 1
ATOM 5370 C CA . GLY B 1 317 ? -14.281 -1.414 -4.816 1 96.19 317 GLY B CA 1
ATOM 5371 C C . GLY B 1 317 ? -13.125 -0.625 -5.391 1 96.19 317 GLY B C 1
ATOM 5372 O O . GLY B 1 317 ? -12.703 0.382 -4.816 1 96.19 317 GLY B O 1
ATOM 5373 N N . LEU B 1 318 ? -12.648 -1.034 -6.504 1 95.12 318 LEU B N 1
ATOM 5374 C CA . LEU B 1 318 ? -11.508 -0.352 -7.109 1 95.12 318 LEU B CA 1
ATOM 5375 C C . LEU B 1 318 ? -11.969 0.561 -8.242 1 95.12 318 LEU B C 1
ATOM 5377 O O . LEU B 1 318 ? -11.141 1.065 -9.008 1 95.12 318 LEU B O 1
ATOM 5381 N N . ALA B 1 319 ? -13.234 0.812 -8.297 1 90.94 319 ALA B N 1
ATOM 5382 C CA . ALA B 1 319 ? -13.789 1.755 -9.266 1 90.94 319 ALA B CA 1
ATOM 5383 C C . ALA B 1 319 ? -13.172 3.141 -9.094 1 90.94 319 ALA B C 1
ATOM 5385 O O . ALA B 1 319 ? -13.055 3.637 -7.969 1 90.94 319 ALA B O 1
ATOM 5386 N N . GLY B 1 320 ? -12.727 3.67 -10.188 1 90.69 320 GLY B N 1
ATOM 5387 C CA . GLY B 1 320 ? -12.188 5.023 -10.156 1 90.69 320 GLY B CA 1
ATOM 5388 C C . GLY B 1 320 ? -10.703 5.066 -9.875 1 90.69 320 GLY B C 1
ATOM 5389 O O . GLY B 1 320 ? -10.086 6.133 -9.914 1 90.69 320 GLY B O 1
ATOM 5390 N N . ILE B 1 321 ? -10.18 3.877 -9.508 1 91.75 321 ILE B N 1
ATOM 5391 C CA . ILE B 1 321 ? -8.734 3.799 -9.328 1 91.75 321 ILE B CA 1
ATOM 5392 C C . ILE B 1 321 ? -8.055 3.559 -10.672 1 91.75 321 ILE B C 1
ATOM 5394 O O . ILE B 1 321 ? -8.375 2.594 -11.375 1 91.75 321 ILE B O 1
ATOM 5398 N N . ASN B 1 322 ? -7.562 4.359 -11.398 1 87.44 322 ASN B N 1
ATOM 5399 C CA . ASN B 1 322 ? -6.961 4.473 -12.727 1 87.44 322 ASN B CA 1
ATOM 5400 C C . ASN B 1 322 ? -6.082 3.27 -13.047 1 87.44 322 ASN B C 1
ATOM 5402 O O . ASN B 1 322 ? -5.004 3.42 -13.625 1 87.44 322 ASN B O 1
ATOM 5406 N N . LEU B 1 323 ? -6.492 2.035 -12.664 1 91.69 323 LEU B N 1
ATOM 5407 C CA . LEU B 1 323 ? -5.734 0.833 -12.992 1 91.69 323 LEU B CA 1
ATOM 5408 C C . LEU B 1 323 ? -5.734 0.579 -14.492 1 91.69 323 LEU B C 1
ATOM 5410 O O . LEU B 1 323 ? -4.723 0.164 -15.062 1 91.69 323 LEU B O 1
ATOM 5414 N N . GLY B 1 324 ? -6.891 0.857 -15.102 1 90.56 324 GLY B N 1
ATOM 5415 C CA . GLY B 1 324 ? -7.043 0.612 -16.516 1 90.56 324 GLY B CA 1
ATOM 5416 C C . GLY B 1 324 ? -6.125 1.467 -17.375 1 90.56 324 GLY B C 1
ATOM 5417 O O . GLY B 1 324 ? -5.512 0.973 -18.328 1 90.56 324 GLY B O 1
ATOM 5418 N N . LYS B 1 325 ? -5.992 2.725 -17.062 1 88 325 LYS B N 1
ATOM 5419 C CA . LYS B 1 325 ? -5.129 3.643 -17.797 1 88 325 LYS B CA 1
ATOM 5420 C C . LYS B 1 325 ? -3.676 3.174 -17.766 1 88 325 LYS B C 1
ATOM 5422 O O . LYS B 1 325 ? -3 3.156 -18.797 1 88 325 LYS B O 1
ATOM 5427 N N . PHE B 1 326 ? -3.291 2.736 -16.641 1 89.81 326 PHE B N 1
ATOM 5428 C CA . PHE B 1 326 ? -1.912 2.291 -16.484 1 89.81 326 PHE B CA 1
ATOM 5429 C C . PHE B 1 326 ? -1.687 0.967 -17.203 1 89.81 326 PHE B C 1
ATOM 5431 O O . PHE B 1 326 ? -0.625 0.747 -17.797 1 89.81 326 PHE B O 1
ATOM 5438 N N . LEU B 1 327 ? -2.658 0.167 -17.141 1 93.12 327 LEU B N 1
ATOM 5439 C CA . LEU B 1 327 ? -2.537 -1.133 -17.781 1 93.12 327 LEU B CA 1
ATOM 5440 C C . LEU B 1 327 ? -2.434 -0.975 -19.297 1 93.12 327 LEU B C 1
ATOM 5442 O O . LEU B 1 327 ? -1.566 -1.58 -19.938 1 93.12 327 LEU B O 1
ATOM 5446 N N . ILE B 1 328 ? -3.281 -0.161 -19.859 1 91.75 328 ILE B N 1
ATOM 5447 C CA . ILE B 1 328 ? -3.281 0.073 -21.297 1 91.75 328 ILE B CA 1
ATOM 5448 C C . ILE B 1 328 ? -1.927 0.632 -21.719 1 91.75 328 ILE B C 1
ATOM 5450 O O . ILE B 1 328 ? -1.318 0.135 -22.672 1 91.75 328 ILE B O 1
ATOM 5454 N N . LYS B 1 329 ? -1.529 1.612 -21.016 1 88.75 329 LYS B N 1
ATOM 5455 C CA . LYS B 1 329 ? -0.251 2.236 -21.344 1 88.75 329 LYS B CA 1
ATOM 5456 C C . LYS B 1 329 ? 0.882 1.214 -21.328 1 88.75 329 LYS B C 1
ATOM 5458 O O . LYS B 1 329 ? 1.715 1.179 -22.234 1 88.75 329 LYS B O 1
ATOM 5463 N N . ARG B 1 330 ? 0.879 0.433 -20.344 1 92.19 330 ARG B N 1
ATOM 5464 C CA . ARG B 1 330 ? 1.948 -0.547 -20.172 1 92.19 330 ARG B CA 1
ATOM 5465 C C . ARG B 1 330 ? 1.875 -1.621 -21.266 1 92.19 330 ARG B C 1
ATOM 5467 O O . ARG B 1 330 ? 2.902 -2.037 -21.797 1 92.19 330 ARG B O 1
ATOM 5474 N N . VAL B 1 331 ? 0.744 -2.084 -21.578 1 94.94 331 VAL B N 1
ATOM 5475 C CA . VAL B 1 331 ? 0.577 -3.148 -22.562 1 94.94 331 VAL B CA 1
ATOM 5476 C C . VAL B 1 331 ? 0.89 -2.613 -23.953 1 94.94 331 VAL B C 1
ATOM 5478 O O . VAL B 1 331 ? 1.499 -3.309 -24.781 1 94.94 331 VAL B O 1
ATOM 5481 N N . VAL B 1 332 ? 0.5 -1.373 -24.25 1 93.06 332 VAL B N 1
ATOM 5482 C CA . VAL B 1 332 ? 0.829 -0.755 -25.531 1 93.06 332 VAL B CA 1
ATOM 5483 C C . VAL B 1 332 ? 2.344 -0.692 -25.703 1 93.06 332 VAL B C 1
ATOM 5485 O O . VAL B 1 332 ? 2.873 -1.052 -26.75 1 93.06 332 VAL B O 1
ATOM 5488 N N . LYS B 1 333 ? 2.971 -0.252 -24.672 1 91 333 LYS B N 1
ATOM 5489 C CA . LYS B 1 333 ? 4.426 -0.165 -24.719 1 91 333 LYS B CA 1
ATOM 5490 C C . LYS B 1 333 ? 5.055 -1.539 -24.938 1 91 333 LYS B C 1
ATOM 5492 O O . LYS B 1 333 ? 5.992 -1.682 -25.719 1 91 333 LYS B O 1
ATOM 5497 N N . LEU B 1 334 ? 4.57 -2.475 -24.25 1 93.81 334 LEU B N 1
ATOM 5498 C CA . LEU B 1 334 ? 5.082 -3.836 -24.375 1 93.81 334 LEU B CA 1
ATOM 5499 C C . LEU B 1 334 ? 4.875 -4.375 -25.781 1 93.81 334 LEU B C 1
ATOM 5501 O O . LEU B 1 334 ? 5.797 -4.934 -26.375 1 93.81 334 LEU B O 1
ATOM 5505 N N . VAL B 1 335 ? 3.678 -4.223 -26.344 1 93.56 335 VAL B N 1
ATOM 5506 C CA . VAL B 1 335 ? 3.336 -4.73 -27.672 1 93.56 335 VAL B CA 1
ATOM 5507 C C . VAL B 1 335 ? 4.18 -4.027 -28.734 1 93.56 335 VAL B C 1
ATOM 5509 O O . VAL B 1 335 ? 4.699 -4.672 -29.641 1 93.56 335 VAL B O 1
ATOM 5512 N N . LYS B 1 336 ? 4.375 -2.732 -28.516 1 92.75 336 LYS B N 1
ATOM 5513 C CA . LYS B 1 336 ? 5.156 -1.96 -29.484 1 92.75 336 LYS B CA 1
ATOM 5514 C C . LYS B 1 336 ? 6.633 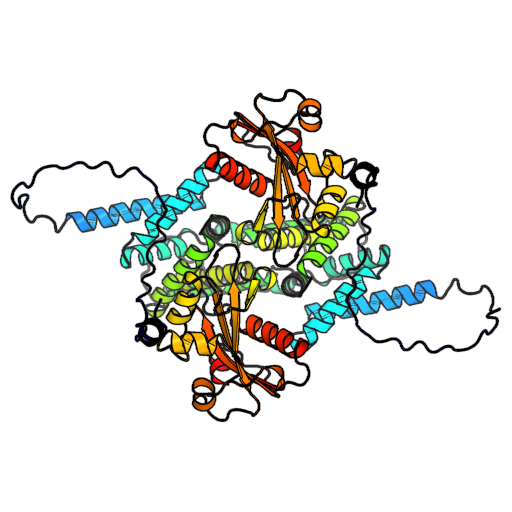-2.342 -29.422 1 92.75 336 LYS B C 1
ATOM 5516 O O . LYS B 1 336 ? 7.328 -2.309 -30.438 1 92.75 336 LYS B O 1
ATOM 5521 N N . ARG B 1 337 ? 7.031 -2.648 -28.312 1 93.56 337 ARG B N 1
ATOM 5522 C CA . ARG B 1 337 ? 8.414 -3.088 -28.172 1 93.56 337 ARG B CA 1
ATOM 5523 C C . ARG B 1 337 ? 8.633 -4.445 -28.828 1 93.56 337 ARG B C 1
ATOM 5525 O O . ARG B 1 337 ? 9.633 -4.656 -29.516 1 93.56 337 ARG B O 1
ATOM 5532 N N . GLU B 1 338 ? 7.73 -5.32 -28.672 1 93.38 338 GLU B N 1
ATOM 5533 C CA . GLU B 1 338 ? 7.836 -6.676 -29.219 1 93.38 338 GLU B CA 1
ATOM 5534 C C . GLU B 1 338 ? 7.535 -6.703 -30.703 1 93.38 338 GLU B C 1
ATOM 5536 O O . GLU B 1 338 ? 8.078 -7.535 -31.438 1 93.38 338 GLU B O 1
ATOM 5541 N N . MET B 1 339 ? 6.652 -5.863 -31.062 1 93.25 339 MET B N 1
ATOM 5542 C CA . MET B 1 339 ? 6.223 -5.785 -32.469 1 93.25 339 MET B CA 1
ATOM 5543 C C . MET B 1 339 ? 6.18 -4.336 -32.938 1 93.25 339 MET B C 1
ATOM 5545 O O . MET B 1 339 ? 5.102 -3.779 -33.156 1 93.25 339 MET B O 1
ATOM 5549 N N . PRO B 1 340 ? 7.312 -3.793 -33.312 1 92.5 340 PRO B N 1
ATOM 5550 C CA . PRO B 1 340 ? 7.414 -2.365 -33.625 1 92.5 340 PRO B CA 1
ATOM 5551 C C . PRO B 1 340 ? 6.59 -1.967 -34.844 1 92.5 340 PRO B C 1
ATOM 5553 O O . PRO B 1 340 ? 6.188 -0.807 -34.969 1 92.5 340 PRO B O 1
ATOM 5556 N N . HIS B 1 341 ? 6.309 -2.84 -35.688 1 92.31 341 HIS B N 1
ATOM 5557 C CA . HIS B 1 341 ? 5.621 -2.521 -36.938 1 92.31 341 HIS B CA 1
ATOM 5558 C C . HIS B 1 341 ? 4.105 -2.525 -36.75 1 92.31 341 HIS B C 1
ATOM 5560 O O . HIS B 1 341 ? 3.361 -2.115 -37.656 1 92.31 341 HIS B O 1
ATOM 5566 N N . ILE B 1 342 ? 3.682 -2.93 -35.625 1 92.62 342 ILE B N 1
ATOM 5567 C CA . ILE B 1 342 ? 2.256 -3.158 -35.438 1 92.62 342 ILE B CA 1
ATOM 5568 C C . ILE B 1 342 ? 1.562 -1.835 -35.125 1 92.62 342 ILE B C 1
ATOM 5570 O O . ILE B 1 342 ? 2.123 -0.982 -34.406 1 92.62 342 ILE B O 1
ATOM 5574 N N . SER B 1 343 ? 0.367 -1.658 -35.688 1 93.06 343 SER B N 1
ATOM 5575 C CA . SER B 1 343 ? -0.491 -0.533 -35.312 1 93.06 343 SER B CA 1
ATOM 5576 C C . SER B 1 343 ? -1.418 -0.892 -34.156 1 93.06 343 SER B C 1
ATOM 5578 O O . SER B 1 343 ? -2.021 -1.967 -34.156 1 93.06 343 SER B O 1
ATOM 5580 N N . VAL B 1 344 ? -1.507 0.044 -33.188 1 91.94 344 VAL B N 1
ATOM 5581 C CA . VAL B 1 344 ? -2.301 -0.241 -32 1 91.94 344 VAL B CA 1
ATOM 5582 C C . VAL B 1 344 ? -3.584 0.585 -32.031 1 91.94 344 VAL B C 1
ATOM 5584 O O . VAL B 1 344 ? -3.555 1.781 -32.312 1 91.94 344 VAL B O 1
ATOM 5587 N N . SER B 1 345 ? -4.715 -0.061 -31.812 1 88.75 345 SER B N 1
ATOM 5588 C CA . SER B 1 345 ? -6.004 0.612 -31.688 1 88.75 345 SER B CA 1
ATOM 5589 C C . SER B 1 345 ? -6.734 0.171 -30.422 1 88.75 345 SER B C 1
ATOM 5591 O O . SER B 1 345 ? -6.652 -0.994 -30.031 1 88.75 345 SER B O 1
ATOM 5593 N N . ILE B 1 346 ? -7.395 1.13 -29.766 1 84.75 346 ILE B N 1
ATOM 5594 C CA . ILE B 1 346 ? -8.188 0.864 -28.562 1 84.75 346 ILE B CA 1
ATOM 5595 C C . ILE B 1 346 ? -9.664 1.077 -28.875 1 84.75 346 ILE B C 1
ATOM 5597 O O . ILE B 1 346 ? -10.055 2.125 -29.391 1 84.75 346 ILE B O 1
ATOM 5601 N N . LEU B 1 347 ? -10.43 0.144 -28.594 1 77.94 347 LEU B N 1
ATOM 5602 C CA . LEU B 1 347 ? -11.852 0.303 -28.844 1 77.94 347 LEU B CA 1
ATOM 5603 C C . LEU B 1 347 ? -12.438 1.415 -27.969 1 77.94 347 LEU B C 1
ATOM 5605 O O . LEU B 1 347 ? -12.148 1.491 -26.781 1 77.94 347 LEU B O 1
ATOM 5609 N N . PRO B 1 348 ? -13.18 2.354 -28.453 1 67.38 348 PRO B N 1
ATOM 5610 C CA . PRO B 1 348 ? -13.703 3.541 -27.781 1 67.38 348 PRO B CA 1
ATOM 5611 C C . PRO B 1 348 ? -14.477 3.205 -26.5 1 67.38 348 PRO B C 1
ATOM 5613 O O . PRO B 1 348 ? -14.414 3.957 -25.531 1 67.38 348 PRO B O 1
ATOM 5616 N N . ILE B 1 349 ? -15.141 2.104 -26.609 1 59.94 349 ILE B N 1
ATOM 5617 C CA . ILE B 1 349 ? -15.953 1.73 -25.453 1 59.94 349 ILE B CA 1
ATOM 5618 C C . ILE B 1 349 ? -15.055 1.55 -24.234 1 59.94 349 ILE B C 1
ATOM 5620 O O . ILE B 1 349 ? -15.477 1.793 -23.109 1 59.94 349 ILE B O 1
ATOM 5624 N N . LEU B 1 350 ? -13.844 1.247 -24.453 1 65.75 350 LEU B N 1
ATOM 5625 C CA . LEU B 1 350 ? -12.906 1.026 -23.359 1 65.75 350 LEU B CA 1
ATOM 5626 C C . LEU B 1 350 ? -12.469 2.352 -22.75 1 65.75 350 LEU B C 1
ATOM 5628 O O . LEU B 1 350 ? -12.18 2.422 -21.547 1 65.75 350 LEU B O 1
ATOM 5632 N N . LEU B 1 351 ? -12.445 3.32 -23.594 1 62.72 351 LEU B N 1
ATOM 5633 C CA . LEU B 1 351 ? -12.008 4.637 -23.141 1 62.72 351 LEU B CA 1
ATOM 5634 C C . LEU B 1 351 ? -13.062 5.266 -22.234 1 62.72 351 LEU B C 1
ATOM 5636 O O . LEU B 1 351 ? -12.719 5.934 -21.25 1 62.72 351 LEU B O 1
ATOM 5640 N N . SER B 1 352 ? -14.312 5.07 -22.625 1 56.03 352 SER B N 1
ATOM 5641 C CA . SER B 1 352 ? -15.406 5.609 -21.828 1 56.03 352 SER B CA 1
ATOM 5642 C C . SER B 1 352 ? -15.469 4.949 -20.453 1 56.03 352 SER B C 1
ATOM 5644 O O . SER B 1 352 ? -15.781 5.609 -19.469 1 56.03 352 SER B O 1
ATOM 5646 N N . SER B 1 353 ? -15.188 3.721 -20.562 1 52.88 353 SER B N 1
ATOM 5647 C CA . SER B 1 353 ? -15.227 2.984 -19.297 1 52.88 353 SER B CA 1
ATOM 5648 C C . SER B 1 353 ? -14.117 3.445 -18.359 1 52.88 353 SER B C 1
ATOM 5650 O O . SER B 1 353 ? -14.258 3.34 -17.141 1 52.88 353 SER B O 1
ATOM 5652 N N . LEU B 1 354 ? -13.062 3.863 -19.062 1 55.62 354 LEU B N 1
ATOM 5653 C CA . LEU B 1 354 ? -11.914 4.262 -18.266 1 55.62 354 LEU B CA 1
ATOM 5654 C C . LEU B 1 354 ? -11.914 5.77 -18.031 1 55.62 354 LEU B C 1
ATOM 5656 O O . LEU B 1 354 ? -11.016 6.297 -17.375 1 55.62 354 LEU B O 1
ATOM 5660 N N . ASN B 1 355 ? -13.031 6.457 -18.203 1 48.22 355 ASN B N 1
ATOM 5661 C CA . ASN B 1 355 ? -13.031 7.914 -18.125 1 48.22 355 ASN B CA 1
ATOM 5662 C C . ASN B 1 355 ? -11.742 8.5 -18.688 1 48.22 355 ASN B C 1
ATOM 5664 O O . ASN B 1 355 ? -11.172 9.43 -18.125 1 48.22 355 ASN B O 1
ATOM 5668 N N . LEU B 1 356 ? -11.062 7.883 -19.609 1 48.22 356 LEU B N 1
ATOM 5669 C CA . LEU B 1 356 ? -9.852 8.375 -20.25 1 48.22 356 LEU B CA 1
ATOM 5670 C C . LEU B 1 356 ? -10.18 9.484 -21.25 1 48.22 356 LEU B C 1
ATOM 5672 O O . LEU B 1 356 ? -10.641 9.219 -22.359 1 48.22 356 LEU B O 1
ATOM 5676 N N . LYS B 1 357 ? -10.859 10.586 -21.016 1 36.78 357 LYS B N 1
ATOM 5677 C CA . LYS B 1 357 ? -11.266 11.703 -21.859 1 36.78 357 LYS B CA 1
ATOM 5678 C C . LYS B 1 357 ? -10.094 12.211 -22.703 1 36.78 357 LYS B C 1
ATOM 5680 O O . LYS B 1 357 ? -10.281 12.953 -23.656 1 36.78 357 LYS B O 1
ATOM 5685 N N . GLY B 1 358 ? -8.82 12.305 -22.297 1 33.94 358 GLY B N 1
ATOM 5686 C CA . GLY B 1 358 ? -8.008 13.328 -22.953 1 33.94 358 GLY B CA 1
ATOM 5687 C C . GLY B 1 358 ? -7.613 12.953 -24.375 1 33.94 358 GLY B C 1
ATOM 5688 O O . GLY B 1 358 ? -7.711 13.773 -25.281 1 33.94 358 GLY B O 1
ATOM 5689 N N . GLY B 1 359 ? -6.492 12.008 -24.703 1 31.53 359 GLY B N 1
ATOM 5690 C CA . GLY B 1 359 ? -5.516 12.273 -25.734 1 31.53 359 GLY B CA 1
ATOM 5691 C C . GLY B 1 359 ? -5.938 11.742 -27.094 1 31.53 359 GLY B C 1
ATOM 5692 O O . GLY B 1 359 ? -5.109 11.602 -28 1 31.53 359 GLY B O 1
ATOM 5693 N N . THR B 1 360 ? -7.035 11.211 -27.312 1 28.77 360 THR B N 1
ATOM 5694 C CA . THR B 1 360 ? -7.066 10.758 -28.688 1 28.77 360 THR B CA 1
ATOM 5695 C C . THR B 1 360 ? -7.145 11.938 -29.656 1 28.77 360 THR B C 1
ATOM 5697 O O . THR B 1 360 ? -7.32 11.758 -30.859 1 28.77 360 THR B O 1
ATOM 5700 N N . LYS B 1 361 ? -6.887 13.203 -29.422 1 22.17 361 LYS B N 1
ATOM 5701 C CA . LYS B 1 361 ? -6.785 14.016 -30.625 1 22.17 361 LYS B CA 1
ATOM 5702 C C . LYS B 1 361 ? -5.508 13.695 -31.391 1 22.17 361 LYS B C 1
ATOM 5704 O O . LYS B 1 361 ? -4.434 13.562 -30.797 1 22.17 361 LYS B O 1
#

Solvent-accessible surface area (backbone atoms only — not comparable to full-atom values): 40526 Å² total; per-residue (Å²): 132,59,68,64,60,52,50,56,61,26,58,42,71,48,65,66,63,77,73,61,82,63,73,74,76,74,80,70,81,74,82,78,75,81,77,80,79,84,80,77,79,78,73,80,78,86,77,66,75,76,64,57,62,56,51,48,53,51,48,46,52,50,29,50,50,25,47,51,45,49,52,66,56,79,60,66,82,57,38,60,58,32,46,49,48,21,56,57,40,53,70,70,44,51,72,68,52,44,53,52,50,52,49,44,46,29,60,74,29,37,50,52,61,67,60,38,51,53,48,48,53,55,52,71,66,48,76,74,72,76,85,82,78,76,73,82,48,76,64,55,48,50,55,49,38,54,51,50,48,51,50,52,49,46,60,58,40,66,42,43,48,47,50,50,40,51,55,52,31,38,57,34,92,55,22,50,55,48,51,33,52,51,42,30,53,51,52,53,48,41,73,75,46,86,47,49,50,52,50,49,44,48,54,51,51,50,52,52,48,43,58,67,64,28,65,31,43,37,40,81,39,76,52,44,78,83,52,58,66,72,43,54,50,46,52,48,53,36,36,69,79,67,64,47,52,19,50,51,52,47,47,51,52,32,31,67,27,29,42,27,39,25,37,31,37,68,48,40,70,80,43,58,52,32,38,36,36,34,41,39,25,68,59,84,72,90,46,72,62,57,63,77,59,54,75,76,62,43,59,66,87,62,34,40,24,35,37,40,74,39,68,29,65,58,45,76,34,49,65,90,47,67,55,61,61,53,47,50,54,52,50,50,52,50,48,39,69,77,36,68,83,41,43,79,46,69,44,63,72,53,33,64,74,54,69,58,77,73,76,85,116,133,59,68,66,60,53,50,54,62,26,58,42,71,47,66,67,64,80,72,62,81,61,73,73,75,72,78,67,77,72,82,82,73,76,84,77,80,79,78,81,69,104,59,92,83,80,76,59,72,71,56,55,58,53,49,48,52,51,48,45,52,50,29,51,49,26,47,52,45,48,52,66,57,78,58,65,82,56,39,59,58,31,46,50,48,22,56,58,39,54,71,70,45,51,73,68,53,45,52,51,49,51,50,44,46,30,61,74,29,37,48,52,62,67,61,39,50,54,48,47,53,54,53,70,66,50,76,74,72,74,85,80,73,74,69,85,46,77,65,52,47,48,55,50,36,52,51,52,49,50,49,52,50,46,61,58,40,65,42,42,50,48,50,51,38,52,54,50,32,36,58,33,91,55,21,49,55,49,51,32,52,50,43,31,52,51,52,53,48,44,73,74,46,85,46,50,51,54,51,50,44,49,54,52,50,49,52,50,48,43,58,66,62,28,65,31,41,37,40,84,40,77,52,46,78,83,52,58,65,71,44,54,50,46,53,48,55,37,34,69,80,67,65,47,53,20,50,52,52,47,45,50,52,32,32,67,26,30,40,26,39,25,37,31,37,68,49,42,70,80,42,57,52,31,38,38,36,33,42,39,25,66,59,86,73,90,45,71,61,56,63,77,61,53,75,76,64,43,59,67,89,62,34,39,24,35,36,38,75,39,68,30,66,58,46,76,33,50,67,90,46,68,56,62,62,54,47,50,53,52,51,51,52,52,48,40,67,78,37,68,81,42,44,78,46,69,44,65,71,54,36,64,73,55,68,59,76,73,75,85,118

Radius of gyration: 29.69 Å; Cα contacts (8 Å, |Δi|>4): 856; chains: 2; bounding box: 91×76×69 Å

InterPro domains:
  IPR007956 Malonyl-CoA decarboxylase, C-terminal [PF05292] (217-343)
  IPR035372 Malonyl-CoA decarboxylase, N-terminal [PF17408] (151-212)
  IPR038351 Malonyl-CoA decarboxylase, N-terminal domain superfamily [G3DSA:1.20.140.90] (56-214)
  IPR038917 Malonyl-CoA decarboxylase [PTHR28641] (27-343)
  IPR042303 Malonyl-CoA decarboxylase, C-terminal catalytic domain superfamily [G3DSA:3.40.630.150] (216-349)

pLDDT: mean 80.37, std 23.35, range [17.58, 98.62]

Secondary structure (DSSP, 8-state):
--HHHHHHHHHSB--------------------------------S-GGGHHHHHHHHHHHHHHHHHHHHHH---HHHHHHHHHHHHHHHHHS-HHHHHHHHHHHHHHTS--HHHHHHHHHHHHHS----SS----SHHHHHHHHHHHHHHHHHHHHTS-THHHHHHHHHHSTTHHHHHHHHHHHHHHHHHH---HHHHHHHHHHHHHHHHHT-GGG-EEEEE-TTS-HHHHHHHHHH--SS---BHHHHHHHTSTTEEEEEEEBTTBTT--SEEEEEEEESS--SSHHHHHT--SPPPGGG--EEEEEEEEES-GGGTTSTHHHHHHHHHHHHHHHH-TT-EEEE-HHHHHHTT--STT-/--HHHHHHHHHSB----------------------------S-S-STTSSHHHHHHHHHHHHHHHHHHHHHH---HHHHHHHHHHHHHHHHHS-HHHHHHHHHHHHHHTS--HHHHHHHHHHHHHS----SS----SHHHHHHHHHHHHHHHHHHHHTS-THHHHHHHHHHSTTHHHHHHHHHHHHHHHHHH---HHHHHHHHHHHHHHHHHT-GGG-EEEEE-TTS-HHHHHHHHHH--SS---BHHHHHHHTSTTEEEEEEEBTTBTT--SEEEEEEEESS--SSHHHHHT--SPPPGGG--EEEEEEEEES-GGGTTSTHHHHHHHHHHHHHHHH-TT-EEEE-HHHHHHTT--STT-